Protein AF-0000000084378387 (afdb_homodimer)

pLDDT: mean 91.49, std 16.67, range [30.88, 98.94]

Solvent-accessible surface area (backbone atoms only — not comparable to full-atom values): 30657 Å² total; per-residue (Å²): 137,84,80,77,79,78,79,77,77,78,77,76,76,76,77,73,73,74,66,74,70,69,80,58,80,51,71,34,75,59,54,40,86,33,28,33,43,34,32,35,82,82,42,64,32,33,32,40,52,36,52,89,58,13,45,70,58,42,54,52,50,52,52,37,34,77,71,46,64,55,41,70,32,30,39,45,32,13,36,80,60,42,35,42,27,30,43,84,50,29,24,75,75,42,76,67,88,57,74,62,37,71,65,31,24,54,42,76,55,52,91,82,59,60,69,35,81,59,24,78,68,38,83,80,39,61,26,29,21,30,37,90,66,34,52,23,34,35,31,81,90,77,38,33,30,32,60,48,43,26,57,33,26,25,28,44,37,48,50,59,54,69,56,40,20,54,71,17,33,30,33,30,66,17,44,51,56,56,68,49,36,47,53,40,37,49,31,34,29,55,39,39,38,62,65,50,59,46,50,50,57,66,24,49,73,93,55,73,3,42,45,86,55,68,90,68,38,42,42,27,62,35,48,41,51,33,62,77,39,58,76,93,73,38,80,46,43,32,30,51,29,50,86,36,68,44,41,51,50,49,52,50,48,62,20,51,57,77,56,76,54,47,78,42,69,44,64,74,51,43,62,59,62,61,54,87,68,56,43,47,76,53,76,84,127,136,82,80,78,79,78,78,77,76,77,75,78,77,77,75,73,72,73,66,74,71,70,80,59,81,50,71,34,75,57,55,38,89,33,28,33,44,34,32,36,82,83,41,64,32,33,30,39,53,37,52,89,59,12,46,71,58,43,54,52,50,52,52,38,36,77,70,47,64,55,42,70,32,30,40,45,32,14,35,80,60,42,35,42,26,30,42,83,51,28,23,75,74,42,77,67,88,55,74,60,36,72,66,31,25,53,43,75,54,55,90,80,60,62,70,36,82,58,23,77,69,39,82,78,37,58,26,28,22,29,36,90,66,34,52,24,36,34,31,79,91,78,38,34,29,33,60,47,43,27,59,34,26,25,30,43,37,49,49,59,56,69,55,40,20,56,72,17,32,31,34,31,66,18,43,51,55,55,68,48,36,49,55,41,38,50,31,32,29,55,40,41,37,63,66,50,59,45,49,51,56,64,24,50,73,94,55,73,3,41,45,85,54,68,90,68,39,43,42,28,62,37,50,41,53,33,63,76,38,58,75,94,72,38,80,46,43,31,29,50,28,49,85,36,69,46,41,52,52,49,50,52,48,63,20,52,58,75,57,78,52,47,81,42,68,44,63,76,50,44,61,59,61,61,55,86,68,57,44,45,76,52,74,82,127

Secondary structure (DSSP, 8-state):
--------------------------EEEPPTTTEEEEEETTEEEEEEE-TTT-HHHHHHHHHHHHTTTTTT-EEEEEETTTEEEEESSGGGTSPPSS--B-----EE--TTS--EEEESS-SSSSEEEEETTEEEEEETTTTEEEE---TTEEEE---SSGGGBSS-EEEE-SS--GGGTTSS-EEEEEEE-HHHHTTSPPPPGGGTTB---GGGSEEEEEEEEGGGS-TTT--EEEEE-TTSHHHHHHHHHHHS---TT-SSPPPS---GGGS---EEEEP--/--------------------------EEEPPTTTEEEEEETTEEEEEEE-TTT-HHHHHHHHHHHHTTTTTT-EEEEEETTTEEEEESSGGGTSPPSS--B-----EE--TTS--EEEESS-SSSSEEEEETTEEEEEETTTTEEEE---TTEEEE---SSGGGBSS-EEEE-SS--GGGTTSS-EEEEEEE-HHHHHTSPPPPGGGTTB---GGGSEEEEEEEEGGGS-TTT--EEEEE-TTSHHHHHHHHHHHS---TT-SSPPPS---GGGS---EEEEP--

InterPro domains:
  IPR002130 Cyclophilin-type peptidyl-prolyl cis-trans isomerase domain [PF00160] (36-211)
  IPR002130 Cyclophilin-type peptidyl-prolyl cis-trans isomerase domain [PS50072] (41-225)
  IPR029000 Cyclophilin-like domain superfamily [G3DSA:2.40.100.10] (22-230)
  IPR029000 Cyclophilin-like domain superfamily [SSF50891] (35-245)
  IPR044665 Cyclophilin-type peptidyl-prolyl cis-trans isomerase, E. coli cyclophilin A-like [PTHR43246] (34-209)

Nearest PDB structures (foldseek):
  5ex1-assembly2_B  TM=9.284E-01  e=2.443E-28  Hirschia baltica ATCC 49814
  5ex2-assembly2_B  TM=8.474E-01  e=1.975E-23  Hirschia baltica ATCC 49814
  1vai-assembly2_B  TM=8.033E-01  e=1.143E-12  Escherichia coli
  7zfm-assembly2_B  TM=8.100E-01  e=6.387E-12  Escherichia coli K-12
  2fu0-assembly1_A  TM=8.176E-01  e=1.414E-10  Plasmodium falciparum 3D7

Structure (mmCIF, N/CA/C/O backbone):
data_AF-0000000084378387-model_v1
#
loop_
_entity.id
_entity.type
_entity.pdbx_description
1 polymer 'peptidylprolyl isomerase'
#
loop_
_atom_site.group_PDB
_atom_site.id
_atom_site.type_symbol
_atom_site.label_atom_id
_atom_site.label_alt_id
_atom_site.label_comp_id
_atom_site.label_asym_id
_atom_site.label_entity_id
_atom_site.label_seq_id
_atom_site.pdbx_PDB_ins_code
_atom_site.Cartn_x
_atom_site.Cartn_y
_atom_site.Cartn_z
_atom_site.occupancy
_atom_site.B_iso_or_equiv
_atom_site.auth_seq_id
_atom_site.auth_comp_id
_atom_site.auth_asym_id
_atom_site.auth_atom_id
_atom_site.pdbx_PDB_model_num
ATOM 1 N N . MET A 1 1 ? 82.125 19.641 -0.443 1 33.78 1 MET A N 1
ATOM 2 C CA . MET A 1 1 ? 80.875 19.859 0.291 1 33.78 1 MET A CA 1
ATOM 3 C C . MET A 1 1 ? 79.625 19.75 -0.635 1 33.78 1 MET A C 1
ATOM 5 O O . MET A 1 1 ? 79.312 20.703 -1.324 1 33.78 1 MET A O 1
ATOM 9 N N . ARG A 1 2 ? 79.438 18.516 -1.318 1 34.22 2 ARG A N 1
ATOM 10 C CA . ARG A 1 2 ? 78.438 18.141 -2.305 1 34.22 2 ARG A CA 1
ATOM 11 C C . ARG A 1 2 ? 77.062 18.219 -1.706 1 34.22 2 ARG A C 1
ATOM 13 O O . ARG A 1 2 ? 76.812 17.688 -0.625 1 34.22 2 ARG A O 1
ATOM 20 N N . MET A 1 3 ? 76.312 19.312 -1.994 1 30.88 3 MET A N 1
ATOM 21 C CA . MET A 1 3 ? 74.938 19.578 -1.652 1 30.88 3 MET A CA 1
ATOM 22 C C . MET A 1 3 ? 74 18.453 -2.129 1 30.88 3 MET A C 1
ATOM 24 O O . MET A 1 3 ? 73.875 18.219 -3.332 1 30.88 3 MET A O 1
ATOM 28 N N . LYS A 1 4 ? 73.875 17.359 -1.354 1 43.84 4 LYS A N 1
ATOM 29 C CA . LYS A 1 4 ? 72.938 16.297 -1.619 1 43.84 4 LYS A CA 1
ATOM 30 C C . LYS A 1 4 ? 71.5 16.875 -1.699 1 43.84 4 LYS A C 1
ATOM 32 O O . LYS A 1 4 ? 71.062 17.531 -0.764 1 43.84 4 LYS A O 1
ATOM 37 N N . THR A 1 5 ? 71 17.219 -2.92 1 40.44 5 THR A N 1
ATOM 38 C CA . THR A 1 5 ? 69.625 17.609 -3.174 1 40.44 5 THR A CA 1
ATOM 39 C C . THR A 1 5 ? 68.625 16.547 -2.695 1 40.44 5 THR A C 1
ATOM 41 O O . THR A 1 5 ? 68.688 15.398 -3.146 1 40.44 5 THR A O 1
ATOM 44 N N . LEU A 1 6 ? 68.125 16.656 -1.495 1 42.88 6 LEU A N 1
ATOM 45 C CA . LEU A 1 6 ? 67.062 15.836 -0.958 1 42.88 6 LEU A CA 1
ATOM 46 C C . LEU A 1 6 ? 65.75 16.031 -1.755 1 42.88 6 LEU A C 1
ATOM 48 O O . LEU A 1 6 ? 65.25 17.125 -1.81 1 42.88 6 LEU A O 1
ATOM 52 N N . LEU A 1 7 ? 65.625 15.273 -2.859 1 42.84 7 LEU A N 1
ATOM 53 C CA . LEU A 1 7 ? 64.375 15.227 -3.592 1 42.84 7 LEU A CA 1
ATOM 54 C C . LEU A 1 7 ? 63.219 14.727 -2.701 1 42.84 7 LEU A C 1
ATOM 56 O O . LEU A 1 7 ? 63.281 13.594 -2.207 1 42.84 7 LEU A O 1
ATOM 60 N N . LEU A 1 8 ? 62.5 15.648 -2.025 1 41.56 8 LEU A N 1
ATOM 61 C CA . LEU A 1 8 ? 61.25 15.375 -1.322 1 41.56 8 LEU A CA 1
ATOM 62 C C . LEU A 1 8 ? 60.188 14.82 -2.277 1 41.56 8 LEU A C 1
ATOM 64 O O . LEU A 1 8 ? 59.812 15.5 -3.227 1 41.56 8 LEU A O 1
ATOM 68 N N . LEU A 1 9 ? 60.219 13.5 -2.48 1 42.06 9 LEU A N 1
ATOM 69 C CA . LEU A 1 9 ? 59.125 12.852 -3.197 1 42.06 9 LEU A CA 1
ATOM 70 C C . LEU A 1 9 ? 57.781 13.094 -2.494 1 42.06 9 LEU A C 1
ATOM 72 O O . LEU A 1 9 ? 57.594 12.688 -1.342 1 42.06 9 LEU A O 1
ATOM 76 N N . LEU A 1 10 ? 57.094 14.188 -2.859 1 40.72 10 LEU A N 1
ATOM 77 C CA . LEU A 1 10 ? 55.688 14.406 -2.467 1 40.72 10 LEU A CA 1
ATOM 78 C C . LEU A 1 10 ? 54.812 13.242 -2.916 1 40.72 10 LEU A C 1
ATOM 80 O O . LEU A 1 10 ? 54.656 13.016 -4.117 1 40.72 10 LEU A O 1
ATOM 84 N N . SER A 1 11 ? 54.688 12.234 -2.053 1 40.06 11 SER A N 1
ATOM 85 C CA . SER A 1 11 ? 53.688 11.18 -2.312 1 40.06 11 SER A CA 1
ATOM 86 C C . SER A 1 11 ? 52.281 11.742 -2.312 1 40.06 11 SER A C 1
ATOM 88 O O . SER A 1 11 ? 51.812 12.273 -1.303 1 40.06 11 SER A O 1
ATOM 90 N N . CYS A 1 12 ? 51.781 12.203 -3.443 1 38.06 12 CYS A N 1
ATOM 91 C CA . CYS A 1 12 ? 50.375 12.516 -3.604 1 38.06 12 CYS A CA 1
ATOM 92 C C . CYS A 1 12 ? 49.5 11.289 -3.297 1 38.06 12 CYS A C 1
ATOM 94 O O . CYS A 1 12 ? 49.531 10.297 -4.027 1 38.06 12 CYS A O 1
ATOM 96 N N . SER A 1 13 ? 49.156 11.133 -2.041 1 38.47 13 SER A N 1
ATOM 97 C CA . SER A 1 13 ? 48.156 10.125 -1.682 1 38.47 13 SER A CA 1
ATOM 98 C C . SER A 1 13 ? 46.844 10.383 -2.393 1 38.47 13 SER A C 1
ATOM 100 O O . SER A 1 13 ? 46.188 11.398 -2.162 1 38.47 13 SER A O 1
ATOM 102 N N . PHE A 1 14 ? 46.625 9.812 -3.605 1 38.16 14 PHE A N 1
ATOM 103 C CA . PHE A 1 14 ? 45.312 9.75 -4.246 1 38.16 14 PHE A CA 1
ATOM 104 C C . PHE A 1 14 ? 44.281 9.172 -3.297 1 38.16 14 PHE A C 1
ATOM 106 O O . PHE A 1 14 ? 44.406 8.023 -2.859 1 38.16 14 PHE A O 1
ATOM 113 N N . TRP A 1 15 ? 43.531 10.055 -2.607 1 36.12 15 TRP A N 1
ATOM 114 C CA . TRP A 1 15 ? 42.312 9.609 -1.948 1 36.12 15 TRP A CA 1
ATOM 115 C C . TRP A 1 15 ? 41.375 8.961 -2.949 1 36.12 15 TRP A C 1
ATOM 117 O O . TRP A 1 15 ? 40.812 9.641 -3.826 1 36.12 15 TRP A O 1
ATOM 127 N N . ALA A 1 16 ? 41.469 7.637 -3.17 1 34.69 16 ALA A N 1
ATOM 128 C CA . ALA A 1 16 ? 40.406 6.906 -3.848 1 34.69 16 ALA A CA 1
ATOM 129 C C . ALA A 1 16 ? 39.062 7.203 -3.211 1 34.69 16 ALA A C 1
ATOM 131 O O . ALA A 1 16 ? 38.812 6.828 -2.064 1 34.69 16 ALA A O 1
ATOM 132 N N . THR A 1 17 ? 38.406 8.242 -3.594 1 35.94 17 THR A N 1
ATOM 133 C CA . THR A 1 17 ? 37 8.289 -3.264 1 35.94 17 THR A CA 1
ATOM 134 C C . THR A 1 17 ? 36.312 6.938 -3.523 1 35.94 17 THR A C 1
ATOM 136 O O . THR A 1 17 ? 36.375 6.43 -4.645 1 35.94 17 THR A O 1
ATOM 139 N N . HIS A 1 18 ? 36.25 6.145 -2.543 1 33.88 18 HIS A N 1
ATOM 140 C CA . HIS A 1 18 ? 35.312 5.027 -2.662 1 33.88 18 HIS A CA 1
ATOM 141 C C . HIS A 1 18 ? 33.969 5.5 -3.166 1 33.88 18 HIS A C 1
ATOM 143 O O . HIS A 1 18 ? 33.219 6.141 -2.43 1 33.88 18 HIS A O 1
ATOM 149 N N . VAL A 1 19 ? 33.875 5.957 -4.367 1 34.84 19 VAL A N 1
ATOM 150 C CA . VAL A 1 19 ? 32.531 5.961 -4.891 1 34.84 19 VAL A CA 1
ATOM 151 C C . VAL A 1 19 ? 31.75 4.754 -4.352 1 34.84 19 VAL A C 1
ATOM 153 O O . VAL A 1 19 ? 32.188 3.611 -4.504 1 34.84 19 VAL A O 1
ATOM 156 N N . HIS A 1 20 ? 30.953 4.875 -3.314 1 37.66 20 HIS A N 1
ATOM 157 C CA . HIS A 1 20 ? 30.016 3.795 -3.008 1 37.66 20 HIS A CA 1
ATOM 158 C C . HIS A 1 20 ? 29.531 3.104 -4.277 1 37.66 20 HIS A C 1
ATOM 160 O O . HIS A 1 20 ? 29.125 3.766 -5.234 1 37.66 20 HIS A O 1
ATOM 166 N N . ALA A 1 21 ? 30.031 2.053 -4.637 1 37.56 21 ALA A N 1
ATOM 167 C CA . ALA A 1 21 ? 29.531 1.169 -5.688 1 37.56 21 ALA A CA 1
ATOM 168 C C . ALA A 1 21 ? 28.016 1.273 -5.82 1 37.56 21 ALA A C 1
ATOM 170 O O . ALA A 1 21 ? 27.281 1.099 -4.84 1 37.56 21 ALA A O 1
ATOM 171 N N . GLN A 1 22 ? 27.438 2.092 -6.578 1 47.56 22 GLN A N 1
ATOM 172 C CA . GLN A 1 22 ? 26.047 1.891 -6.941 1 47.56 22 GLN A CA 1
ATOM 173 C C . GLN A 1 22 ? 25.641 0.427 -6.789 1 47.56 22 GLN A C 1
ATOM 175 O O . GLN A 1 22 ? 26.359 -0.469 -7.238 1 47.56 22 GLN A O 1
ATOM 180 N N . ASP A 1 23 ? 24.781 0.081 -5.844 1 58.06 23 ASP A N 1
ATOM 181 C CA . ASP A 1 23 ? 24.391 -1.298 -5.582 1 58.06 23 ASP A CA 1
ATOM 182 C C . ASP A 1 23 ? 24.219 -2.078 -6.883 1 58.06 23 ASP A C 1
ATOM 184 O O . ASP A 1 23 ? 23.406 -1.702 -7.738 1 58.06 23 ASP A O 1
ATOM 188 N N . GLU A 1 24 ? 25.156 -2.701 -7.273 1 78.12 24 GLU A N 1
ATOM 189 C CA . GLU A 1 24 ? 25.078 -3.596 -8.422 1 78.12 24 GLU A CA 1
ATOM 190 C C . GLU A 1 24 ? 23.859 -4.512 -8.328 1 78.12 24 GLU A C 1
ATOM 192 O O . GLU A 1 24 ? 23.609 -5.121 -7.285 1 78.12 24 GLU A O 1
ATOM 197 N N . THR A 1 25 ? 22.828 -4.254 -9.234 1 84.88 25 THR A N 1
ATOM 198 C CA . THR A 1 25 ? 21.672 -5.141 -9.312 1 84.88 25 THR A CA 1
ATOM 199 C C . THR A 1 25 ? 21.938 -6.297 -10.273 1 84.88 25 THR A C 1
ATOM 201 O O . THR A 1 25 ? 22.422 -6.082 -11.391 1 84.88 25 THR A O 1
ATOM 204 N N . GLU A 1 26 ? 21.781 -7.484 -9.664 1 94.19 26 GLU A N 1
ATOM 205 C CA . GLU A 1 26 ? 21.797 -8.672 -10.516 1 94.19 26 GLU A CA 1
ATOM 206 C C . GLU A 1 26 ? 20.375 -9.086 -10.906 1 94.19 26 GLU A C 1
ATOM 208 O O . GLU A 1 26 ? 19.453 -8.992 -10.094 1 94.19 26 GLU A O 1
ATOM 213 N N . TRP A 1 27 ? 20.25 -9.5 -12.148 1 96.19 27 TRP A N 1
ATOM 214 C CA . TRP A 1 27 ? 18.938 -9.781 -12.711 1 96.19 27 TRP A CA 1
ATOM 215 C C . TRP A 1 27 ? 18.812 -11.25 -13.094 1 96.19 27 TRP A C 1
ATOM 217 O O . TRP A 1 27 ? 19.812 -11.898 -13.43 1 96.19 27 TRP A O 1
ATOM 227 N N . ARG A 1 28 ? 17.641 -11.695 -13 1 96.62 28 ARG A N 1
ATOM 228 C CA . ARG A 1 28 ? 17.266 -13.016 -13.492 1 96.62 28 ARG A CA 1
ATOM 229 C C . ARG A 1 28 ? 16.156 -12.922 -14.539 1 96.62 28 ARG A C 1
ATOM 231 O O . ARG A 1 28 ? 15.188 -12.172 -14.359 1 96.62 28 ARG A O 1
ATOM 238 N N . ALA A 1 29 ? 16.297 -13.727 -15.594 1 97.31 29 ALA A N 1
ATOM 239 C CA . ALA A 1 29 ? 15.227 -13.781 -16.594 1 97.31 29 ALA A CA 1
ATOM 240 C C . ALA A 1 29 ? 14.023 -14.555 -16.078 1 97.31 29 ALA A C 1
ATOM 242 O O . ALA A 1 29 ? 14.172 -15.594 -15.43 1 97.31 29 ALA A O 1
ATOM 243 N N . VAL A 1 30 ? 12.867 -13.984 -16.359 1 98.38 30 VAL A N 1
ATOM 244 C CA . VAL A 1 30 ? 11.664 -14.742 -16.016 1 98.38 30 VAL A CA 1
ATOM 245 C C . VAL A 1 30 ? 11.406 -15.797 -17.094 1 98.38 30 VAL A C 1
ATOM 247 O O . VAL A 1 30 ? 11.352 -15.492 -18.281 1 98.38 30 VAL A O 1
ATOM 250 N N . ASP A 1 31 ? 11.273 -17.062 -16.656 1 98.38 31 ASP A N 1
ATOM 251 C CA . ASP A 1 31 ? 10.914 -18.156 -17.562 1 98.38 31 ASP A CA 1
ATOM 252 C C . ASP A 1 31 ? 9.625 -17.844 -18.312 1 98.38 31 ASP A C 1
ATOM 254 O O . ASP A 1 31 ? 8.594 -17.562 -17.688 1 98.38 31 ASP A O 1
ATOM 258 N N . PRO A 1 32 ? 9.648 -17.938 -19.656 1 98.5 32 PRO A N 1
ATOM 259 C CA . PRO A 1 32 ? 8.438 -17.641 -20.422 1 98.5 32 PRO A CA 1
ATOM 260 C C . PRO A 1 32 ? 7.246 -18.5 -20 1 98.5 32 PRO A C 1
ATOM 262 O O . PRO A 1 32 ? 6.094 -18.078 -20.141 1 98.5 32 PRO A O 1
ATOM 265 N N . GLU A 1 33 ? 7.453 -19.672 -19.484 1 98.75 33 GLU A N 1
ATOM 266 C CA . GLU A 1 33 ? 6.371 -20.531 -19.016 1 98.75 33 GLU A CA 1
ATOM 267 C C . GLU A 1 33 ? 5.754 -20.016 -17.734 1 98.75 33 GLU A C 1
ATOM 269 O O . GLU A 1 33 ? 4.672 -20.453 -17.328 1 98.75 33 GLU A O 1
ATOM 274 N N . ARG A 1 34 ? 6.449 -19.047 -17.094 1 98.81 34 ARG A N 1
ATOM 275 C CA . ARG A 1 34 ? 5.957 -18.469 -15.844 1 98.81 34 ARG A CA 1
ATOM 276 C C . ARG A 1 34 ? 5.5 -17.031 -16.047 1 98.81 34 ARG A C 1
ATOM 278 O O . ARG A 1 34 ? 4.973 -16.391 -15.133 1 98.81 34 ARG A O 1
ATOM 285 N N . LEU A 1 35 ? 5.77 -16.516 -17.188 1 98.88 35 LEU A N 1
ATOM 286 C CA . LEU A 1 35 ? 5.465 -15.109 -17.484 1 98.88 35 LEU A CA 1
ATOM 287 C C . LEU A 1 35 ? 4.098 -14.977 -18.141 1 98.88 35 LEU A C 1
ATOM 289 O O . LEU A 1 35 ? 3.842 -15.602 -19.172 1 98.88 35 LEU A O 1
ATOM 293 N N . VAL A 1 36 ? 3.252 -14.211 -17.531 1 98.94 36 VAL A N 1
ATOM 294 C CA . VAL A 1 36 ? 1.906 -13.953 -18.047 1 98.94 36 VAL A CA 1
ATOM 295 C C . VAL A 1 36 ? 1.806 -12.508 -18.531 1 98.94 36 VAL A C 1
ATOM 297 O O . VAL A 1 36 ? 2.256 -11.578 -17.859 1 98.94 36 VAL A O 1
ATOM 300 N N . VAL A 1 37 ? 1.261 -12.352 -19.688 1 98.88 37 VAL A N 1
ATOM 301 C CA . VAL A 1 37 ? 0.955 -11.039 -20.25 1 98.88 37 VAL A CA 1
ATOM 302 C C . VAL A 1 37 ? -0.547 -10.773 -20.156 1 98.88 37 VAL A C 1
ATOM 304 O O . VAL A 1 37 ? -1.333 -11.367 -20.906 1 98.88 37 VAL A O 1
ATOM 307 N N . MET A 1 38 ? -0.907 -9.93 -19.266 1 98.94 38 MET A N 1
ATOM 308 C CA . MET A 1 38 ? -2.305 -9.531 -19.125 1 98.94 38 MET A CA 1
ATOM 309 C C . MET A 1 38 ? -2.541 -8.148 -19.719 1 98.94 38 MET A C 1
ATOM 311 O O . MET A 1 38 ? -1.986 -7.156 -19.234 1 98.94 38 MET A O 1
ATOM 315 N N . THR A 1 39 ? -3.34 -8.102 -20.703 1 98.81 39 THR A N 1
ATOM 316 C CA . THR A 1 39 ? -3.668 -6.836 -21.359 1 98.81 39 THR A CA 1
ATOM 317 C C . THR A 1 39 ? -5.004 -6.297 -20.844 1 98.81 39 THR A C 1
ATOM 319 O O . THR A 1 39 ? -6.027 -6.977 -20.953 1 98.81 39 THR A O 1
ATOM 322 N N . LEU A 1 40 ? -4.918 -5.133 -20.234 1 98.56 40 LEU A N 1
ATOM 323 C CA . LEU A 1 40 ? -6.102 -4.391 -19.828 1 98.56 40 LEU A CA 1
ATOM 324 C C . LEU A 1 40 ? -6.363 -3.217 -20.75 1 98.56 40 LEU A C 1
ATOM 326 O O . LEU A 1 40 ? -5.516 -2.873 -21.578 1 98.56 40 LEU A O 1
ATOM 330 N N . ASP A 1 41 ? -7.512 -2.635 -20.625 1 94.25 41 ASP A N 1
ATOM 331 C CA . ASP A 1 41 ? -7.828 -1.472 -21.453 1 94.25 41 ASP A CA 1
ATOM 332 C C . ASP A 1 41 ? -6.875 -0.315 -21.156 1 94.25 41 ASP A C 1
ATOM 334 O O . ASP A 1 41 ? -6.586 0.499 -22.031 1 94.25 41 ASP A O 1
ATOM 338 N N . ALA A 1 42 ? -6.328 -0.354 -20 1 88.12 42 ALA A N 1
ATOM 339 C CA . ALA A 1 42 ? -5.492 0.771 -19.594 1 88.12 42 ALA A CA 1
ATOM 340 C C . ALA A 1 42 ? -4.016 0.468 -19.812 1 88.12 42 ALA A C 1
ATOM 342 O O . ALA A 1 42 ? -3.158 1.336 -19.625 1 88.12 42 ALA A O 1
ATOM 343 N N . GLY A 1 43 ? -3.658 -0.733 -20.125 1 97.06 43 GLY A N 1
ATOM 344 C CA . GLY A 1 43 ? -2.26 -1.073 -20.328 1 97.06 43 GLY A CA 1
ATOM 345 C C . GLY A 1 43 ? -1.96 -2.541 -20.094 1 97.06 43 GLY A C 1
ATOM 346 O O . GLY A 1 43 ? -2.877 -3.35 -19.938 1 97.06 43 GLY A O 1
ATOM 347 N N . VAL A 1 44 ? -0.65 -2.867 -20.156 1 98.25 44 VAL A N 1
ATOM 348 C CA . VAL A 1 44 ? -0.222 -4.254 -20.031 1 98.25 44 VAL A CA 1
ATOM 349 C C . VAL A 1 44 ? 0.382 -4.488 -18.641 1 98.25 44 VAL A C 1
ATOM 351 O O . VAL A 1 44 ? 1.152 -3.66 -18.156 1 98.25 44 VAL A O 1
ATOM 354 N N . VAL A 1 45 ? -0.006 -5.574 -18.047 1 98.69 45 VAL A N 1
ATOM 355 C CA . VAL A 1 45 ? 0.519 -6.035 -16.766 1 98.69 45 VAL A CA 1
ATOM 356 C C . VAL A 1 45 ? 1.258 -7.359 -16.953 1 98.69 45 VAL A C 1
ATOM 358 O O . VAL A 1 45 ? 0.744 -8.273 -17.609 1 98.69 45 VAL A O 1
ATOM 361 N N . PHE A 1 46 ? 2.455 -7.465 -16.422 1 98.81 46 PHE A N 1
ATOM 362 C CA . PHE A 1 46 ? 3.225 -8.703 -16.469 1 98.81 46 PHE A CA 1
ATOM 363 C C . PHE A 1 46 ? 3.232 -9.383 -15.102 1 98.81 46 PHE A C 1
ATOM 365 O O . PHE A 1 46 ? 3.508 -8.742 -14.086 1 98.81 46 PHE A O 1
ATOM 372 N N . LEU A 1 47 ? 2.906 -10.656 -15.102 1 98.88 47 LEU A N 1
ATOM 373 C CA . LEU A 1 47 ? 2.871 -11.469 -13.891 1 98.88 47 LEU A CA 1
ATOM 374 C C . LEU A 1 47 ? 3.885 -12.609 -13.969 1 98.88 47 LEU A C 1
ATOM 376 O O . LEU A 1 47 ? 4.164 -13.125 -15.055 1 98.88 47 LEU A O 1
ATOM 380 N N . GLU A 1 48 ? 4.41 -12.992 -12.836 1 98.94 48 GLU A N 1
ATOM 381 C CA . GLU A 1 48 ? 5.188 -14.219 -12.719 1 98.94 48 GLU A CA 1
ATOM 382 C C . GLU A 1 48 ? 4.473 -15.242 -11.836 1 98.94 48 GLU A C 1
ATOM 384 O O . GLU A 1 48 ? 4.039 -14.922 -10.727 1 98.94 48 GLU A O 1
ATOM 389 N N . LEU A 1 49 ? 4.344 -16.438 -12.367 1 98.94 49 LEU A N 1
ATOM 390 C CA . LEU A 1 49 ? 3.662 -17.516 -11.656 1 98.94 49 LEU A CA 1
ATOM 391 C C . LEU A 1 49 ? 4.641 -18.297 -10.781 1 98.94 49 LEU A C 1
ATOM 393 O O . LEU A 1 49 ? 5.836 -18.344 -11.086 1 98.94 49 LEU A O 1
ATOM 397 N N . ASN A 1 50 ? 4.145 -18.875 -9.727 1 98.81 50 ASN A N 1
ATOM 398 C CA . ASN A 1 50 ? 4.953 -19.656 -8.797 1 98.81 50 ASN A CA 1
ATOM 399 C C . ASN A 1 50 ? 4.371 -21.047 -8.586 1 98.81 50 ASN A C 1
ATOM 401 O O . ASN A 1 50 ? 3.543 -21.25 -7.695 1 98.81 50 ASN A O 1
ATOM 405 N N . SER A 1 51 ? 4.883 -22.047 -9.297 1 98.5 51 SER A N 1
ATOM 406 C CA . SER A 1 51 ? 4.371 -23.406 -9.219 1 98.5 51 SER A CA 1
ATOM 407 C C . SER A 1 51 ? 4.953 -24.141 -8.016 1 98.5 51 SER A C 1
ATOM 409 O O . SER A 1 51 ? 4.453 -25.203 -7.629 1 98.5 51 SER A O 1
ATOM 411 N N . THR A 1 52 ? 6.023 -23.625 -7.461 1 98.25 52 THR A N 1
ATOM 412 C CA . THR A 1 52 ? 6.617 -24.281 -6.293 1 98.25 52 THR A CA 1
ATOM 413 C C . THR A 1 52 ? 5.66 -24.219 -5.105 1 98.25 52 THR A C 1
ATOM 415 O O . THR A 1 52 ? 5.5 -25.203 -4.387 1 98.25 52 THR A O 1
ATOM 418 N N . PHE A 1 53 ? 4.957 -23.125 -4.945 1 98.62 53 PHE A N 1
ATOM 419 C CA . PHE A 1 53 ? 4.094 -22.938 -3.783 1 98.62 53 PHE A CA 1
ATOM 420 C C . PHE A 1 53 ? 2.652 -23.297 -4.117 1 98.62 53 PHE A C 1
ATOM 422 O O . PHE A 1 53 ? 1.889 -23.703 -3.236 1 98.62 53 PHE A O 1
ATOM 429 N N . ALA A 1 54 ? 2.297 -23.156 -5.371 1 98.75 54 ALA A N 1
ATOM 430 C CA . ALA A 1 54 ? 0.907 -23.406 -5.738 1 98.75 54 ALA A CA 1
ATOM 431 C C . ALA A 1 54 ? 0.819 -24.156 -7.066 1 98.75 54 ALA A C 1
ATOM 433 O O . ALA A 1 54 ? 0.264 -23.641 -8.039 1 98.75 54 ALA A O 1
ATOM 434 N N . PRO A 1 55 ? 1.27 -25.406 -7.09 1 98.69 55 PRO A N 1
ATOM 435 C CA . PRO A 1 55 ? 1.351 -26.141 -8.352 1 98.69 55 PRO A CA 1
ATOM 436 C C . PRO A 1 55 ? -0.019 -26.391 -8.977 1 98.69 55 PRO A C 1
ATOM 438 O O . PRO A 1 55 ? -0.183 -26.266 -10.195 1 98.69 55 PRO A O 1
ATOM 441 N N . ALA A 1 56 ? -1.027 -26.812 -8.188 1 98.69 56 ALA A N 1
ATOM 442 C CA . ALA A 1 56 ? -2.35 -27.078 -8.742 1 98.69 56 ALA A CA 1
ATOM 443 C C . ALA A 1 56 ? -3.002 -25.812 -9.273 1 98.69 56 ALA A C 1
ATOM 445 O O . ALA A 1 56 ? -3.635 -25.828 -10.328 1 98.69 56 ALA A O 1
ATOM 446 N N . THR A 1 57 ? -2.846 -24.703 -8.57 1 98.75 57 THR A N 1
ATOM 447 C CA . THR A 1 57 ? -3.402 -23.422 -8.984 1 98.75 57 THR A CA 1
ATOM 448 C C . THR A 1 57 ? -2.789 -22.969 -10.305 1 98.75 57 THR A C 1
ATOM 450 O O . THR A 1 57 ? -3.508 -22.578 -11.227 1 98.75 57 THR A O 1
ATOM 453 N N . VAL A 1 58 ? -1.484 -23.031 -10.375 1 98.88 58 VAL A N 1
ATOM 454 C CA . VAL A 1 58 ? -0.786 -22.594 -11.578 1 98.88 58 VAL A CA 1
ATOM 455 C C . VAL A 1 58 ? -1.205 -23.469 -12.766 1 98.88 58 VAL A C 1
ATOM 457 O O . VAL A 1 58 ? -1.436 -22.969 -13.859 1 98.88 58 VAL A O 1
ATOM 460 N N . THR A 1 59 ? -1.306 -24.781 -12.555 1 98.81 59 THR A N 1
ATOM 461 C CA . THR A 1 59 ? -1.717 -25.703 -13.609 1 98.81 59 THR A CA 1
ATOM 462 C C . THR A 1 59 ? -3.09 -25.312 -14.156 1 98.81 59 THR A C 1
ATOM 464 O O . THR A 1 59 ? -3.266 -25.172 -15.367 1 98.81 59 THR A O 1
ATOM 467 N N . GLN A 1 60 ? -4.039 -25.125 -13.297 1 98.31 60 GLN A N 1
ATOM 468 C CA . GLN A 1 60 ? -5.383 -24.781 -13.75 1 98.31 60 GLN A CA 1
ATOM 469 C C . GLN A 1 60 ? -5.41 -23.406 -14.398 1 98.31 60 GLN A C 1
ATOM 471 O O . GLN A 1 60 ? -6.051 -23.203 -15.43 1 98.31 60 GLN A O 1
ATOM 476 N N . PHE A 1 61 ? -4.754 -22.438 -13.836 1 98.81 61 PHE A N 1
ATOM 477 C CA . PHE A 1 61 ? -4.719 -21.078 -14.367 1 98.81 61 PHE A CA 1
ATOM 478 C C . PHE A 1 61 ? -4.168 -21.078 -15.789 1 98.81 61 PHE A C 1
ATOM 480 O O . PHE A 1 61 ? -4.77 -20.484 -16.688 1 98.81 61 PHE A O 1
ATOM 487 N N . LYS A 1 62 ? -3.078 -21.734 -15.977 1 98.88 62 LYS A N 1
ATOM 488 C CA . LYS A 1 62 ? -2.479 -21.781 -17.312 1 98.88 62 LYS A CA 1
ATOM 489 C C . LYS A 1 62 ? -3.41 -22.453 -18.312 1 98.88 62 LYS A C 1
ATOM 491 O O . LYS A 1 62 ? -3.502 -22.031 -19.453 1 98.88 62 LYS A O 1
ATOM 496 N N . ARG A 1 63 ? -4.039 -23.578 -17.891 1 98.81 63 ARG A N 1
ATOM 497 C CA . ARG A 1 63 ? -5 -24.219 -18.781 1 98.81 63 ARG A CA 1
ATOM 498 C C . ARG A 1 63 ? -6.098 -23.25 -19.203 1 98.81 63 ARG A C 1
ATOM 500 O O . ARG A 1 63 ? -6.418 -23.141 -20.375 1 98.81 63 ARG A O 1
ATOM 507 N N . LEU A 1 64 ? -6.625 -22.531 -18.219 1 98.62 64 LEU A N 1
ATOM 508 C CA . LEU A 1 64 ? -7.707 -21.594 -18.484 1 98.62 64 LEU A CA 1
ATOM 509 C C . LEU A 1 64 ? -7.23 -20.469 -19.406 1 98.62 64 LEU A C 1
ATOM 511 O O . LEU A 1 64 ? -7.957 -20.047 -20.312 1 98.62 64 LEU A O 1
ATOM 515 N N . VAL A 1 65 ? -6.066 -19.953 -19.172 1 98.88 65 VAL A N 1
ATOM 516 C CA . VAL A 1 65 ? -5.492 -18.922 -20.031 1 98.88 65 VAL A CA 1
ATOM 517 C C . VAL A 1 65 ? -5.387 -19.453 -21.469 1 98.88 65 VAL A C 1
ATOM 519 O O . VAL A 1 65 ? -5.801 -18.766 -22.406 1 98.88 65 VAL A O 1
ATOM 522 N N . ARG A 1 66 ? -4.871 -20.609 -21.656 1 98.81 66 ARG A N 1
ATOM 523 C CA . ARG A 1 66 ? -4.656 -21.188 -22.984 1 98.81 66 ARG A CA 1
ATOM 524 C C . ARG A 1 66 ? -5.98 -21.469 -23.688 1 98.81 66 ARG A C 1
ATOM 526 O O . ARG A 1 66 ? -6.059 -21.438 -24.922 1 98.81 66 ARG A O 1
ATOM 533 N N . GLU A 1 67 ? -7.016 -21.625 -22.938 1 98.38 67 GLU A N 1
ATOM 534 C CA . GLU A 1 67 ? -8.352 -21.844 -23.484 1 98.38 67 GLU A CA 1
ATOM 535 C C . GLU A 1 67 ? -9.047 -20.516 -23.766 1 98.38 67 GLU A C 1
ATOM 537 O O . GLU A 1 67 ? -10.172 -20.5 -24.281 1 98.38 67 GLU A O 1
ATOM 542 N N . GLY A 1 68 ? -8.469 -19.453 -23.406 1 98.44 68 GLY A N 1
ATOM 543 C CA . GLY A 1 68 ? -9.047 -18.125 -23.625 1 98.44 68 GLY A CA 1
ATOM 544 C C . GLY A 1 68 ? -10.094 -17.75 -22.609 1 98.44 68 GLY A C 1
ATOM 545 O O . GLY A 1 68 ? -10.898 -16.859 -22.844 1 98.44 68 GLY A O 1
ATOM 546 N N . PHE A 1 69 ? -10.109 -18.391 -21.5 1 98.06 69 PHE A N 1
ATOM 547 C CA . PHE A 1 69 ? -11.172 -18.266 -20.516 1 98.06 69 PHE A CA 1
ATOM 548 C C . PHE A 1 69 ? -11.281 -16.828 -20.016 1 98.06 69 PHE A C 1
ATOM 550 O O . PHE A 1 69 ? -12.383 -16.312 -19.859 1 98.06 69 PHE A O 1
ATOM 557 N N . TYR A 1 70 ? -10.172 -16.172 -19.766 1 98.31 70 TYR A N 1
ATOM 558 C CA . TYR A 1 70 ? -10.172 -14.883 -19.094 1 98.31 70 TYR A CA 1
ATOM 559 C C . TYR A 1 70 ? -10.398 -13.75 -20.078 1 98.31 70 TYR A C 1
ATOM 561 O O . TYR A 1 70 ? -10.688 -12.625 -19.688 1 98.31 70 TYR A O 1
ATOM 569 N N . ASP A 1 71 ? -10.258 -14.047 -21.391 1 98.5 71 ASP A N 1
ATOM 570 C CA . ASP A 1 71 ? -10.43 -13.008 -22.391 1 98.5 71 ASP A CA 1
ATOM 571 C C . ASP A 1 71 ? -11.852 -12.445 -22.375 1 98.5 71 ASP A C 1
ATOM 573 O O . ASP A 1 71 ? -12.82 -13.195 -22.453 1 98.5 71 ASP A O 1
ATOM 577 N N . GLY A 1 72 ? -11.945 -11.125 -22.188 1 97.56 72 GLY A N 1
ATOM 578 C CA . GLY A 1 72 ? -13.242 -10.477 -22.219 1 97.56 72 GLY A CA 1
ATOM 579 C C . GLY A 1 72 ? -13.875 -10.359 -20.844 1 97.56 72 GLY A C 1
ATOM 580 O O . GLY A 1 72 ? -14.883 -9.672 -20.672 1 97.56 72 GLY A O 1
ATOM 581 N N . LEU A 1 73 ? -13.281 -11.016 -19.875 1 97.19 73 LEU A N 1
ATOM 582 C CA . LEU A 1 73 ? -13.742 -10.812 -18.516 1 97.19 73 LEU A CA 1
ATOM 583 C C . LEU A 1 73 ? -13.25 -9.477 -17.969 1 97.19 73 LEU A C 1
ATOM 585 O O . LEU A 1 73 ? -12.828 -8.609 -18.734 1 97.19 73 LEU A O 1
ATOM 589 N N . SER A 1 74 ? -13.477 -9.234 -16.594 1 98 74 SER A N 1
ATOM 590 C CA . SER A 1 74 ? -13.148 -7.934 -16.031 1 98 74 SER A CA 1
ATOM 591 C C . SER A 1 74 ? -12.82 -8.047 -14.539 1 98 74 SER A C 1
ATOM 593 O O . SER A 1 74 ? -12.945 -9.125 -13.953 1 98 74 SER A O 1
ATOM 595 N N . PHE A 1 75 ? -12.336 -7.031 -14.008 1 98.56 75 PHE A N 1
ATOM 596 C CA . PHE A 1 75 ? -12.273 -6.863 -12.555 1 98.56 75 PHE A CA 1
ATOM 597 C C . PHE A 1 75 ? -13.609 -6.375 -12.008 1 98.56 75 PHE A C 1
ATOM 599 O O . PHE A 1 75 ? -13.953 -5.199 -12.148 1 98.56 75 PHE A O 1
ATOM 606 N N . TYR A 1 76 ? -14.312 -7.215 -11.305 1 97.88 76 TYR A N 1
ATOM 607 C CA . TYR A 1 76 ? -15.703 -6.93 -10.984 1 97.88 76 TYR A CA 1
ATOM 608 C C . TYR A 1 76 ? -15.859 -6.512 -9.523 1 97.88 76 TYR A C 1
ATOM 610 O O . TYR A 1 76 ? -16.906 -6.016 -9.117 1 97.88 76 TYR A O 1
ATOM 618 N N . ARG A 1 77 ? -14.875 -6.672 -8.719 1 98.5 77 ARG A N 1
ATOM 619 C CA . ARG A 1 77 ? -14.852 -6.258 -7.316 1 98.5 77 ARG A CA 1
ATOM 620 C C . ARG A 1 77 ? -13.492 -5.66 -6.953 1 98.5 77 ARG A C 1
ATOM 622 O O . ARG A 1 77 ? -12.492 -6.379 -6.883 1 98.5 77 ARG A O 1
ATOM 629 N N . VAL A 1 78 ? -13.469 -4.414 -6.781 1 98.69 78 VAL A N 1
ATOM 630 C CA . VAL A 1 78 ? -12.219 -3.699 -6.543 1 98.69 78 VAL A CA 1
ATOM 631 C C . VAL A 1 78 ? -12.359 -2.814 -5.305 1 98.69 78 VAL A C 1
ATOM 633 O O . VAL A 1 78 ? -13.148 -1.87 -5.293 1 98.69 78 VAL A O 1
ATOM 636 N N . ILE A 1 79 ? -11.617 -3.139 -4.234 1 98.06 79 ILE A N 1
ATOM 637 C CA . ILE A 1 79 ? -11.68 -2.445 -2.951 1 98.06 79 ILE A CA 1
ATOM 638 C C . ILE A 1 79 ? -10.414 -1.62 -2.748 1 98.06 79 ILE A C 1
ATOM 640 O O . ILE A 1 79 ? -9.32 -2.172 -2.635 1 98.06 79 ILE A O 1
ATOM 644 N N . GLU A 1 80 ? -10.539 -0.259 -2.705 1 97.56 80 GLU A N 1
ATOM 645 C CA . GLU A 1 80 ? -9.398 0.622 -2.473 1 97.56 80 GLU A CA 1
ATOM 646 C C . GLU A 1 80 ? -8.656 0.241 -1.194 1 97.56 80 GLU A C 1
ATOM 648 O O . GLU A 1 80 ? -9.281 0.031 -0.15 1 97.56 80 GLU A O 1
ATOM 653 N N . GLY A 1 81 ? -7.293 0.093 -1.326 1 97.19 81 GLY A N 1
ATOM 654 C CA . GLY A 1 81 ? -6.469 -0.2 -0.164 1 97.19 81 GLY A CA 1
ATOM 655 C C . GLY A 1 81 ? -6.441 -1.674 0.193 1 97.19 81 GLY A C 1
ATOM 656 O O . GLY A 1 81 ? -5.902 -2.057 1.233 1 97.19 81 GLY A O 1
ATOM 657 N N . PHE A 1 82 ? -7.051 -2.504 -0.677 1 98.44 82 PHE A N 1
ATOM 658 C CA . PHE A 1 82 ? -7.117 -3.924 -0.347 1 98.44 82 PHE A CA 1
ATOM 659 C C . PHE A 1 82 ? -6.773 -4.777 -1.562 1 98.44 82 PHE A C 1
ATOM 661 O O . PHE A 1 82 ? -5.613 -5.129 -1.773 1 98.44 82 PHE A O 1
ATOM 668 N N . VAL A 1 83 ? -7.824 -5.035 -2.498 1 98.88 83 VAL A N 1
ATOM 669 C CA . VAL A 1 83 ? -7.523 -5.914 -3.621 1 98.88 83 VAL A CA 1
ATOM 670 C C . VAL A 1 83 ? -8.352 -5.508 -4.836 1 98.88 83 VAL A C 1
ATOM 672 O O . VAL A 1 83 ? -9.359 -4.812 -4.703 1 98.88 83 VAL A O 1
ATOM 675 N N . ALA A 1 84 ? -7.844 -5.898 -5.992 1 98.88 84 ALA A N 1
ATOM 676 C CA . ALA A 1 84 ? -8.609 -5.941 -7.234 1 98.88 84 ALA A CA 1
ATOM 677 C C . ALA A 1 84 ? -8.898 -7.383 -7.648 1 98.88 84 ALA A C 1
ATOM 679 O O . ALA A 1 84 ? -7.977 -8.141 -7.961 1 98.88 84 ALA A O 1
ATOM 680 N N . GLN A 1 85 ? -10.148 -7.711 -7.648 1 98.75 85 GLN A N 1
ATOM 681 C CA . GLN A 1 85 ? -10.57 -9.078 -7.918 1 98.75 85 GLN A CA 1
ATOM 682 C C . GLN A 1 85 ? -11.25 -9.188 -9.273 1 98.75 85 GLN A C 1
ATOM 684 O O . GLN A 1 85 ? -12.109 -8.375 -9.609 1 98.75 85 GLN A O 1
ATOM 689 N N . GLY A 1 86 ? -10.789 -10.148 -10.047 1 98 86 GLY A N 1
ATOM 690 C CA . GLY A 1 86 ? -11.352 -10.414 -11.367 1 98 86 GLY A CA 1
ATOM 691 C C . GLY A 1 86 ? -11.664 -11.875 -11.602 1 98 86 GLY A C 1
ATOM 692 O O . GLY A 1 86 ? -11.297 -12.734 -10.789 1 98 86 GLY A O 1
ATOM 693 N N . GLY A 1 87 ? -12.297 -12.141 -12.688 1 96.56 87 GLY A N 1
ATOM 694 C CA . GLY A 1 87 ? -12.758 -13.469 -13.047 1 96.56 87 GLY A CA 1
ATOM 695 C C . GLY A 1 87 ? -14.219 -13.508 -13.461 1 96.56 87 GLY A C 1
ATOM 696 O O . GLY A 1 87 ? -14.758 -12.508 -13.945 1 96.56 87 GLY A O 1
ATOM 697 N N . ASP A 1 88 ? -14.852 -14.695 -13.367 1 95.06 88 ASP A N 1
ATOM 698 C CA . ASP A 1 88 ? -16.234 -14.852 -13.812 1 95.06 88 ASP A CA 1
ATOM 699 C C . ASP A 1 88 ? -17.203 -14.789 -12.641 1 95.06 88 ASP A C 1
ATOM 701 O O . ASP A 1 88 ? -18.422 -14.914 -12.82 1 95.06 88 ASP A O 1
ATOM 705 N N . GLY A 1 89 ? -16.719 -14.609 -11.492 1 92.12 89 GLY A N 1
ATOM 706 C CA . GLY A 1 89 ? -17.562 -14.477 -10.312 1 92.12 89 GLY A CA 1
ATOM 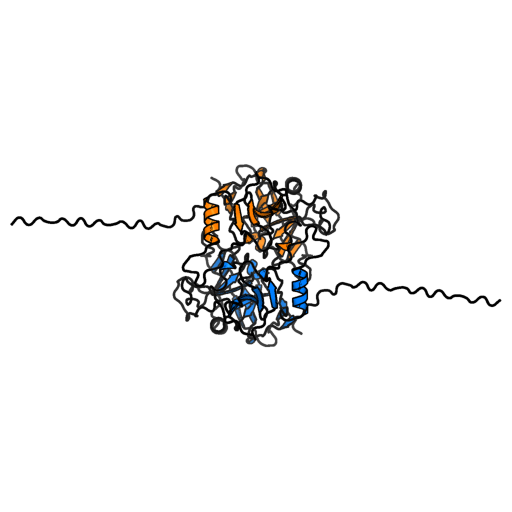707 C C . GLY A 1 89 ? -17.938 -15.812 -9.688 1 92.12 89 GLY A C 1
ATOM 708 O O . GLY A 1 89 ? -18.625 -15.859 -8.672 1 92.12 89 GLY A O 1
ATOM 709 N N . SER A 1 90 ? -17.422 -16.875 -10.164 1 87.56 90 SER A N 1
ATOM 710 C CA . SER A 1 90 ? -17.797 -18.203 -9.695 1 87.56 90 SER A CA 1
ATOM 711 C C . SER A 1 90 ? -17.359 -18.406 -8.242 1 87.56 90 SER A C 1
ATOM 713 O O . SER A 1 90 ? -18.062 -19.078 -7.477 1 87.56 90 SER A O 1
ATOM 715 N N . ASP A 1 91 ? -16.312 -17.859 -7.875 1 87.31 91 ASP A N 1
ATOM 716 C CA . ASP A 1 91 ? -15.758 -18.094 -6.543 1 87.31 91 ASP A CA 1
ATOM 717 C C . ASP A 1 91 ? -16.438 -17.219 -5.496 1 87.31 91 ASP A C 1
ATOM 719 O O . ASP A 1 91 ? -16.062 -17.25 -4.32 1 87.31 91 ASP A O 1
ATOM 723 N N . MET A 1 92 ? -17.391 -16.484 -5.895 1 84.75 92 MET A N 1
ATOM 724 C CA . MET A 1 92 ? -18.156 -15.648 -4.969 1 84.75 92 MET A CA 1
ATOM 725 C C . MET A 1 92 ? -19.531 -16.266 -4.707 1 84.75 92 MET A C 1
ATOM 727 O O . MET A 1 92 ? -20.406 -15.609 -4.129 1 84.75 92 MET A O 1
ATOM 731 N N . GLY A 1 93 ? -19.719 -17.453 -5.023 1 78.81 93 GLY A N 1
ATOM 732 C CA . GLY A 1 93 ? -20.984 -18.109 -4.75 1 78.81 93 GLY A CA 1
ATOM 733 C C . GLY A 1 93 ? -21.75 -18.484 -6.004 1 78.81 93 GLY A C 1
ATOM 734 O O . GLY A 1 93 ? -22.734 -19.219 -5.941 1 78.81 93 GLY A O 1
ATOM 735 N N . ASN A 1 94 ? -21.297 -17.969 -7.094 1 71.38 94 ASN A N 1
ATOM 736 C CA . ASN A 1 94 ? -21.906 -18.406 -8.344 1 71.38 94 ASN A CA 1
ATOM 737 C C . ASN A 1 94 ? -21.453 -19.828 -8.703 1 71.38 94 ASN A C 1
ATOM 739 O O . ASN A 1 94 ? -20.469 -20.328 -8.164 1 71.38 94 ASN A O 1
ATOM 743 N N . ALA A 1 95 ? -22.281 -20.469 -9.43 1 71.06 95 ALA A N 1
ATOM 744 C CA . ALA A 1 95 ? -21.938 -21.828 -9.844 1 71.06 95 ALA A CA 1
ATOM 745 C C . ALA A 1 95 ? -20.578 -21.859 -10.531 1 71.06 95 ALA A C 1
ATOM 747 O O . ALA A 1 95 ? -20.266 -21 -11.359 1 71.06 95 ALA A O 1
ATOM 748 N N . ASN A 1 96 ? -19.828 -22.906 -10.039 1 72.38 96 ASN A N 1
ATOM 749 C CA . ASN A 1 96 ? -18.484 -23.016 -10.594 1 72.38 96 ASN A CA 1
ATOM 750 C C . ASN A 1 96 ? -18.5 -23.547 -12.023 1 72.38 96 ASN A C 1
ATOM 752 O O . ASN A 1 96 ? -19.172 -24.547 -12.312 1 72.38 96 ASN A O 1
ATOM 756 N N . SER A 1 97 ? -17.812 -22.875 -12.727 1 79.69 97 SER A N 1
ATOM 757 C CA . SER A 1 97 ? -17.688 -23.281 -14.125 1 79.69 97 SER A CA 1
ATOM 758 C C . SER A 1 97 ? -16.547 -24.25 -14.336 1 79.69 97 SER A C 1
ATOM 760 O O . SER A 1 97 ? -16.484 -24.953 -15.344 1 79.69 97 SER A O 1
ATOM 762 N N . GLU A 1 98 ? -15.656 -24.266 -13.398 1 92.56 98 GLU A N 1
ATOM 763 C CA . GLU A 1 98 ? -14.43 -25.062 -13.445 1 92.56 98 GLU A CA 1
ATOM 764 C C . GLU A 1 98 ? -14.219 -25.828 -12.148 1 92.56 98 GLU A C 1
ATOM 766 O O . GLU A 1 98 ? -14.828 -25.5 -11.125 1 92.56 98 GLU A O 1
ATOM 771 N N . PRO A 1 99 ? -13.398 -26.906 -12.195 1 94.75 99 PRO A N 1
ATOM 772 C CA . PRO A 1 99 ? -13.102 -27.656 -10.969 1 94.75 99 PRO A CA 1
ATOM 773 C C . PRO A 1 99 ? -12.492 -26.766 -9.883 1 94.75 99 PRO A C 1
ATOM 775 O O . PRO A 1 99 ? -11.758 -25.828 -10.188 1 94.75 99 PRO A O 1
ATOM 778 N N . THR A 1 100 ? -12.766 -27.125 -8.633 1 95.94 100 THR A N 1
ATOM 779 C CA . THR A 1 100 ? -12.172 -26.406 -7.516 1 95.94 100 THR A CA 1
ATOM 780 C C . THR A 1 100 ? -10.75 -26.891 -7.254 1 95.94 100 THR A C 1
ATOM 782 O O . THR A 1 100 ? -10.383 -28 -7.672 1 95.94 100 THR A O 1
ATOM 785 N N . ILE A 1 101 ? -9.992 -26 -6.664 1 97 101 ILE A N 1
ATOM 786 C CA . ILE A 1 101 ? -8.602 -26.281 -6.32 1 97 101 ILE A CA 1
ATOM 787 C C . ILE A 1 101 ? -8.453 -26.359 -4.801 1 97 101 ILE A C 1
ATOM 789 O O . ILE A 1 101 ? -8.984 -25.516 -4.078 1 97 101 ILE A O 1
ATOM 793 N N . LYS A 1 102 ? -7.777 -27.422 -4.383 1 96.5 102 LYS A N 1
ATOM 794 C CA . LYS A 1 102 ? -7.492 -27.531 -2.955 1 96.5 102 LYS A CA 1
ATOM 795 C C . LYS A 1 102 ? -6.656 -26.344 -2.471 1 96.5 102 LYS A C 1
ATOM 797 O O . LYS A 1 102 ? -5.906 -25.75 -3.246 1 96.5 102 LYS A O 1
ATOM 802 N N . GLY A 1 103 ? -6.758 -26.109 -1.121 1 98 103 GLY A N 1
ATOM 803 C CA . GLY A 1 103 ? -5.945 -25.062 -0.513 1 98 103 GLY A CA 1
ATOM 804 C C . GLY A 1 103 ? -4.457 -25.344 -0.6 1 98 103 GLY A C 1
ATOM 805 O O . GLY A 1 103 ? -3.99 -26.391 -0.153 1 98 103 GLY A O 1
ATOM 806 N N . GLU A 1 104 ? -3.713 -24.453 -1.275 1 98.69 104 GLU A N 1
ATOM 807 C CA . GLU A 1 104 ? -2.254 -24.438 -1.32 1 98.69 104 GLU A CA 1
ATOM 808 C C . GLU A 1 104 ? -1.69 -23.25 -0.555 1 98.69 104 GLU A C 1
ATOM 810 O O . GLU A 1 104 ? -1.025 -22.391 -1.138 1 98.69 104 GLU A O 1
ATOM 815 N N . PHE A 1 105 ? -1.915 -23.328 0.79 1 98.75 105 PHE A N 1
ATOM 816 C CA . PHE A 1 105 ? -1.734 -22.156 1.63 1 98.75 105 PHE A CA 1
ATOM 817 C C . PHE A 1 105 ? -0.294 -22.047 2.119 1 98.75 105 PHE A C 1
ATOM 819 O O . PHE A 1 105 ? 0.17 -20.969 2.484 1 98.75 105 PHE A O 1
ATOM 826 N N . GLU A 1 106 ? 0.374 -23.125 2.268 1 98.44 106 GLU A N 1
ATOM 827 C CA . GLU A 1 106 ? 1.744 -23.281 2.748 1 98.44 106 GLU A CA 1
ATOM 828 C C . GLU A 1 106 ? 2.383 -24.562 2.219 1 98.44 106 GLU A C 1
ATOM 830 O O . GLU A 1 106 ? 1.716 -25.375 1.578 1 98.44 106 GLU A O 1
ATOM 835 N N . ARG A 1 107 ? 3.643 -24.641 2.393 1 98.25 107 ARG A N 1
ATOM 836 C CA . ARG A 1 107 ? 4.348 -25.875 2.027 1 98.25 107 ARG A CA 1
ATOM 837 C C . ARG A 1 107 ? 5.344 -26.281 3.111 1 98.25 107 ARG A C 1
ATOM 839 O O . ARG A 1 107 ? 5.699 -25.469 3.967 1 98.25 107 ARG A O 1
ATOM 846 N N . LYS A 1 108 ? 5.746 -27.5 2.969 1 97.94 108 LYS A N 1
ATOM 847 C CA . LYS A 1 108 ? 6.797 -27.984 3.861 1 97.94 108 LYS A CA 1
ATOM 848 C C . LYS A 1 108 ? 8.125 -27.281 3.57 1 97.94 108 LYS A C 1
ATOM 850 O O . LYS A 1 108 ? 8.492 -27.109 2.408 1 97.94 108 LYS A O 1
ATOM 855 N N . LEU A 1 109 ? 8.695 -26.891 4.621 1 97.19 109 LEU A N 1
ATOM 856 C CA . LEU A 1 109 ? 10.039 -26.328 4.504 1 97.19 109 LEU A CA 1
ATOM 857 C C . LEU A 1 109 ? 11.062 -27.406 4.203 1 97.19 109 LEU A C 1
ATOM 859 O O . LEU A 1 109 ? 11.109 -28.438 4.887 1 97.19 109 LEU A O 1
ATOM 863 N N . THR A 1 110 ? 11.812 -27.266 3.158 1 95.62 110 THR A N 1
ATOM 864 C CA . THR A 1 110 ? 12.875 -28.203 2.799 1 95.62 110 THR A CA 1
ATOM 865 C C . THR A 1 110 ? 14.203 -27.484 2.643 1 95.62 110 THR A C 1
ATOM 867 O O . THR A 1 110 ? 14.234 -26.266 2.408 1 95.62 110 THR A O 1
ATOM 870 N N . ALA A 1 111 ? 15.273 -28.172 2.701 1 92.75 111 ALA A N 1
ATOM 871 C CA . ALA A 1 111 ? 16.609 -27.609 2.57 1 92.75 111 ALA A CA 1
ATOM 872 C C . ALA A 1 111 ? 16.844 -27.047 1.168 1 92.75 111 ALA A C 1
ATOM 874 O O . ALA A 1 111 ? 17.656 -26.141 0.976 1 92.75 111 ALA A O 1
ATOM 875 N N . SER A 1 112 ? 16.156 -27.516 0.25 1 94.69 112 SER A N 1
ATOM 876 C CA . SER A 1 112 ? 16.391 -27.156 -1.144 1 94.69 112 SER A CA 1
ATOM 877 C C . SER A 1 112 ? 15.586 -25.906 -1.518 1 94.69 112 SER A C 1
ATOM 879 O O . SER A 1 112 ? 15.797 -25.328 -2.582 1 94.69 112 SER A O 1
ATOM 881 N N . LEU A 1 113 ? 14.625 -25.516 -0.678 1 96.5 113 LEU A N 1
ATOM 882 C CA . LEU A 1 113 ? 13.859 -24.312 -0.964 1 96.5 113 LEU A CA 1
ATOM 883 C C . LEU A 1 113 ? 14.727 -23.062 -0.816 1 96.5 113 LEU A C 1
ATOM 885 O O . LEU A 1 113 ? 15.188 -22.75 0.284 1 96.5 113 LEU A O 1
ATOM 889 N N . PRO A 1 114 ? 15.07 -22.391 -1.945 1 96.88 114 PRO A N 1
ATOM 890 C CA . PRO A 1 114 ? 15.867 -21.172 -1.8 1 96.88 114 PRO A CA 1
ATOM 891 C C . PRO A 1 114 ? 15.188 -20.125 -0.922 1 96.88 114 PRO A C 1
ATOM 893 O O . PRO A 1 114 ? 13.969 -19.969 -0.969 1 96.88 114 PRO A O 1
ATOM 896 N N . PHE A 1 115 ? 15.992 -19.484 -0.12 1 97.81 115 PHE A N 1
ATOM 897 C CA . PHE A 1 115 ? 15.445 -18.484 0.784 1 97.81 115 PHE A CA 1
ATOM 898 C C . PHE A 1 115 ? 16.516 -17.469 1.17 1 97.81 115 PHE A C 1
ATOM 900 O O . PHE A 1 115 ? 17.578 -17.828 1.676 1 97.81 115 PHE A O 1
ATOM 907 N N . THR A 1 116 ? 16.297 -16.203 0.882 1 98.12 116 THR A N 1
ATOM 908 C CA . THR A 1 116 ? 17.125 -15.086 1.329 1 98.12 116 THR A CA 1
ATOM 909 C C . THR A 1 116 ? 16.438 -14.312 2.447 1 98.12 116 THR A C 1
ATOM 911 O O . THR A 1 116 ? 15.414 -13.664 2.219 1 98.12 116 THR A O 1
ATOM 914 N N . SER A 1 117 ? 17.016 -14.359 3.627 1 98.31 117 SER A N 1
ATOM 915 C CA . SER A 1 117 ? 16.391 -13.82 4.828 1 98.31 117 SER A CA 1
ATOM 916 C C . SER A 1 117 ? 16.297 -12.297 4.766 1 98.31 117 SER A C 1
ATOM 918 O O . SER A 1 117 ? 17.234 -11.633 4.312 1 98.31 117 SER A O 1
ATOM 920 N N . VAL A 1 118 ? 15.156 -11.781 5.266 1 98.62 118 VAL A N 1
ATOM 921 C CA . VAL A 1 118 ? 14.961 -10.336 5.332 1 98.62 118 VAL A CA 1
ATOM 922 C C . VAL A 1 118 ? 14.844 -9.891 6.789 1 98.62 118 VAL A C 1
ATOM 924 O O . VAL A 1 118 ? 15.57 -9 7.23 1 98.62 118 VAL A O 1
ATOM 927 N N . GLN A 1 119 ? 13.93 -10.484 7.551 1 98.75 119 GLN A N 1
ATOM 928 C CA . GLN A 1 119 ? 13.641 -10.039 8.906 1 98.75 119 GLN A CA 1
ATOM 929 C C . GLN A 1 119 ? 13.367 -11.219 9.836 1 98.75 119 GLN A C 1
ATOM 931 O O . GLN A 1 119 ? 12.562 -12.094 9.508 1 98.75 119 GLN A O 1
ATOM 936 N N . LYS A 1 120 ? 14.039 -11.227 10.992 1 97.69 120 LYS A N 1
ATOM 937 C CA . LYS A 1 120 ? 13.859 -12.25 12.016 1 97.69 120 LYS A CA 1
ATOM 938 C C . LYS A 1 120 ? 13.922 -11.648 13.414 1 97.69 120 LYS A C 1
ATOM 940 O O . LYS A 1 120 ? 14.977 -11.164 13.844 1 97.69 120 LYS A O 1
ATOM 945 N N . PRO A 1 121 ? 12.766 -11.594 14.32 1 97.25 121 PRO A N 1
ATOM 946 C CA . PRO A 1 121 ? 11.43 -11.969 13.828 1 97.25 121 PRO A CA 1
ATOM 947 C C . PRO A 1 121 ? 10.758 -10.852 13.031 1 97.25 121 PRO A C 1
ATOM 949 O O . PRO A 1 121 ? 11.219 -9.711 13.055 1 97.25 121 PRO A O 1
ATOM 952 N N . ASP A 1 122 ? 9.875 -11.195 12.234 1 97.75 122 ASP A N 1
ATOM 953 C CA . ASP A 1 122 ? 8.852 -10.305 11.688 1 97.75 122 ASP A CA 1
ATOM 954 C C . ASP A 1 122 ? 7.621 -10.258 12.586 1 97.75 122 ASP A C 1
ATOM 956 O O . ASP A 1 122 ? 7.383 -11.188 13.367 1 97.75 122 ASP A O 1
ATOM 960 N N . MET A 1 123 ? 6.844 -9.227 12.43 1 97.31 123 MET A N 1
ATOM 961 C CA . MET A 1 123 ? 5.664 -9.078 13.273 1 97.31 123 MET A CA 1
ATOM 962 C C . MET A 1 123 ? 4.684 -10.227 13.055 1 97.31 123 MET A C 1
ATOM 964 O O . MET A 1 123 ? 4.004 -10.656 13.984 1 97.31 123 MET A O 1
ATOM 968 N N . PHE A 1 124 ? 4.625 -10.781 11.812 1 97.75 124 PHE A N 1
ATOM 969 C CA . PHE A 1 124 ? 3.582 -11.727 11.438 1 97.75 124 PHE A CA 1
ATOM 970 C C . PHE A 1 124 ? 4.141 -13.148 11.367 1 97.75 124 PHE A C 1
ATOM 972 O O . PHE A 1 124 ? 3.385 -14.109 11.25 1 97.75 124 PHE A O 1
ATOM 979 N N . ALA A 1 125 ? 5.414 -13.305 11.406 1 98.38 125 ALA A N 1
ATOM 980 C CA . ALA A 1 125 ? 6.027 -14.609 11.18 1 98.38 125 ALA A CA 1
ATOM 981 C C . ALA A 1 125 ? 7.371 -14.719 11.898 1 98.38 125 ALA A C 1
ATOM 983 O O . ALA A 1 125 ? 8.008 -13.703 12.195 1 98.38 125 ALA A O 1
ATOM 984 N N . ALA A 1 126 ? 7.797 -15.945 12.07 1 98.44 126 ALA A N 1
ATOM 985 C CA . ALA A 1 126 ? 9.102 -16.172 12.688 1 98.44 126 ALA A CA 1
ATOM 986 C C . ALA A 1 126 ? 10.219 -15.555 11.844 1 98.44 126 ALA A C 1
ATOM 988 O O . ALA A 1 126 ? 11.18 -15.008 12.383 1 98.44 126 ALA A O 1
ATOM 989 N N . GLU A 1 127 ? 10.078 -15.727 10.539 1 98.75 127 GLU A N 1
ATOM 990 C CA . GLU A 1 127 ? 11.062 -15.164 9.625 1 98.75 127 GLU A CA 1
ATOM 991 C C . GLU A 1 127 ? 10.438 -14.852 8.266 1 98.75 127 GLU A C 1
ATOM 993 O O . GLU A 1 127 ? 9.633 -15.625 7.754 1 98.75 127 GLU A O 1
ATOM 998 N N . THR A 1 128 ? 10.805 -13.688 7.719 1 98.81 128 THR A N 1
ATOM 999 C CA . THR A 1 128 ? 10.43 -13.359 6.348 1 98.81 128 THR A CA 1
ATOM 1000 C C . THR A 1 128 ? 11.664 -13.281 5.453 1 98.81 128 THR A C 1
ATOM 1002 O O . THR A 1 128 ? 12.781 -13.109 5.945 1 98.81 128 THR A O 1
ATOM 1005 N N . GLY A 1 129 ? 11.453 -13.445 4.195 1 98.75 129 GLY A N 1
ATOM 1006 C CA . GLY A 1 129 ? 12.484 -13.383 3.172 1 98.75 129 GLY A CA 1
ATOM 1007 C C . GLY A 1 129 ? 11.93 -13.461 1.762 1 98.75 129 GLY A C 1
ATOM 1008 O O . GLY A 1 129 ? 10.789 -13.07 1.514 1 98.75 129 GLY A O 1
ATOM 1009 N N . PHE A 1 130 ? 12.82 -13.781 0.891 1 98.69 130 PHE A N 1
ATOM 1010 C CA . PHE A 1 130 ? 12.43 -14.039 -0.49 1 98.69 130 PHE A CA 1
ATOM 1011 C C . PHE A 1 130 ? 12.781 -15.469 -0.894 1 98.69 130 PHE A C 1
ATOM 1013 O O . PHE A 1 130 ? 13.844 -15.984 -0.53 1 98.69 130 PHE A O 1
ATOM 1020 N N . SER A 1 131 ? 11.859 -16.094 -1.537 1 98.19 131 SER A N 1
ATOM 1021 C CA . SER A 1 131 ? 12.055 -17.406 -2.131 1 98.19 131 SER A CA 1
ATOM 1022 C C . SER A 1 131 ? 11.75 -17.391 -3.625 1 98.19 131 SER A C 1
ATOM 1024 O O . SER A 1 131 ? 10.617 -17.141 -4.031 1 98.19 131 SER A O 1
ATOM 1026 N N . ASP A 1 132 ? 12.766 -17.641 -4.426 1 95 132 ASP A N 1
ATOM 1027 C CA . ASP A 1 132 ? 12.625 -17.641 -5.879 1 95 132 ASP A CA 1
ATOM 1028 C C . ASP A 1 132 ? 11.938 -16.375 -6.371 1 95 132 ASP A C 1
ATOM 1030 O O . ASP A 1 132 ? 10.961 -16.438 -7.129 1 95 132 ASP A O 1
ATOM 1034 N N . GLY A 1 133 ? 12.344 -15.266 -5.836 1 97.12 133 GLY A N 1
ATOM 1035 C CA . GLY A 1 133 ? 11.906 -13.961 -6.305 1 97.12 133 GLY A CA 1
ATOM 1036 C C . GLY A 1 133 ? 10.617 -13.5 -5.648 1 97.12 133 GL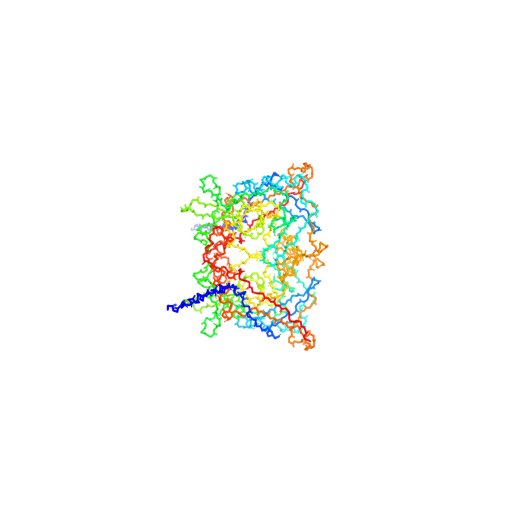Y A C 1
ATOM 1037 O O . GLY A 1 133 ? 10.148 -12.383 -5.902 1 97.12 133 GLY A O 1
ATOM 1038 N N . PHE A 1 134 ? 10.023 -14.328 -4.809 1 98.62 134 PHE A N 1
ATOM 1039 C CA . PHE A 1 134 ? 8.742 -14.008 -4.18 1 98.62 134 PHE A CA 1
ATOM 1040 C C . PHE A 1 134 ? 8.938 -13.703 -2.697 1 98.62 134 PHE A C 1
ATOM 1042 O O . PHE A 1 134 ? 9.688 -14.398 -2.008 1 98.62 134 PHE A O 1
ATOM 1049 N N . ALA A 1 135 ? 8.305 -12.625 -2.199 1 98.88 135 ALA A N 1
ATOM 1050 C CA . ALA A 1 135 ? 8.242 -12.422 -0.754 1 98.88 135 ALA A CA 1
ATOM 1051 C C . ALA A 1 135 ? 7.602 -13.617 -0.06 1 98.88 135 ALA A C 1
ATOM 1053 O O . ALA A 1 135 ? 6.543 -14.094 -0.481 1 98.88 135 ALA A O 1
ATOM 1054 N N . ALA A 1 136 ? 8.258 -14.086 0.955 1 98.88 136 ALA A N 1
ATOM 1055 C CA . ALA A 1 136 ? 7.852 -15.312 1.633 1 98.88 136 ALA A CA 1
ATOM 1056 C C . ALA A 1 136 ? 8.102 -15.219 3.135 1 98.88 136 ALA A C 1
ATOM 1058 O O . ALA A 1 136 ? 8.68 -14.242 3.615 1 98.88 136 ALA A O 1
ATOM 1059 N N . ALA A 1 137 ? 7.555 -16.156 3.816 1 98.88 137 ALA A N 1
ATOM 1060 C CA . ALA A 1 137 ? 7.805 -16.375 5.242 1 98.88 137 ALA A CA 1
ATOM 1061 C C . ALA A 1 137 ? 8.008 -17.844 5.555 1 98.88 137 ALA A C 1
ATOM 1063 O O . ALA A 1 137 ? 7.738 -18.719 4.715 1 98.88 137 ALA A O 1
ATOM 1064 N N . ARG A 1 138 ? 8.625 -18.047 6.703 1 98.69 138 ARG A N 1
ATOM 1065 C CA . ARG A 1 138 ? 8.789 -19.438 7.148 1 98.69 138 ARG A CA 1
ATOM 1066 C C . ARG A 1 138 ? 8.828 -19.516 8.672 1 98.69 138 ARG A C 1
ATOM 1068 O O . ARG A 1 138 ? 9.039 -18.5 9.352 1 98.69 138 ARG A O 1
ATOM 1075 N N . ASP A 1 139 ? 8.492 -20.625 9.18 1 98.12 139 ASP A N 1
ATOM 1076 C CA . ASP A 1 139 ? 8.648 -21.016 10.578 1 98.12 139 ASP A CA 1
ATOM 1077 C C . ASP A 1 139 ? 9.445 -22.297 10.711 1 98.12 139 ASP A C 1
ATOM 1079 O O . ASP A 1 139 ? 8.891 -23.391 10.57 1 98.12 139 ASP A O 1
ATOM 1083 N N . PRO A 1 140 ? 10.711 -22.141 10.969 1 96.88 140 PRO A N 1
ATOM 1084 C CA . PRO A 1 140 ? 11.555 -23.344 11.062 1 96.88 140 PRO A CA 1
ATOM 1085 C C . PRO A 1 140 ? 11.078 -24.312 12.133 1 96.88 140 PRO A C 1
ATOM 1087 O O . PRO A 1 140 ? 11.234 -25.531 11.977 1 96.88 140 PRO A O 1
ATOM 1090 N N . ARG A 1 141 ? 10.508 -23.844 13.172 1 97.31 141 ARG A N 1
ATOM 1091 C CA . ARG A 1 141 ? 10.016 -24.719 14.227 1 97.31 141 ARG A CA 1
ATOM 1092 C C . ARG A 1 141 ? 8.844 -25.578 13.734 1 97.31 141 ARG A C 1
ATOM 1094 O O . ARG A 1 141 ? 8.758 -26.766 14.039 1 97.31 141 ARG A O 1
ATOM 1101 N N . GLU A 1 142 ? 8.008 -24.953 12.906 1 97.12 142 GLU A N 1
ATOM 1102 C CA . GLU A 1 142 ? 6.855 -25.656 12.352 1 97.12 142 GLU A CA 1
ATOM 1103 C C . GLU A 1 142 ? 7.238 -26.438 11.094 1 97.12 142 GLU A C 1
ATOM 1105 O O . GLU A 1 142 ? 6.48 -27.281 10.633 1 97.12 142 GLU A O 1
ATOM 1110 N N . GLY A 1 143 ? 8.352 -26.109 10.508 1 98.06 143 GLY A N 1
ATOM 1111 C CA . GLY A 1 143 ? 8.781 -26.734 9.273 1 98.06 143 GLY A CA 1
ATOM 1112 C C . GLY A 1 143 ? 7.938 -26.344 8.078 1 98.06 143 GLY A C 1
ATOM 1113 O O . GLY A 1 143 ? 7.676 -27.156 7.199 1 98.06 143 GLY A O 1
ATOM 1114 N N . THR A 1 144 ? 7.457 -25.094 8.062 1 98.25 144 THR A N 1
ATOM 1115 C CA . THR A 1 144 ? 6.551 -24.672 7.004 1 98.25 144 THR A CA 1
ATOM 1116 C C . THR A 1 144 ? 7.023 -23.344 6.391 1 98.25 144 THR A C 1
ATOM 1118 O O . THR A 1 144 ? 7.738 -22.578 7.035 1 98.25 144 THR A O 1
ATOM 1121 N N . ALA A 1 145 ? 6.781 -23.141 5.129 1 98.81 145 ALA A N 1
ATOM 1122 C CA . ALA A 1 145 ? 7.004 -21.906 4.391 1 98.81 145 ALA A CA 1
ATOM 1123 C C . ALA A 1 145 ? 5.762 -21.5 3.604 1 98.81 145 ALA A C 1
ATOM 1125 O O . ALA A 1 145 ? 4.945 -22.359 3.238 1 98.81 145 ALA A O 1
ATOM 1126 N N . TRP A 1 146 ? 5.602 -20.25 3.359 1 98.81 146 TRP A N 1
ATOM 1127 C CA . TRP A 1 146 ? 4.469 -19.734 2.598 1 98.81 146 TRP A CA 1
ATOM 1128 C C . TRP A 1 146 ? 4.816 -18.406 1.937 1 98.81 146 TRP A C 1
ATOM 1130 O O . TRP A 1 146 ? 5.832 -17.781 2.264 1 98.81 146 TRP A O 1
ATOM 1140 N N . LEU A 1 147 ? 4.074 -18 0.963 1 98.88 147 LEU A N 1
ATOM 1141 C CA . LEU A 1 147 ? 4.211 -16.672 0.35 1 98.88 147 LEU A CA 1
ATOM 1142 C C . LEU A 1 147 ? 3.412 -15.633 1.121 1 98.88 147 LEU A C 1
ATOM 1144 O O . LEU A 1 147 ? 2.381 -15.953 1.716 1 98.88 147 LEU A O 1
ATOM 1148 N N . THR A 1 148 ? 3.951 -14.383 1.122 1 98.88 148 THR A N 1
ATOM 1149 C CA . THR A 1 148 ? 3.305 -13.328 1.899 1 98.88 148 THR A CA 1
ATOM 1150 C C . THR A 1 148 ? 2.42 -12.469 1.008 1 98.88 148 THR A C 1
ATOM 1152 O O . THR A 1 148 ? 2.639 -12.383 -0.203 1 98.88 148 THR A O 1
ATOM 1155 N N . HIS A 1 149 ? 1.462 -11.805 1.593 1 98.81 149 HIS A N 1
ATOM 1156 C CA . HIS A 1 149 ? 0.457 -11.023 0.878 1 98.81 149 HIS A CA 1
ATOM 1157 C C . HIS A 1 149 ? 0.937 -9.602 0.632 1 98.81 149 HIS A C 1
ATOM 1159 O O . HIS A 1 149 ? 0.207 -8.641 0.896 1 98.81 149 HIS A O 1
ATOM 1165 N N . CYS A 1 150 ? 2.098 -9.414 0.091 1 98.81 150 CYS A N 1
ATOM 1166 C CA . CYS A 1 150 ? 2.631 -8.102 -0.25 1 98.81 150 CYS A CA 1
ATOM 1167 C C . CYS A 1 150 ? 1.867 -7.484 -1.417 1 98.81 150 CYS A C 1
ATOM 1169 O O . CYS A 1 150 ? 1.239 -8.203 -2.199 1 98.81 150 CYS A O 1
ATOM 1171 N N . PRO A 1 151 ? 1.903 -6.121 -1.517 1 98.75 151 PRO A N 1
ATOM 1172 C CA . PRO A 1 151 ? 1.311 -5.512 -2.707 1 98.75 151 PRO A CA 1
ATOM 1173 C C . PRO A 1 151 ? 1.819 -6.133 -4.008 1 98.75 151 PRO A C 1
ATOM 1175 O O . PRO A 1 151 ? 3.018 -6.387 -4.145 1 98.75 151 PRO A O 1
ATOM 1178 N N . GLY A 1 152 ? 0.833 -6.391 -4.926 1 98.69 152 GLY A N 1
ATOM 1179 C CA . GLY A 1 152 ? 1.191 -6.98 -6.207 1 98.69 152 GLY A CA 1
ATOM 1180 C C . GLY A 1 152 ? 1.056 -8.492 -6.223 1 98.69 152 GLY A C 1
ATOM 1181 O O . GLY A 1 152 ? 1.146 -9.117 -7.281 1 98.69 152 GLY A O 1
ATOM 1182 N N . THR A 1 153 ? 0.794 -9.086 -5.086 1 98.81 153 THR A N 1
ATOM 1183 C CA . THR A 1 153 ? 0.58 -10.523 -4.996 1 98.81 153 THR A CA 1
ATOM 1184 C C . THR A 1 153 ? -0.678 -10.93 -5.754 1 98.81 153 THR A C 1
ATOM 1186 O O . THR A 1 153 ? -1.706 -10.258 -5.676 1 98.81 153 THR A O 1
ATOM 1189 N N . LEU A 1 154 ? -0.55 -11.992 -6.488 1 98.94 154 LEU A N 1
ATOM 1190 C CA . LEU A 1 154 ? -1.652 -12.648 -7.184 1 98.94 154 LEU A CA 1
ATOM 1191 C C . LEU A 1 154 ? -2.117 -13.883 -6.422 1 98.94 154 LEU A C 1
ATOM 1193 O O . LEU A 1 154 ? -1.333 -14.805 -6.188 1 98.94 154 LEU A O 1
ATOM 1197 N N . ALA A 1 155 ? -3.42 -13.914 -6.066 1 98.94 155 ALA A N 1
ATOM 1198 C CA . ALA A 1 155 ? -3.98 -15.031 -5.305 1 98.94 155 ALA A CA 1
ATOM 1199 C C . ALA A 1 155 ? -5.398 -15.352 -5.773 1 98.94 155 ALA A C 1
ATOM 1201 O O . ALA A 1 155 ? -6.016 -14.57 -6.496 1 98.94 155 ALA A O 1
ATOM 1202 N N . MET A 1 156 ? -5.852 -16.531 -5.41 1 98.62 156 MET A N 1
ATOM 1203 C CA . MET A 1 156 ? -7.195 -16.969 -5.789 1 98.62 156 MET A CA 1
ATOM 1204 C C . MET A 1 156 ? -8.227 -16.484 -4.766 1 98.62 156 MET A C 1
ATOM 1206 O O . MET A 1 156 ? -7.965 -16.516 -3.562 1 98.62 156 MET A O 1
ATOM 1210 N N . ALA A 1 157 ? -9.367 -16.062 -5.293 1 97.69 157 ALA A N 1
ATOM 1211 C CA . ALA A 1 157 ? -10.531 -15.906 -4.418 1 97.69 157 ALA A CA 1
ATOM 1212 C C . ALA A 1 157 ? -11.047 -17.266 -3.955 1 97.69 157 ALA A C 1
ATOM 1214 O O . ALA A 1 157 ? -10.781 -18.297 -4.59 1 97.69 157 ALA A O 1
ATOM 1215 N N . ARG A 1 158 ? -11.742 -17.203 -2.836 1 96 158 ARG A N 1
ATOM 1216 C CA . ARG A 1 158 ? -12.383 -18.422 -2.352 1 96 158 ARG A CA 1
ATOM 1217 C C . ARG A 1 158 ? -13.562 -18.078 -1.44 1 96 158 ARG A C 1
ATOM 1219 O O . ARG A 1 158 ? -13.703 -16.953 -0.99 1 96 158 ARG A O 1
ATOM 1226 N N . LEU A 1 159 ? -14.391 -19.094 -1.249 1 94.44 159 LEU A N 1
ATOM 1227 C CA . LEU A 1 159 ? -15.422 -19 -0.225 1 94.44 159 LEU A CA 1
ATOM 1228 C C . LEU A 1 159 ? -14.844 -19.266 1.159 1 94.44 159 LEU A C 1
ATOM 1230 O O . LEU A 1 159 ? -13.625 -19.25 1.34 1 94.44 159 LEU A O 1
ATOM 1234 N N . ASN A 1 160 ? -15.711 -19.375 2.16 1 94.5 160 ASN A N 1
ATOM 1235 C CA . ASN A 1 160 ? -15.242 -19.578 3.525 1 94.5 160 ASN A CA 1
ATOM 1236 C C . ASN A 1 160 ? -14.445 -20.875 3.654 1 94.5 160 ASN A C 1
ATOM 1238 O O . ASN A 1 160 ? -13.445 -20.922 4.375 1 94.5 160 ASN A O 1
ATOM 1242 N N . GLU A 1 161 ? -14.867 -21.812 2.902 1 94.25 161 GLU A N 1
ATOM 1243 C CA . GLU A 1 161 ? -14.188 -23.109 2.961 1 94.25 161 GLU A CA 1
ATOM 1244 C C . GLU A 1 161 ? -12.875 -23.078 2.191 1 94.25 161 GLU A C 1
ATOM 1246 O O . GLU A 1 161 ? -12.766 -22.391 1.17 1 94.25 161 GLU A O 1
ATOM 1251 N N . ALA A 1 162 ? -11.82 -23.859 2.559 1 95.19 162 ALA A N 1
ATOM 1252 C CA . ALA A 1 162 ? -10.453 -23.797 2.053 1 95.19 162 ALA A CA 1
ATOM 1253 C C . ALA A 1 162 ? -10.383 -24.266 0.602 1 95.19 162 ALA A C 1
ATOM 1255 O O . ALA A 1 162 ? -9.617 -23.719 -0.199 1 95.19 162 ALA A O 1
ATOM 1256 N N . ASP A 1 163 ? -11.156 -25.234 0.181 1 96.12 163 ASP A N 1
ATOM 1257 C CA . ASP A 1 163 ? -10.992 -25.938 -1.094 1 96.12 163 ASP A CA 1
ATOM 1258 C C . ASP A 1 163 ? -12.062 -25.5 -2.094 1 96.12 163 ASP A C 1
ATOM 1260 O O . ASP A 1 163 ? -12.672 -26.344 -2.762 1 96.12 163 ASP A O 1
ATOM 1264 N N . THR A 1 164 ? -12.188 -24.094 -2.201 1 95.31 164 THR A N 1
ATOM 1265 C CA . THR A 1 164 ? -13.297 -23.641 -3.033 1 95.31 164 THR A CA 1
ATOM 1266 C C . THR A 1 164 ? -12.805 -22.734 -4.152 1 95.31 164 THR A C 1
ATOM 1268 O O . THR A 1 164 ? -13.594 -22.266 -4.977 1 95.31 164 THR A O 1
ATOM 1271 N N . SER A 1 165 ? -11.484 -22.453 -4.234 1 96.31 165 SER A N 1
ATOM 1272 C CA . SER A 1 165 ? -10.953 -21.656 -5.336 1 96.31 165 SER A CA 1
ATOM 1273 C C . SER A 1 165 ? -11.133 -22.359 -6.672 1 96.31 165 SER A C 1
ATOM 1275 O O . SER A 1 165 ? -11.055 -23.594 -6.742 1 96.31 165 SER A O 1
ATOM 1277 N N . SER A 1 166 ? -11.367 -21.531 -7.723 1 96.31 166 SER A N 1
ATOM 1278 C CA . SER A 1 166 ? -11.531 -22.156 -9.031 1 96.31 166 SER A CA 1
ATOM 1279 C C . SER A 1 166 ? -11.008 -21.25 -10.141 1 96.31 166 SER A C 1
ATOM 1281 O O . SER A 1 166 ? -9.977 -21.547 -10.758 1 96.31 166 SER A O 1
ATOM 1283 N N . THR A 1 167 ? -11.703 -20.047 -10.289 1 97.38 167 THR A N 1
ATOM 1284 C CA . THR A 1 167 ? -11.391 -19.266 -11.477 1 97.38 167 THR A CA 1
ATOM 1285 C C . THR A 1 167 ? -11.039 -17.828 -11.109 1 97.38 167 THR A C 1
ATOM 1287 O O . THR A 1 167 ? -10.312 -17.141 -11.836 1 97.38 167 THR A O 1
ATOM 1290 N N . ASP A 1 168 ? -11.562 -17.328 -10.047 1 97.81 168 ASP A N 1
ATOM 1291 C CA . ASP A 1 168 ? -11.422 -15.914 -9.711 1 97.81 168 ASP A CA 1
ATOM 1292 C C . ASP A 1 168 ? -10.117 -15.656 -8.961 1 97.81 168 ASP A C 1
ATOM 1294 O O . ASP A 1 168 ? -9.727 -16.438 -8.086 1 97.81 168 ASP A O 1
ATOM 1298 N N . PHE A 1 169 ? -9.453 -14.594 -9.367 1 98.81 169 PHE A N 1
ATOM 1299 C CA . PHE A 1 169 ? -8.195 -14.203 -8.742 1 98.81 169 PHE A CA 1
ATOM 1300 C C . PHE A 1 169 ? -8.258 -12.766 -8.234 1 98.81 169 PHE A C 1
ATOM 1302 O O . PHE A 1 169 ? -9.203 -12.039 -8.539 1 98.81 169 PHE A O 1
ATOM 1309 N N . TYR A 1 170 ? -7.301 -12.359 -7.426 1 98.94 170 TYR A N 1
ATOM 1310 C CA . TYR A 1 170 ? -7.152 -10.961 -7.043 1 98.94 170 TYR A CA 1
ATOM 1311 C C . TYR A 1 170 ? -5.684 -10.555 -7.004 1 98.94 170 TYR A C 1
ATOM 1313 O O . TYR A 1 170 ? -4.801 -11.414 -6.902 1 98.94 170 TYR A O 1
ATOM 1321 N N . ILE A 1 171 ? -5.453 -9.297 -7.172 1 98.94 171 ILE A N 1
ATOM 1322 C CA . ILE A 1 171 ? -4.16 -8.656 -6.98 1 98.94 171 ILE A CA 1
ATOM 1323 C C . ILE A 1 171 ? -4.23 -7.707 -5.789 1 98.94 171 ILE A C 1
ATOM 1325 O O . ILE A 1 171 ? -5.16 -6.902 -5.68 1 98.94 171 ILE A O 1
ATOM 1329 N N . VAL A 1 172 ? -3.277 -7.816 -4.879 1 98.94 172 VAL A N 1
ATOM 1330 C CA . VAL A 1 172 ? -3.242 -6.93 -3.721 1 98.94 172 VAL A CA 1
ATOM 1331 C C . VAL A 1 172 ? -2.832 -5.523 -4.16 1 98.94 172 VAL A C 1
ATOM 1333 O O . VAL A 1 172 ? -1.784 -5.344 -4.785 1 98.94 172 VAL A O 1
ATOM 1336 N N . ILE A 1 173 ? -3.652 -4.496 -3.812 1 98.62 173 ILE A N 1
ATOM 1337 C CA . ILE A 1 173 ? -3.373 -3.15 -4.305 1 98.62 173 ILE A CA 1
ATOM 1338 C C . ILE A 1 173 ? -3.195 -2.197 -3.125 1 98.62 173 ILE A C 1
ATOM 1340 O O . ILE A 1 173 ? -2.934 -1.007 -3.316 1 98.62 173 ILE A O 1
ATOM 1344 N N . GLY A 1 174 ? -3.336 -2.662 -1.938 1 98.12 174 GLY A N 1
ATOM 1345 C CA . GLY A 1 174 ? -3.199 -1.841 -0.745 1 98.12 174 GLY A CA 1
ATOM 1346 C C . GLY A 1 174 ? -2.109 -2.326 0.191 1 98.12 174 GLY A C 1
ATOM 1347 O O . GLY A 1 174 ? -1.275 -3.15 -0.192 1 98.12 174 GLY A O 1
ATOM 1348 N N . GLN A 1 175 ? -2.086 -1.653 1.434 1 98.44 175 GLN A N 1
ATOM 1349 C CA . GLN A 1 175 ? -1.217 -2.139 2.5 1 98.44 175 GLN A CA 1
ATOM 1350 C C . GLN A 1 175 ? -1.358 -3.648 2.682 1 98.44 175 GLN A C 1
ATOM 1352 O O . GLN A 1 175 ? -2.471 -4.18 2.668 1 98.44 175 GLN A O 1
ATOM 1357 N N . ALA A 1 176 ? -0.22 -4.285 2.816 1 98.75 176 ALA A N 1
ATOM 1358 C CA . ALA A 1 176 ? -0.182 -5.746 2.838 1 98.75 176 ALA A CA 1
ATOM 1359 C C . ALA A 1 176 ? -1.158 -6.305 3.869 1 98.75 176 ALA A C 1
ATOM 1361 O O . ALA A 1 176 ? -0.99 -6.09 5.07 1 98.75 176 ALA A O 1
ATOM 1362 N N . PRO A 1 177 ? -2.174 -7.051 3.391 1 98.56 177 PRO A N 1
ATOM 1363 C CA . PRO A 1 177 ? -3.062 -7.711 4.348 1 98.56 177 PRO A CA 1
ATOM 1364 C C . PRO A 1 177 ? -2.488 -9.023 4.875 1 98.56 177 PRO A C 1
ATOM 1366 O O . PRO A 1 177 ? -3.057 -10.094 4.625 1 98.56 177 PRO A O 1
ATOM 1369 N N . ARG A 1 178 ? -1.536 -8.945 5.719 1 98.56 178 ARG A N 1
ATOM 1370 C CA . ARG A 1 178 ? -0.706 -10.078 6.129 1 98.56 178 ARG A CA 1
ATOM 1371 C C . ARG A 1 178 ? -1.511 -11.078 6.949 1 98.56 178 ARG A C 1
ATOM 1373 O O . ARG A 1 178 ? -1.087 -12.219 7.133 1 98.56 178 ARG A O 1
ATOM 1380 N N . TYR A 1 179 ? -2.68 -10.68 7.422 1 98.12 179 TYR A N 1
ATOM 1381 C CA . TYR A 1 179 ? -3.545 -11.617 8.133 1 98.12 179 TYR A CA 1
ATOM 1382 C C . TYR A 1 179 ? -4.047 -12.711 7.199 1 98.12 179 TYR A C 1
ATOM 1384 O O . TYR A 1 179 ? -4.559 -13.734 7.652 1 98.12 179 TYR A O 1
ATOM 1392 N N . LEU A 1 180 ? -3.951 -12.531 5.934 1 98.62 180 LEU A N 1
ATOM 1393 C CA . LEU A 1 180 ? -4.395 -13.523 4.961 1 98.62 180 LEU A CA 1
ATOM 1394 C C . LEU A 1 180 ? -3.293 -14.547 4.684 1 98.62 180 LEU A C 1
ATOM 1396 O O . LEU A 1 180 ? -3.537 -15.57 4.043 1 98.62 180 LEU A O 1
ATOM 1400 N N . ASP A 1 181 ? -2.047 -14.273 5.188 1 98.62 181 ASP A N 1
ATOM 1401 C CA . ASP A 1 181 ? -0.99 -15.266 5.055 1 98.62 181 ASP A CA 1
ATOM 1402 C C . ASP A 1 181 ? -1.467 -16.641 5.527 1 98.62 181 ASP A C 1
ATOM 1404 O O . ASP A 1 181 ? -2.174 -16.75 6.531 1 98.62 181 ASP A O 1
ATOM 1408 N N . ARG A 1 182 ? -1.092 -17.688 4.707 1 98.44 182 ARG A N 1
ATOM 1409 C CA . ARG A 1 182 ? -1.353 -19.094 5.02 1 98.44 182 ARG A CA 1
ATOM 1410 C C . ARG A 1 182 ? -2.84 -19.406 4.914 1 98.44 182 ARG A C 1
ATOM 1412 O O . ARG A 1 182 ? -3.303 -20.422 5.438 1 98.44 182 ARG A O 1
ATOM 1419 N N . ASN A 1 183 ? -3.617 -18.562 4.266 1 98.69 183 ASN A N 1
ATOM 1420 C CA . ASN A 1 183 ? -5.051 -18.812 4.191 1 98.69 183 ASN A CA 1
ATOM 1421 C C . ASN A 1 183 ? -5.574 -18.672 2.766 1 98.69 183 ASN A C 1
ATOM 1423 O O . ASN A 1 183 ? -6.766 -18.859 2.514 1 98.69 183 ASN A O 1
ATOM 1427 N N . MET A 1 184 ? -4.793 -18.328 1.84 1 98.75 184 MET A N 1
ATOM 1428 C CA . MET A 1 184 ? -5.176 -18.125 0.445 1 98.75 184 MET A CA 1
ATOM 1429 C C . MET A 1 184 ? -4.168 -18.781 -0.496 1 98.75 184 MET A C 1
ATOM 1431 O O . MET A 1 184 ? -2.988 -18.891 -0.165 1 98.75 184 MET A O 1
ATOM 1435 N N . ASN A 1 185 ? -4.598 -19.172 -1.688 1 98.75 185 ASN A N 1
ATOM 1436 C CA . ASN A 1 185 ? -3.689 -19.688 -2.713 1 98.75 185 ASN A CA 1
ATOM 1437 C C . ASN A 1 185 ? -2.969 -18.547 -3.432 1 98.75 185 ASN A C 1
ATOM 1439 O O . ASN A 1 185 ? -3.441 -18.062 -4.461 1 98.75 185 ASN A O 1
ATOM 1443 N N . ILE A 1 186 ? -1.832 -18.172 -2.896 1 98.94 186 ILE A N 1
ATOM 1444 C CA . ILE A 1 186 ? -0.971 -17.25 -3.625 1 98.94 186 ILE A CA 1
ATOM 1445 C C . ILE A 1 186 ? -0.202 -18 -4.707 1 98.94 186 ILE A C 1
ATOM 1447 O O . ILE A 1 186 ? 0.445 -19.016 -4.426 1 98.94 186 ILE A O 1
ATOM 1451 N N . PHE A 1 187 ? -0.289 -17.453 -5.977 1 98.94 187 PHE A N 1
ATOM 1452 C CA . PHE A 1 187 ? 0.301 -18.266 -7.039 1 98.94 187 PHE A CA 1
ATOM 1453 C C . PHE A 1 187 ? 1.073 -17.391 -8.023 1 98.94 187 PHE A C 1
ATOM 1455 O O . PHE A 1 187 ? 1.593 -17.875 -9.023 1 98.94 187 PHE A O 1
ATOM 1462 N N . GLY A 1 188 ? 1.187 -16.094 -7.727 1 98.88 188 GLY A N 1
ATOM 1463 C CA . GLY A 1 188 ? 1.936 -15.203 -8.594 1 98.88 188 GLY A CA 1
ATOM 1464 C C . GLY A 1 188 ? 2.104 -13.812 -8.016 1 98.88 188 GLY A C 1
ATOM 1465 O O . GLY A 1 188 ? 1.766 -13.57 -6.852 1 98.88 188 GLY A O 1
ATOM 1466 N N . ARG A 1 189 ? 2.691 -12.953 -8.836 1 98.88 189 ARG A N 1
ATOM 1467 C CA . ARG A 1 189 ? 2.9 -11.555 -8.477 1 98.88 189 ARG A CA 1
ATOM 1468 C C . ARG A 1 189 ? 3.018 -10.68 -9.719 1 98.88 189 ARG A C 1
ATOM 1470 O O . ARG A 1 189 ? 3.408 -11.164 -10.789 1 98.88 189 ARG A O 1
ATOM 1477 N N . VAL A 1 190 ? 2.701 -9.43 -9.57 1 98.88 190 VAL A N 1
ATOM 1478 C CA . VAL A 1 190 ? 2.973 -8.445 -10.609 1 98.88 190 VAL A CA 1
ATOM 1479 C C . VAL A 1 190 ? 4.465 -8.117 -10.633 1 98.88 190 VAL A C 1
ATOM 1481 O O . VAL A 1 190 ? 5.051 -7.785 -9.602 1 98.88 190 VAL A O 1
ATOM 1484 N N . VAL A 1 191 ? 5.051 -8.219 -11.773 1 98.38 191 VAL A N 1
ATOM 1485 C CA . VAL A 1 191 ? 6.469 -7.895 -11.859 1 98.38 191 VAL A CA 1
ATOM 1486 C C . VAL A 1 191 ? 6.656 -6.602 -12.648 1 98.38 191 VAL A C 1
ATOM 1488 O O . VAL A 1 191 ? 7.68 -5.926 -12.516 1 98.38 191 VAL A O 1
ATOM 1491 N N . LEU A 1 192 ? 5.711 -6.25 -13.492 1 97.56 192 LEU A N 1
ATOM 1492 C CA . LEU A 1 192 ? 5.637 -4.977 -14.203 1 97.56 192 LEU A CA 1
ATOM 1493 C C . LEU A 1 192 ? 4.191 -4.543 -14.398 1 97.56 192 LEU A C 1
ATOM 1495 O O . LEU A 1 192 ? 3.324 -5.375 -14.695 1 97.56 192 LEU A O 1
ATOM 1499 N N . GLY A 1 193 ? 3.955 -3.201 -14.242 1 97.62 193 GLY A N 1
ATOM 1500 C CA . GLY A 1 193 ? 2.629 -2.688 -14.547 1 97.62 193 GLY A CA 1
ATOM 1501 C C . GLY A 1 193 ? 1.774 -2.475 -13.312 1 97.62 193 GLY A C 1
ATOM 1502 O O . GLY A 1 193 ? 0.546 -2.418 -13.406 1 97.62 193 GLY A O 1
ATOM 1503 N N . MET A 1 194 ? 2.406 -2.369 -12.148 1 98.06 194 MET A N 1
ATOM 1504 C CA . MET A 1 194 ? 1.626 -2.127 -10.938 1 98.06 194 MET A CA 1
ATOM 1505 C C . MET A 1 194 ? 0.901 -0.788 -11.016 1 98.06 194 MET A C 1
ATOM 1507 O O . MET A 1 194 ? -0.195 -0.637 -10.469 1 98.06 194 MET A O 1
ATOM 1511 N N . ASP A 1 195 ? 1.507 0.178 -11.711 1 96.75 195 ASP A N 1
ATOM 1512 C CA . ASP A 1 195 ? 0.834 1.46 -11.891 1 96.75 195 ASP A CA 1
ATOM 1513 C C . ASP A 1 195 ? -0.463 1.292 -12.68 1 96.75 195 ASP A C 1
ATOM 1515 O O . ASP A 1 195 ? -1.449 1.982 -12.422 1 96.75 195 ASP A O 1
ATOM 1519 N N . ILE A 1 196 ? -0.495 0.371 -13.633 1 97.88 196 ILE A N 1
ATOM 1520 C CA . ILE A 1 196 ? -1.698 0.057 -14.398 1 97.88 196 ILE A CA 1
ATOM 1521 C C . ILE A 1 196 ? -2.729 -0.605 -13.484 1 97.88 196 ILE A C 1
ATOM 1523 O O . ILE A 1 196 ? -3.91 -0.248 -13.508 1 97.88 196 ILE A O 1
ATOM 1527 N N . VAL A 1 197 ? -2.264 -1.517 -12.656 1 98.56 197 VAL A N 1
ATOM 1528 C CA . VAL A 1 197 ? -3.148 -2.189 -11.711 1 98.56 197 VAL A CA 1
ATOM 1529 C C . VAL A 1 197 ? -3.768 -1.165 -10.758 1 98.56 197 VAL A C 1
ATOM 1531 O O . VAL A 1 197 ? -4.961 -1.226 -10.469 1 98.56 197 VAL A O 1
ATOM 1534 N N . GLN A 1 198 ? -3.012 -0.197 -10.328 1 98.06 198 GLN A N 1
ATOM 1535 C CA . GLN A 1 198 ? -3.469 0.801 -9.367 1 98.06 198 GLN A CA 1
ATOM 1536 C C . GLN A 1 198 ? -4.516 1.724 -9.984 1 98.06 198 GLN A C 1
ATOM 1538 O O . GLN A 1 198 ? -5.238 2.42 -9.266 1 98.06 198 GLN A O 1
ATOM 1543 N N . ARG A 1 199 ? -4.664 1.696 -11.289 1 96.88 199 ARG A N 1
ATOM 1544 C CA . ARG A 1 199 ? -5.617 2.58 -11.953 1 96.88 199 ARG A CA 1
ATOM 1545 C C . ARG A 1 199 ? -6.945 1.87 -12.195 1 96.88 199 ARG A C 1
ATOM 1547 O O . ARG A 1 199 ? -7.895 2.473 -12.695 1 96.88 199 ARG A O 1
ATOM 1554 N N . ILE A 1 200 ? -7.004 0.601 -11.883 1 98.31 200 ILE A N 1
ATOM 1555 C CA . ILE A 1 200 ? -8.25 -0.131 -12.062 1 98.31 200 ILE A CA 1
ATOM 1556 C C . ILE A 1 200 ? -9.375 0.563 -11.289 1 98.31 200 ILE A C 1
ATOM 1558 O O . ILE A 1 200 ? -9.18 0.982 -10.148 1 98.31 200 ILE A O 1
ATOM 1562 N N . ARG A 1 201 ? -10.492 0.66 -11.938 1 97.19 201 ARG A N 1
ATOM 1563 C CA . ARG A 1 201 ? -11.625 1.356 -11.344 1 97.19 201 ARG A CA 1
ATOM 1564 C C . ARG A 1 201 ? -12.078 0.669 -10.055 1 97.19 201 ARG A C 1
ATOM 1566 O O . ARG A 1 201 ? -12.258 -0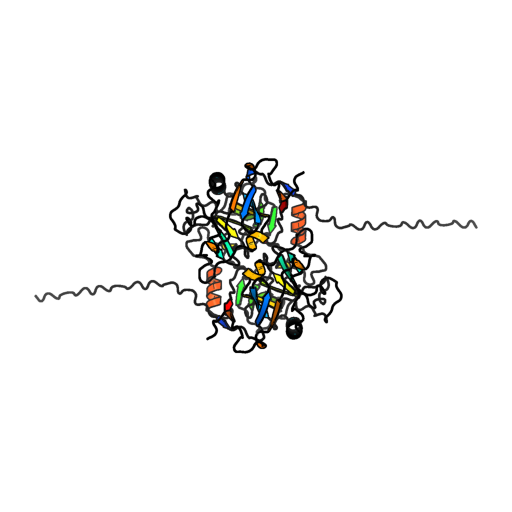.551 -10.031 1 97.19 201 ARG A O 1
ATOM 1573 N N . ARG A 1 202 ? -12.273 1.489 -9.031 1 97.88 202 ARG A N 1
ATOM 1574 C CA . ARG A 1 202 ? -12.727 0.973 -7.746 1 97.88 202 ARG A CA 1
ATOM 1575 C C . ARG A 1 202 ? -14.25 0.934 -7.676 1 97.88 202 ARG A C 1
ATOM 1577 O O . ARG A 1 202 ? -14.93 1.738 -8.32 1 97.88 202 ARG A O 1
ATOM 1584 N N . GLY A 1 203 ? -14.734 -0.045 -6.977 1 97.19 203 GLY A N 1
ATOM 1585 C CA . GLY A 1 203 ? -16.125 0.015 -6.551 1 97.19 203 GLY A CA 1
ATOM 1586 C C . GLY A 1 203 ? -16.312 0.781 -5.254 1 97.19 203 GLY A C 1
ATOM 1587 O O . GLY A 1 203 ? -15.359 1.013 -4.516 1 97.19 203 GLY A O 1
ATOM 1588 N N . ALA A 1 204 ? -17.625 1.116 -5.004 1 93.5 204 ALA A N 1
ATOM 1589 C CA . ALA A 1 204 ? -17.922 1.862 -3.785 1 93.5 204 ALA A CA 1
ATOM 1590 C C . ALA A 1 204 ? -17.734 0.99 -2.549 1 93.5 204 ALA A C 1
ATOM 1592 O O . ALA A 1 204 ? -18.078 -0.194 -2.557 1 93.5 204 ALA A O 1
ATOM 1593 N N . ALA A 1 205 ? -17.219 1.63 -1.517 1 90.25 205 ALA A N 1
ATOM 1594 C CA . ALA A 1 205 ? -17.062 0.918 -0.25 1 90.25 205 ALA A CA 1
ATOM 1595 C C . ALA A 1 205 ? -18.406 0.411 0.266 1 90.25 205 ALA A C 1
ATOM 1597 O O . ALA A 1 205 ? -18.484 -0.687 0.822 1 90.25 205 ALA A O 1
ATOM 1598 N N . SER A 1 206 ? -19.406 1.166 0.104 1 89.69 206 SER A N 1
ATOM 1599 C CA . SER A 1 206 ? -20.734 0.825 0.578 1 89.69 206 SER A CA 1
ATOM 1600 C C . SER A 1 206 ? -21.266 -0.426 -0.116 1 89.69 206 SER A C 1
ATOM 1602 O O . SER A 1 206 ? -22.203 -1.069 0.377 1 89.69 206 SER A O 1
ATOM 1604 N N . GLU A 1 207 ? -20.641 -0.738 -1.205 1 93.12 207 GLU A N 1
ATOM 1605 C CA . GLU A 1 207 ? -21.078 -1.913 -1.959 1 93.12 207 GLU A CA 1
ATOM 1606 C C . GLU A 1 207 ? -20.047 -3.033 -1.87 1 93.12 207 GLU A C 1
ATOM 1608 O O . GLU A 1 207 ? -20.016 -3.922 -2.723 1 93.12 207 GLU A O 1
ATOM 1613 N N . GLY A 1 208 ? -19.109 -2.895 -0.963 1 93.62 208 GLY A N 1
ATOM 1614 C CA . GLY A 1 208 ? -18.078 -3.912 -0.793 1 93.62 208 GLY A CA 1
ATOM 1615 C C . GLY A 1 208 ? -17.109 -3.969 -1.95 1 93.62 208 GLY A C 1
ATOM 1616 O O . GLY A 1 208 ? -16.531 -5.02 -2.23 1 93.62 208 GLY A O 1
ATOM 1617 N N . GLY A 1 209 ? -17.047 -2.93 -2.713 1 97.06 209 GLY A N 1
ATOM 1618 C CA . GLY A 1 209 ? -16.109 -2.865 -3.826 1 97.06 209 GLY A CA 1
ATOM 1619 C C . GLY A 1 209 ? -16.656 -3.477 -5.102 1 97.06 209 GLY A C 1
ATOM 1620 O O . GLY A 1 209 ? -15.961 -3.539 -6.117 1 97.06 209 GLY A O 1
ATOM 1621 N N . MET A 1 210 ? -17.938 -3.896 -5.07 1 97.62 210 MET A N 1
ATOM 1622 C CA . MET A 1 210 ? -18.562 -4.504 -6.242 1 97.62 210 MET A CA 1
ATOM 1623 C C . MET A 1 210 ? -18.875 -3.449 -7.301 1 97.62 210 MET A C 1
ATOM 1625 O O . MET A 1 210 ? -19.312 -2.346 -6.973 1 97.62 210 MET A O 1
ATOM 1629 N N . LEU A 1 211 ? -18.625 -3.801 -8.516 1 97.56 211 LEU A N 1
ATOM 1630 C CA . LEU A 1 211 ? -19.047 -2.99 -9.656 1 97.56 211 LEU A CA 1
ATOM 1631 C C . LEU A 1 211 ? -20.188 -3.656 -10.406 1 97.56 211 LEU A C 1
ATOM 1633 O O . LEU A 1 211 ? -19.969 -4.508 -11.266 1 97.56 211 LEU A O 1
ATOM 1637 N N . SER A 1 212 ? -21.359 -3.156 -10.156 1 94.44 212 SER A N 1
ATOM 1638 C CA . SER A 1 212 ? -22.547 -3.811 -10.664 1 94.44 212 SER A CA 1
ATOM 1639 C C . SER A 1 212 ? -22.75 -3.537 -12.156 1 94.44 212 SER A C 1
ATOM 1641 O O . SER A 1 212 ? -23.266 -4.383 -12.883 1 94.44 212 SER A O 1
ATOM 1643 N N . GLU A 1 213 ? -22.359 -2.369 -12.555 1 95.06 213 GLU A N 1
ATOM 1644 C CA . GLU A 1 213 ? -22.484 -2.029 -13.969 1 95.06 213 GLU A CA 1
ATOM 1645 C C . GLU A 1 213 ? -21.266 -2.5 -14.758 1 95.06 213 GLU A C 1
ATOM 1647 O O . GLU A 1 213 ? -20.188 -1.925 -14.648 1 95.06 213 GLU A O 1
ATOM 1652 N N . THR A 1 214 ? -21.469 -3.377 -15.617 1 93.31 214 THR A N 1
ATOM 1653 C CA . THR A 1 214 ? -20.391 -4.066 -16.328 1 93.31 214 THR A CA 1
ATOM 1654 C C . THR A 1 214 ? -19.578 -3.082 -17.156 1 93.31 214 THR A C 1
ATOM 1656 O O . THR A 1 214 ? -18.359 -3.213 -17.266 1 93.31 214 THR A O 1
ATOM 1659 N N . ASP A 1 215 ? -20.219 -2.102 -17.688 1 94.25 215 ASP A N 1
ATOM 1660 C CA . ASP A 1 215 ? -19.547 -1.173 -18.594 1 94.25 215 ASP A CA 1
ATOM 1661 C C . ASP A 1 215 ? -18.594 -0.255 -17.844 1 94.25 215 ASP A C 1
ATOM 1663 O O . ASP A 1 215 ? -17.766 0.429 -18.453 1 94.25 215 ASP A O 1
ATOM 1667 N N . THR A 1 216 ? -18.656 -0.294 -16.516 1 95.81 216 THR A N 1
ATOM 1668 C CA . THR A 1 216 ? -17.781 0.55 -15.711 1 95.81 216 THR A CA 1
ATOM 1669 C C . THR A 1 216 ? -16.547 -0.227 -15.266 1 95.81 216 THR A C 1
ATOM 1671 O O . THR A 1 216 ? -15.594 0.357 -14.742 1 95.81 216 THR A O 1
ATOM 1674 N N . ARG A 1 217 ? -16.562 -1.507 -15.516 1 97.81 217 ARG A N 1
ATOM 1675 C CA . ARG A 1 217 ? -15.469 -2.363 -15.062 1 97.81 217 ARG A CA 1
ATOM 1676 C C . ARG A 1 217 ? -14.25 -2.225 -15.969 1 97.81 217 ARG A C 1
ATOM 1678 O O . ARG A 1 217 ? -14.391 -1.956 -17.172 1 97.81 217 ARG A O 1
ATOM 1685 N N . THR A 1 218 ? -13.086 -2.299 -15.375 1 98.38 218 THR A N 1
ATOM 1686 C CA . THR A 1 218 ? -11.883 -2.451 -16.188 1 98.38 218 THR A CA 1
ATOM 1687 C C . THR A 1 218 ? -11.852 -3.83 -16.844 1 98.38 218 THR A C 1
ATOM 1689 O O . THR A 1 218 ? -11.883 -4.852 -16.156 1 98.38 218 THR A O 1
ATOM 1692 N N . ALA A 1 219 ? -11.703 -3.838 -18.109 1 98.25 219 ALA A N 1
ATOM 1693 C CA . ALA A 1 219 ? -11.789 -5.078 -18.875 1 98.25 219 ALA A CA 1
ATOM 1694 C C . ALA A 1 219 ? -10.43 -5.762 -18.969 1 98.25 219 ALA A C 1
ATOM 1696 O O . ALA A 1 219 ? -9.398 -5.09 -19.078 1 98.25 219 ALA A O 1
ATOM 1697 N N . ILE A 1 220 ? -10.484 -7.059 -18.922 1 98.62 220 ILE A N 1
ATOM 1698 C CA . ILE A 1 220 ? -9.359 -7.895 -19.312 1 98.62 220 ILE A CA 1
ATOM 1699 C C . ILE A 1 220 ? -9.469 -8.25 -20.797 1 98.62 220 ILE A C 1
ATOM 1701 O O . ILE A 1 220 ? -10.234 -9.141 -21.172 1 98.62 220 ILE A O 1
ATOM 1705 N N . THR A 1 221 ? -8.68 -7.586 -21.578 1 98.69 221 THR A N 1
ATOM 1706 C CA . THR A 1 221 ? -8.742 -7.805 -23.016 1 98.69 221 THR A CA 1
ATOM 1707 C C . THR A 1 221 ? -8.203 -9.188 -23.375 1 98.69 221 THR A C 1
ATOM 1709 O O . THR A 1 221 ? -8.828 -9.922 -24.141 1 98.69 221 THR A O 1
ATOM 1712 N N . SER A 1 222 ? -7.07 -9.477 -22.828 1 98.75 222 SER A N 1
ATOM 1713 C CA . SER A 1 222 ? -6.488 -10.789 -23.062 1 98.75 222 SER A CA 1
ATOM 1714 C C . SER A 1 222 ? -5.508 -11.172 -21.969 1 98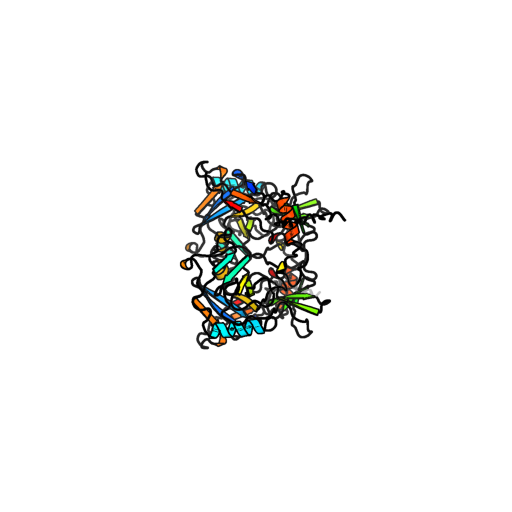.75 222 SER A C 1
ATOM 1716 O O . SER A 1 222 ? -4.984 -10.305 -21.266 1 98.75 222 SER A O 1
ATOM 1718 N N . VAL A 1 223 ? -5.328 -12.438 -21.797 1 98.94 223 VAL A N 1
ATOM 1719 C CA . VAL A 1 223 ? -4.285 -13.023 -20.969 1 98.94 223 VAL A CA 1
ATOM 1720 C C . VAL A 1 223 ? -3.551 -14.117 -21.734 1 98.94 223 VAL A C 1
ATOM 1722 O O . VAL A 1 223 ? -4.18 -14.992 -22.344 1 98.94 223 VAL A O 1
ATOM 1725 N N . ARG A 1 224 ? -2.219 -14.023 -21.766 1 98.94 224 ARG A N 1
ATOM 1726 C CA . ARG A 1 224 ? -1.409 -14.984 -22.516 1 98.94 224 ARG A CA 1
ATOM 1727 C C . ARG A 1 224 ? -0.21 -15.438 -21.688 1 98.94 224 ARG A C 1
ATOM 1729 O O . ARG A 1 224 ? 0.399 -14.641 -20.969 1 98.94 224 ARG A O 1
ATOM 1736 N N . ILE A 1 225 ? 0.094 -16.719 -21.859 1 98.94 225 ILE A N 1
ATOM 1737 C CA . ILE A 1 225 ? 1.395 -17.188 -21.406 1 98.94 225 ILE A CA 1
ATOM 1738 C C . ILE A 1 225 ? 2.471 -16.797 -22.422 1 98.94 225 ILE A C 1
ATOM 1740 O O . ILE A 1 225 ? 2.334 -17.062 -23.609 1 98.94 225 ILE A O 1
ATOM 1744 N N . ALA A 1 226 ? 3.525 -16.188 -21.875 1 98.81 226 ALA A N 1
ATOM 1745 C CA . ALA A 1 226 ? 4.539 -15.672 -22.781 1 98.81 226 ALA A CA 1
ATOM 1746 C C . ALA A 1 226 ? 5.113 -16.781 -23.656 1 98.81 226 ALA A C 1
ATOM 1748 O O . ALA A 1 226 ? 5.441 -16.562 -24.828 1 98.81 226 ALA A O 1
ATOM 1749 N N . ALA A 1 227 ? 5.219 -17.984 -23.156 1 98.69 227 ALA A N 1
ATOM 1750 C CA . ALA A 1 227 ? 5.777 -19.109 -23.891 1 98.69 227 ALA A CA 1
ATOM 1751 C C . ALA A 1 227 ? 4.953 -19.406 -25.141 1 98.69 227 ALA A C 1
ATOM 1753 O O . ALA A 1 227 ? 5.438 -20.062 -26.078 1 98.69 227 ALA A O 1
ATOM 1754 N N . ASP A 1 228 ? 3.734 -18.969 -25.141 1 98.62 228 ASP A N 1
ATOM 1755 C CA . ASP A 1 228 ? 2.834 -19.281 -26.234 1 98.62 228 ASP A CA 1
ATOM 1756 C C . ASP A 1 228 ? 2.803 -18.156 -27.266 1 98.62 228 ASP A C 1
ATOM 1758 O O . ASP A 1 228 ? 2.047 -18.203 -28.234 1 98.62 228 ASP A O 1
ATOM 1762 N N . ILE A 1 229 ? 3.484 -17.141 -27.062 1 98 229 ILE A N 1
ATOM 1763 C CA . ILE A 1 229 ? 3.637 -16.031 -28 1 98 229 ILE A CA 1
ATOM 1764 C C . ILE A 1 229 ? 4.809 -16.312 -28.938 1 98 229 ILE A C 1
ATOM 1766 O O . ILE A 1 229 ? 5.848 -16.828 -28.5 1 98 229 ILE A O 1
ATOM 1770 N N . ALA A 1 230 ? 4.652 -15.93 -30.219 1 97.31 230 ALA A N 1
ATOM 1771 C CA . ALA A 1 230 ? 5.727 -16.125 -31.188 1 97.31 230 ALA A CA 1
ATOM 1772 C C . ALA A 1 230 ? 7.023 -15.484 -30.703 1 97.31 230 ALA A C 1
ATOM 1774 O O . ALA A 1 230 ? 7.016 -14.375 -30.172 1 97.31 230 ALA A O 1
ATOM 1775 N N . PRO A 1 231 ? 8.109 -16.203 -30.875 1 94.62 231 PRO A N 1
ATOM 1776 C CA . PRO A 1 231 ? 9.391 -15.719 -30.359 1 94.62 231 PRO A CA 1
ATOM 1777 C C . PRO A 1 231 ? 9.695 -14.289 -30.797 1 94.62 231 PRO A C 1
ATOM 1779 O O . PRO A 1 231 ? 10.234 -13.508 -30.016 1 94.62 231 PRO A O 1
ATOM 1782 N N . SER A 1 232 ? 9.328 -13.914 -31.969 1 94.56 232 SER A N 1
ATOM 1783 C CA . SER A 1 232 ? 9.641 -12.594 -32.5 1 94.56 232 SER A CA 1
ATOM 1784 C C . SER A 1 232 ? 8.828 -11.508 -31.781 1 94.56 232 SER A C 1
ATOM 1786 O O . SER A 1 232 ? 9.203 -10.336 -31.812 1 94.56 232 SER A O 1
ATOM 1788 N N . GLU A 1 233 ? 7.773 -11.898 -31.125 1 95.94 233 GLU A N 1
ATOM 1789 C CA . GLU A 1 233 ? 6.879 -10.945 -30.469 1 95.94 233 GLU A CA 1
ATOM 1790 C C . GLU A 1 233 ? 6.879 -11.148 -28.953 1 95.94 233 GLU A C 1
ATOM 1792 O O . GLU A 1 233 ? 6.234 -10.391 -28.234 1 95.94 233 GLU A O 1
ATOM 1797 N N . ARG A 1 234 ? 7.602 -12.102 -28.531 1 97.5 234 ARG A N 1
ATOM 1798 C CA . ARG A 1 234 ? 7.562 -12.492 -27.125 1 97.5 234 ARG A CA 1
ATOM 1799 C C . ARG A 1 234 ? 8.289 -11.469 -26.25 1 97.5 234 ARG A C 1
ATOM 1801 O O . ARG A 1 234 ? 9.477 -11.195 -26.469 1 97.5 234 ARG A O 1
ATOM 1808 N N . PRO A 1 235 ? 7.559 -10.922 -25.266 1 97.56 235 PRO A N 1
ATOM 1809 C CA . PRO A 1 235 ? 8.273 -10.039 -24.344 1 97.56 235 PRO A CA 1
ATOM 1810 C C . PRO A 1 235 ? 9.266 -10.797 -23.453 1 97.56 235 PRO A C 1
ATOM 1812 O O . PRO A 1 235 ? 9.023 -11.953 -23.109 1 97.56 235 PRO A O 1
ATOM 1815 N N . ALA A 1 236 ? 10.359 -10.125 -23.172 1 97.56 236 ALA A N 1
ATOM 1816 C CA . ALA A 1 236 ? 11.344 -10.633 -22.219 1 97.56 236 ALA A CA 1
ATOM 1817 C C . ALA A 1 236 ? 11.422 -9.742 -20.984 1 97.56 236 ALA A C 1
ATOM 1819 O O . ALA A 1 236 ? 11.625 -8.531 -21.094 1 97.56 236 ALA A O 1
ATOM 1820 N N . VAL A 1 237 ? 11.219 -10.367 -19.859 1 98 237 VAL A N 1
ATOM 1821 C CA . VAL A 1 237 ? 11.219 -9.648 -18.594 1 98 237 VAL A CA 1
ATOM 1822 C C . VAL A 1 237 ? 12.305 -10.203 -17.688 1 98 237 VAL A C 1
ATOM 1824 O O . VAL A 1 237 ? 12.523 -11.414 -17.625 1 98 237 VAL A O 1
ATOM 1827 N N . GLU A 1 238 ? 13.031 -9.297 -17.078 1 97.88 238 GLU A N 1
ATOM 1828 C CA . GLU A 1 238 ? 13.938 -9.672 -15.992 1 97.88 238 GLU A CA 1
ATOM 1829 C C . GLU A 1 238 ? 13.484 -9.078 -14.656 1 97.88 238 GLU A C 1
ATOM 1831 O O . GLU A 1 238 ? 12.836 -8.031 -14.625 1 97.88 238 GLU A O 1
ATOM 1836 N N . VAL A 1 239 ? 13.758 -9.82 -13.617 1 97.88 239 VAL A N 1
ATOM 1837 C CA . VAL A 1 239 ? 13.5 -9.352 -12.258 1 97.88 239 VAL A CA 1
ATOM 1838 C C . VAL A 1 239 ? 14.789 -9.422 -11.438 1 97.88 239 VAL A C 1
ATOM 1840 O O . VAL A 1 239 ? 15.742 -10.094 -11.828 1 97.88 239 VAL A O 1
ATOM 1843 N N . MET A 1 240 ? 14.789 -8.711 -10.312 1 97 240 MET A N 1
ATOM 1844 C CA . MET A 1 240 ? 15.945 -8.805 -9.43 1 97 240 MET A CA 1
ATOM 1845 C C . MET A 1 240 ? 16.172 -10.25 -8.977 1 97 240 MET A C 1
ATOM 1847 O O . MET A 1 240 ? 15.219 -10.961 -8.656 1 97 240 MET A O 1
ATOM 1851 N N . ASP A 1 241 ? 17.438 -10.656 -9.055 1 97.44 241 ASP A N 1
ATOM 1852 C CA . ASP A 1 241 ? 17.797 -11.977 -8.555 1 97.44 241 ASP A CA 1
ATOM 1853 C C . ASP A 1 241 ? 17.891 -11.977 -7.031 1 97.44 241 ASP A C 1
ATOM 1855 O O . ASP A 1 241 ? 18.922 -11.578 -6.469 1 97.44 241 ASP A O 1
ATOM 1859 N N . THR A 1 242 ? 16.938 -12.523 -6.375 1 97.94 242 THR A N 1
ATOM 1860 C CA . THR A 1 242 ? 16.828 -12.43 -4.922 1 97.94 242 THR A CA 1
ATOM 1861 C C . THR A 1 242 ? 17.781 -13.414 -4.246 1 97.94 242 THR A C 1
ATOM 1863 O O . THR A 1 242 ? 17.891 -13.438 -3.02 1 97.94 242 THR A O 1
ATOM 1866 N N . ASP A 1 243 ? 18.469 -14.227 -5.023 1 96.31 243 ASP A N 1
ATOM 1867 C CA . ASP A 1 243 ? 19.438 -15.164 -4.473 1 96.31 243 ASP A CA 1
ATOM 1868 C C . ASP A 1 243 ? 20.859 -14.609 -4.605 1 96.31 243 ASP A C 1
ATOM 1870 O O . ASP A 1 243 ? 21.828 -15.242 -4.16 1 96.31 243 ASP A O 1
ATOM 1874 N N . SER A 1 244 ? 21.031 -13.461 -5.129 1 96.62 244 SER A N 1
ATOM 1875 C CA . SER A 1 244 ? 22.344 -12.906 -5.43 1 96.62 244 SER A CA 1
ATOM 1876 C C . SER A 1 244 ? 22.938 -12.219 -4.207 1 96.62 244 SER A C 1
ATOM 1878 O O . SER A 1 244 ? 22.219 -11.812 -3.295 1 96.62 244 SER A O 1
ATOM 1880 N N . ALA A 1 245 ? 24.25 -12.102 -4.254 1 96.12 245 ALA A N 1
ATOM 1881 C CA . ALA A 1 245 ? 24.969 -11.352 -3.219 1 96.12 245 ALA A CA 1
ATOM 1882 C C . ALA A 1 245 ? 24.578 -9.875 -3.248 1 96.12 245 ALA A C 1
ATOM 1884 O O . ALA A 1 245 ? 24.5 -9.227 -2.199 1 96.12 245 ALA A O 1
ATOM 1885 N N . ALA A 1 246 ? 24.375 -9.438 -4.438 1 95.94 246 ALA A N 1
ATOM 1886 C CA . ALA A 1 246 ? 23.984 -8.031 -4.578 1 95.94 246 ALA A CA 1
ATOM 1887 C C . ALA A 1 246 ? 22.656 -7.762 -3.875 1 95.94 246 ALA A C 1
ATOM 1889 O O . ALA A 1 246 ? 22.5 -6.727 -3.223 1 95.94 246 ALA A O 1
ATOM 1890 N N . PHE A 1 247 ? 21.719 -8.648 -4.02 1 97.31 247 PHE A N 1
ATOM 1891 C CA . PHE A 1 247 ? 20.422 -8.5 -3.365 1 97.31 247 PHE A CA 1
ATOM 1892 C C . PHE A 1 247 ? 20.578 -8.547 -1.851 1 97.31 247 PHE A C 1
ATOM 1894 O O . PHE A 1 247 ? 19.984 -7.738 -1.136 1 97.31 247 PHE A O 1
ATOM 1901 N N . ALA A 1 248 ? 21.359 -9.422 -1.342 1 96.75 248 ALA A N 1
ATOM 1902 C CA . ALA A 1 248 ? 21.625 -9.531 0.091 1 96.75 248 ALA A CA 1
ATOM 1903 C C . ALA A 1 248 ? 22.234 -8.242 0.633 1 96.75 248 ALA A C 1
ATOM 1905 O O . ALA A 1 248 ? 21.891 -7.789 1.724 1 96.75 248 ALA A O 1
ATOM 1906 N N . ALA A 1 249 ? 23.141 -7.727 -0.121 1 96.5 249 ALA A N 1
ATOM 1907 C CA . ALA A 1 249 ? 23.766 -6.477 0.29 1 96.5 249 ALA A CA 1
ATOM 1908 C C . ALA A 1 249 ? 22.766 -5.336 0.342 1 96.5 249 ALA A C 1
ATOM 1910 O O . ALA A 1 249 ? 22.797 -4.5 1.246 1 96.5 249 ALA A O 1
ATOM 1911 N N . MET A 1 250 ? 21.891 -5.348 -0.616 1 96.25 250 MET A N 1
ATOM 1912 C CA . MET A 1 250 ? 20.844 -4.332 -0.629 1 96.25 250 MET A CA 1
ATOM 1913 C C . MET A 1 250 ? 19.953 -4.449 0.604 1 96.25 250 MET A C 1
ATOM 1915 O O . MET A 1 250 ? 19.594 -3.443 1.222 1 96.25 250 MET A O 1
ATOM 1919 N N . LEU A 1 251 ? 19.578 -5.676 0.961 1 97.75 251 LEU A N 1
ATOM 1920 C CA . LEU A 1 251 ? 18.766 -5.895 2.152 1 97.75 251 LEU A CA 1
ATOM 1921 C C . LEU A 1 251 ? 19.453 -5.34 3.393 1 97.75 251 LEU A C 1
ATOM 1923 O O . LEU A 1 251 ? 18.828 -4.695 4.23 1 97.75 251 LEU A O 1
ATOM 1927 N N . GLU A 1 252 ? 20.719 -5.59 3.504 1 96.88 252 GLU A N 1
ATOM 1928 C CA . GLU A 1 252 ? 21.484 -5.117 4.656 1 96.88 252 GLU A CA 1
ATOM 1929 C C . GLU A 1 252 ? 21.516 -3.592 4.711 1 96.88 252 GLU A C 1
ATOM 1931 O O . GLU A 1 252 ? 21.328 -2.998 5.777 1 96.88 252 GLU A O 1
ATOM 1936 N N . SER A 1 253 ? 21.703 -3.035 3.57 1 95.56 253 SER A N 1
ATOM 1937 C CA . SER A 1 253 ? 21.734 -1.578 3.498 1 95.56 253 SER A CA 1
ATOM 1938 C C . SER A 1 253 ? 20.375 -0.978 3.867 1 95.56 253 SER A C 1
ATOM 1940 O O . SER A 1 253 ? 20.312 0.069 4.516 1 95.56 253 SER A O 1
ATOM 1942 N N . ARG A 1 254 ? 19.344 -1.647 3.529 1 96.62 254 ARG A N 1
ATOM 1943 C CA . ARG A 1 254 ? 18 -1.14 3.781 1 96.62 254 ARG A CA 1
ATOM 1944 C C . ARG A 1 254 ? 17.578 -1.399 5.223 1 96.62 254 ARG A C 1
ATOM 1946 O O . ARG A 1 254 ? 16.734 -0.684 5.766 1 96.62 254 ARG A O 1
ATOM 1953 N N . ARG A 1 255 ? 18.109 -2.398 5.758 1 96.88 255 ARG A N 1
ATOM 1954 C CA . ARG A 1 255 ? 17.844 -2.688 7.16 1 96.88 255 ARG A CA 1
ATOM 1955 C C . ARG A 1 255 ? 18.578 -1.709 8.078 1 96.88 255 ARG A C 1
ATOM 1957 O O . ARG A 1 255 ? 18.031 -1.29 9.102 1 96.88 255 ARG A O 1
ATOM 1964 N N . HIS A 1 256 ? 19.781 -1.391 7.68 1 96.06 256 HIS A N 1
ATOM 1965 C CA . HIS A 1 256 ? 20.625 -0.49 8.453 1 96.06 256 HIS A CA 1
ATOM 1966 C C . HIS A 1 256 ? 20.844 0.833 7.719 1 96.06 256 HIS A C 1
ATOM 1968 O O . HIS A 1 256 ? 21.844 1.02 7.039 1 96.06 256 HIS A O 1
ATOM 1974 N N . ARG A 1 257 ? 19.953 1.722 7.984 1 94.31 257 ARG A N 1
ATOM 1975 C CA . ARG A 1 257 ? 20 3.002 7.285 1 94.31 257 ARG A CA 1
ATOM 1976 C C . ARG A 1 257 ? 20.938 3.98 7.984 1 94.31 257 ARG A C 1
ATOM 1978 O O . ARG A 1 257 ? 20.609 4.488 9.062 1 94.31 257 ARG A O 1
ATOM 1985 N N . VAL A 1 258 ? 22.047 4.316 7.332 1 92.38 258 VAL A N 1
ATOM 1986 C CA . VAL A 1 258 ? 23.078 5.121 7.977 1 92.38 258 VAL A CA 1
ATOM 1987 C C . VAL A 1 258 ? 23.25 6.438 7.223 1 92.38 258 VAL A C 1
ATOM 1989 O O . VAL A 1 258 ? 24.062 7.281 7.617 1 92.38 258 VAL A O 1
ATOM 1992 N N . HIS A 1 259 ? 22.516 6.688 6.23 1 93.56 259 HIS A N 1
ATOM 1993 C CA . HIS A 1 259 ? 22.625 7.906 5.438 1 93.56 259 HIS A CA 1
ATOM 1994 C C . HIS A 1 259 ? 22.344 9.141 6.285 1 93.56 259 HIS A C 1
ATOM 1996 O O . HIS A 1 259 ? 21.484 9.102 7.172 1 93.56 259 HIS A O 1
ATOM 2002 N N . GLU A 1 260 ? 22.969 10.25 5.922 1 95.12 260 GLU A N 1
ATOM 2003 C CA . GLU A 1 260 ? 22.859 11.492 6.688 1 95.12 260 GLU A CA 1
ATOM 2004 C C . GLU A 1 260 ? 21.438 12.047 6.641 1 95.12 260 GLU A C 1
ATOM 2006 O O . GLU A 1 260 ? 21.047 12.859 7.484 1 95.12 260 GLU A O 1
ATOM 2011 N N . PHE A 1 261 ? 20.672 11.586 5.758 1 96.12 261 PHE A N 1
ATOM 2012 C CA . PHE A 1 261 ? 19.281 11.992 5.621 1 96.12 261 PHE A CA 1
ATOM 2013 C C . PHE A 1 261 ? 18.5 11.695 6.898 1 96.12 261 PHE A C 1
ATOM 2015 O O . PHE A 1 261 ? 17.594 12.453 7.27 1 96.12 261 PHE A O 1
ATOM 2022 N N . PHE A 1 262 ? 18.859 10.633 7.512 1 97.5 262 PHE A N 1
ATOM 2023 C CA . PHE A 1 262 ? 18.141 10.195 8.695 1 97.5 262 PHE A CA 1
ATOM 2024 C C . PHE A 1 262 ? 18.641 10.914 9.938 1 97.5 262 PHE A C 1
ATOM 2026 O O . PHE A 1 262 ? 19.672 10.539 10.5 1 97.5 262 PHE A O 1
ATOM 2033 N N . GLN A 1 263 ? 17.828 11.914 10.297 1 95.06 263 GLN A N 1
ATOM 2034 C CA . GLN A 1 263 ? 18.141 12.641 11.523 1 95.06 263 GLN A CA 1
ATOM 2035 C C . GLN A 1 263 ? 17.906 11.766 12.75 1 95.06 263 GLN A C 1
ATOM 2037 O O . GLN A 1 263 ? 18.594 11.906 13.758 1 95.06 263 GLN A O 1
ATOM 2042 N N . HIS A 1 264 ? 16.891 11.016 12.703 1 95.81 264 HIS A N 1
ATOM 2043 C CA . HIS A 1 264 ? 16.672 9.891 13.617 1 95.81 264 HIS A CA 1
ATOM 2044 C C . HIS A 1 264 ? 16.938 8.562 12.922 1 95.81 264 HIS A C 1
ATOM 2046 O O . HIS A 1 264 ? 16.266 8.219 11.945 1 95.81 264 HIS A O 1
ATOM 2052 N N . THR A 1 265 ? 17.922 7.848 13.477 1 96.5 265 THR A N 1
ATOM 2053 C CA . THR A 1 265 ? 18.219 6.562 12.859 1 96.5 265 THR A CA 1
ATOM 2054 C C . THR A 1 265 ? 17.047 5.598 13.008 1 96.5 265 THR A C 1
ATOM 2056 O O . THR A 1 265 ? 16.609 5.316 14.125 1 96.5 265 THR A O 1
ATOM 2059 N N . PRO A 1 266 ? 16.547 5.078 11.898 1 96.75 266 PRO A N 1
ATOM 2060 C CA . PRO A 1 266 ? 15.438 4.129 11.984 1 96.75 266 PRO A CA 1
ATOM 2061 C C . PRO A 1 266 ? 15.828 2.824 12.68 1 96.75 266 PRO A C 1
ATOM 2063 O O . PRO A 1 266 ? 17 2.443 12.672 1 96.75 266 PRO A O 1
ATOM 2066 N N . ALA A 1 267 ? 14.758 2.186 13.297 1 94.81 267 ALA A N 1
ATOM 2067 C CA . ALA A 1 267 ? 14.984 0.839 13.812 1 94.81 267 ALA A CA 1
ATOM 2068 C C . ALA A 1 267 ? 15.562 -0.072 12.734 1 94.81 267 ALA A C 1
ATOM 2070 O O . ALA A 1 267 ? 15.164 0.002 11.57 1 94.81 267 ALA A O 1
ATOM 2071 N N . PRO A 1 268 ? 16.562 -0.914 13.102 1 97.38 268 PRO A N 1
ATOM 2072 C CA . PRO A 1 268 ? 17.188 -1.795 12.102 1 97.38 268 PRO A CA 1
ATOM 2073 C C . PRO A 1 268 ? 16.312 -2.998 11.758 1 97.38 268 PRO A C 1
ATOM 2075 O O . PRO A 1 268 ? 16.703 -4.141 12.008 1 97.38 268 PRO A O 1
ATOM 2078 N N . VAL A 1 269 ? 15.148 -2.785 11.242 1 98.31 269 VAL A N 1
ATOM 2079 C CA . VAL A 1 269 ? 14.18 -3.787 10.797 1 98.31 269 VAL A CA 1
ATOM 2080 C C . VAL A 1 269 ? 13.789 -3.516 9.344 1 98.31 269 VAL A C 1
ATOM 2082 O O . VAL A 1 269 ? 14 -2.412 8.836 1 98.31 269 VAL A O 1
ATOM 2085 N N . LEU A 1 270 ? 13.352 -4.52 8.727 1 98.38 270 LEU A N 1
ATOM 2086 C CA . LEU A 1 270 ? 12.969 -4.395 7.328 1 98.38 270 LEU A CA 1
ATOM 2087 C C . LEU A 1 270 ? 11.703 -5.199 7.039 1 98.38 270 LEU A C 1
ATOM 2089 O O . LEU A 1 270 ? 11.672 -6.414 7.254 1 98.38 270 LEU A O 1
ATOM 2093 N N . ASP A 1 271 ? 10.641 -4.453 6.656 1 98.44 271 ASP A N 1
ATOM 2094 C CA . ASP A 1 271 ? 9.414 -5.09 6.191 1 98.44 271 ASP A CA 1
ATOM 2095 C C . ASP A 1 271 ? 9.617 -5.754 4.832 1 98.44 271 ASP A C 1
ATOM 2097 O O . ASP A 1 271 ? 9.969 -5.09 3.855 1 98.44 271 ASP A O 1
ATOM 2101 N N . VAL A 1 272 ? 9.367 -7.031 4.762 1 98.75 272 VAL A N 1
ATOM 2102 C CA . VAL A 1 272 ? 9.594 -7.781 3.531 1 98.75 272 VAL A CA 1
ATOM 2103 C C . VAL A 1 272 ? 8.773 -7.18 2.396 1 98.75 272 VAL A C 1
ATOM 2105 O O . VAL A 1 272 ? 9.188 -7.195 1.238 1 98.75 272 VAL A O 1
ATOM 2108 N N . CYS A 1 273 ? 7.648 -6.543 2.705 1 98.56 273 CYS A N 1
ATOM 2109 C CA . CYS A 1 273 ? 6.75 -6.012 1.686 1 98.56 273 CYS A CA 1
ATOM 2110 C C . CYS A 1 273 ? 7.184 -4.617 1.247 1 98.56 273 CYS A C 1
ATOM 2112 O O . CYS A 1 273 ? 6.594 -4.039 0.332 1 98.56 273 CYS A O 1
ATOM 2114 N N . GLN A 1 274 ? 8.188 -4.086 1.853 1 96.88 274 GLN A N 1
ATOM 2115 C CA . GLN A 1 274 ? 8.742 -2.799 1.454 1 96.88 274 GLN A CA 1
ATOM 2116 C C . GLN A 1 274 ? 9.984 -2.979 0.584 1 96.88 274 GLN A C 1
ATOM 2118 O O . GLN A 1 274 ? 10.508 -2.01 0.029 1 96.88 274 GLN A O 1
ATOM 2123 N N . VAL A 1 275 ? 10.438 -4.184 0.496 1 97 275 VAL A N 1
ATOM 2124 C CA . VAL A 1 275 ? 11.641 -4.438 -0.292 1 97 275 VAL A CA 1
ATOM 2125 C C . VAL A 1 275 ? 11.32 -4.297 -1.779 1 97 275 VAL A C 1
ATOM 2127 O O . VAL A 1 275 ? 10.375 -4.914 -2.277 1 97 275 VAL A O 1
ATOM 2130 N N . PRO A 1 276 ? 12.07 -3.471 -2.428 1 86.38 276 PRO A N 1
ATOM 2131 C CA . PRO A 1 276 ? 11.867 -3.389 -3.877 1 86.38 276 PRO A CA 1
ATOM 2132 C C . PRO A 1 276 ? 12.141 -4.711 -4.586 1 86.38 276 PRO A C 1
ATOM 2134 O O . PRO A 1 276 ? 13.086 -5.422 -4.242 1 86.38 276 PRO A O 1
ATOM 2137 N N . ASN A 1 277 ? 11.336 -5.121 -5.344 1 83.94 277 ASN A N 1
ATOM 2138 C CA . ASN A 1 277 ? 11.484 -6.293 -6.199 1 83.94 277 ASN A CA 1
ATOM 2139 C C . ASN A 1 277 ? 10.969 -6.02 -7.609 1 83.94 277 ASN A C 1
ATOM 2141 O O . ASN A 1 277 ? 10.008 -6.641 -8.055 1 83.94 277 ASN A O 1
ATOM 2145 N N . ALA A 1 278 ? 11.734 -5.203 -8.328 1 84.38 278 ALA A N 1
ATOM 2146 C CA . ALA A 1 278 ? 11.32 -4.582 -9.578 1 84.38 278 ALA A CA 1
ATOM 2147 C C . ALA A 1 278 ? 11.594 -5.504 -10.766 1 84.38 278 ALA A C 1
ATOM 2149 O O . ALA A 1 278 ? 12.461 -6.375 -10.695 1 84.38 278 ALA A O 1
ATOM 2150 N N . GLY A 1 279 ? 10.828 -5.34 -11.734 1 94.75 279 GLY A N 1
ATOM 2151 C CA . GLY A 1 279 ? 11.078 -5.941 -13.039 1 94.75 279 GLY A CA 1
ATOM 2152 C C . GLY A 1 279 ? 11.414 -4.922 -14.109 1 94.75 279 GLY A C 1
ATOM 2153 O O . GLY A 1 279 ? 11.188 -3.725 -13.93 1 94.75 279 GLY A O 1
ATOM 2154 N N . ARG A 1 280 ? 12.039 -5.402 -15.148 1 94.81 280 ARG A N 1
ATOM 2155 C CA . ARG A 1 280 ? 12.289 -4.562 -16.312 1 94.81 280 ARG A CA 1
ATOM 2156 C C . ARG A 1 280 ? 12.055 -5.336 -17.609 1 94.81 280 ARG A C 1
ATOM 2158 O O . ARG A 1 280 ? 12.219 -6.555 -17.641 1 94.81 280 ARG A O 1
ATOM 2165 N N . LEU A 1 281 ? 11.586 -4.617 -18.578 1 94.88 281 LEU A N 1
ATOM 2166 C CA . LEU A 1 281 ? 11.391 -5.168 -19.922 1 94.88 281 LEU A CA 1
ATOM 2167 C C . LEU A 1 281 ? 12.672 -5.066 -20.734 1 94.88 281 LEU A C 1
ATOM 2169 O O . LEU A 1 281 ? 13.336 -4.027 -20.734 1 94.88 281 LEU A O 1
ATOM 2173 N N . LEU A 1 282 ? 13.031 -6.168 -21.297 1 91.5 282 LEU A N 1
ATOM 2174 C CA . LEU A 1 282 ? 14.203 -6.145 -22.172 1 91.5 282 LEU A CA 1
ATOM 2175 C C . LEU A 1 282 ? 13.82 -5.785 -23.594 1 91.5 282 LEU A C 1
ATOM 2177 O O . LEU A 1 282 ? 12.773 -6.219 -24.094 1 91.5 282 LEU A O 1
ATOM 2181 N N . SER A 1 283 ? 14.383 -4.66 -24.062 1 72.62 283 SER A N 1
ATOM 2182 C CA . SER A 1 283 ? 14.125 -4.25 -25.438 1 72.62 283 SER A CA 1
ATOM 2183 C C . SER A 1 283 ? 14.477 -5.363 -26.422 1 72.62 283 SER A C 1
ATOM 2185 O O . SER A 1 283 ? 15.406 -6.137 -26.188 1 72.62 283 SER A O 1
ATOM 2187 N N . ALA A 1 284 ? 13.5 -5.77 -27.266 1 53.66 284 ALA A N 1
ATOM 2188 C CA . ALA A 1 284 ? 13.789 -6.691 -28.359 1 53.66 284 ALA A CA 1
ATOM 2189 C C . ALA A 1 284 ? 15.07 -6.285 -29.094 1 53.66 284 ALA A C 1
ATOM 2191 O O . ALA A 1 284 ? 15.32 -5.098 -29.297 1 53.66 284 ALA A O 1
ATOM 2192 N N . ASN A 1 285 ? 16.156 -7.152 -28.875 1 40.03 285 ASN A N 1
ATOM 2193 C CA . ASN A 1 285 ? 17.219 -6.988 -29.859 1 40.03 285 ASN A CA 1
ATOM 2194 C C . ASN A 1 285 ? 16.672 -7 -31.281 1 40.03 285 ASN A C 1
ATOM 2196 O O . ASN A 1 285 ? 15.742 -7.762 -31.578 1 40.03 285 ASN A O 1
ATOM 2200 N N . MET B 1 1 ? -59.531 -42.562 40.781 1 32.66 1 MET B N 1
ATOM 2201 C CA . MET B 1 1 ? -58.219 -42.562 40.125 1 32.66 1 MET B CA 1
ATOM 2202 C C . MET B 1 1 ? -58.062 -41.406 39.188 1 32.66 1 MET B C 1
ATOM 2204 O O . MET B 1 1 ? -58.625 -41.406 38.062 1 32.66 1 MET B O 1
ATOM 2208 N N . ARG B 1 2 ? -58.125 -40.125 39.719 1 34.12 2 ARG B N 1
ATOM 2209 C CA . ARG B 1 2 ? -58.094 -38.812 39.094 1 34.12 2 ARG B CA 1
ATOM 2210 C C . ARG B 1 2 ? -56.812 -38.594 38.312 1 34.12 2 ARG B C 1
ATOM 2212 O O . ARG B 1 2 ? -55.719 -38.781 38.844 1 34.12 2 ARG B O 1
ATOM 2219 N N . MET B 1 3 ? -56.844 -38.844 37 1 31.33 3 MET B N 1
ATOM 2220 C CA . MET B 1 3 ? -55.781 -38.625 36 1 31.33 3 MET B CA 1
ATOM 2221 C C . MET B 1 3 ? -55.312 -37.188 36.031 1 31.33 3 MET B C 1
ATOM 2223 O O . MET B 1 3 ? -56.062 -36.25 35.719 1 31.33 3 MET B O 1
ATOM 2227 N N . LYS B 1 4 ? -54.406 -36.812 37 1 43.25 4 LYS B N 1
ATOM 2228 C CA . LYS B 1 4 ? -53.75 -35.5 37 1 43.25 4 LYS B CA 1
ATOM 2229 C C . LYS B 1 4 ? -53.031 -35.25 35.656 1 43.25 4 LYS B C 1
ATOM 2231 O O . LYS B 1 4 ? -52.219 -36.062 35.219 1 43.25 4 LYS B O 1
ATOM 2236 N N . THR B 1 5 ? -53.688 -34.531 34.719 1 40.41 5 THR B N 1
ATOM 2237 C CA . THR B 1 5 ? -53.125 -34.062 33.469 1 40.41 5 THR B CA 1
ATOM 2238 C C . THR B 1 5 ? -51.906 -33.188 33.75 1 40.41 5 THR B C 1
ATOM 2240 O O . THR B 1 5 ? -52 -32.156 34.406 1 40.41 5 THR B O 1
ATOM 2243 N N . LEU B 1 6 ? -50.719 -33.781 33.812 1 42.19 6 LEU B N 1
ATOM 2244 C CA . LEU B 1 6 ? -49.469 -33.062 33.875 1 42.19 6 LEU B CA 1
ATOM 2245 C C . LEU B 1 6 ? -49.25 -32.188 32.625 1 42.19 6 LEU B C 1
ATOM 2247 O O . LEU B 1 6 ? -49.219 -32.719 31.516 1 42.19 6 LEU B O 1
ATOM 2251 N N . LEU B 1 7 ? -49.781 -30.938 32.688 1 42.41 7 LEU B N 1
ATOM 2252 C CA . LEU B 1 7 ? -49.5 -29.953 31.656 1 42.41 7 LEU B CA 1
ATOM 2253 C C . LEU B 1 7 ? -48 -29.688 31.562 1 42.41 7 LEU B C 1
ATOM 2255 O O . LEU B 1 7 ? -47.375 -29.219 32.531 1 42.41 7 LEU B O 1
ATOM 2259 N N . LEU B 1 8 ? -47.281 -30.453 30.703 1 40.72 8 LEU B N 1
ATOM 2260 C CA . LEU B 1 8 ? -45.906 -30.188 30.344 1 40.72 8 LEU B CA 1
ATOM 2261 C C . LEU B 1 8 ? -45.75 -28.828 29.672 1 40.72 8 LEU B C 1
ATOM 2263 O O . LEU B 1 8 ? -46.344 -28.578 28.625 1 40.72 8 LEU B O 1
ATOM 2267 N N . LEU B 1 9 ? -45.594 -27.781 30.5 1 41.47 9 LEU B N 1
ATOM 2268 C CA . LEU B 1 9 ? -45.219 -26.484 29.953 1 41.47 9 LEU B CA 1
ATOM 2269 C C . LEU B 1 9 ? -43.906 -26.562 29.156 1 41.47 9 LEU B C 1
ATOM 2271 O O . LEU B 1 9 ? -42.875 -26.891 29.703 1 41.47 9 LEU B O 1
ATOM 2275 N N . LEU B 1 10 ? -44.031 -26.797 27.828 1 40.69 10 LEU B N 1
ATOM 2276 C CA . LEU B 1 10 ? -42.906 -26.656 26.906 1 40.69 10 LEU B CA 1
ATOM 2277 C C . LEU B 1 10 ? -42.344 -25.234 26.953 1 40.69 10 LEU B C 1
ATOM 2279 O O . LEU B 1 10 ? -43.031 -24.281 26.578 1 40.69 10 LEU B O 1
ATOM 2283 N N . SER B 1 11 ? -41.406 -24.984 27.859 1 39.91 11 SER B N 1
ATOM 2284 C CA . SER B 1 11 ? -40.688 -23.719 27.812 1 39.91 11 SER B CA 1
ATOM 2285 C C . SER B 1 11 ? -39.906 -23.578 26.5 1 39.91 11 SER B C 1
ATOM 2287 O O . SER B 1 11 ? -39.031 -24.391 26.203 1 39.91 11 SER B O 1
ATOM 2289 N N . CYS B 1 12 ? -40.5 -23.016 25.469 1 37.22 12 CYS B N 1
ATOM 2290 C CA . CYS B 1 12 ? -39.781 -22.594 24.281 1 37.22 12 CYS B CA 1
ATOM 2291 C C . CYS B 1 12 ? -38.688 -21.609 24.641 1 37.22 12 CYS B C 1
ATOM 2293 O O . CYS B 1 12 ? -38.938 -20.484 25.047 1 37.22 12 CYS B O 1
ATOM 2295 N N . SER B 1 13 ? -37.531 -22.141 25.016 1 38.59 13 SER B N 1
ATOM 2296 C CA . SER B 1 13 ? -36.344 -21.297 25.156 1 38.59 13 SER B CA 1
ATOM 2297 C C . SER B 1 13 ? -36.062 -20.562 23.844 1 38.59 13 SER B C 1
ATOM 2299 O O . SER B 1 13 ? -35.75 -21.203 22.828 1 38.59 13 SER B O 1
ATOM 2301 N N . PHE B 1 14 ? -36.562 -19.344 23.656 1 38.25 14 PHE B N 1
ATOM 2302 C CA . PHE B 1 14 ? -36.125 -18.438 22.594 1 38.25 14 PHE B CA 1
ATOM 2303 C C . PHE B 1 14 ? -34.625 -18.266 22.625 1 38.25 14 PHE B C 1
ATOM 2305 O O . PHE B 1 14 ? -34.062 -17.75 23.609 1 38.25 14 PHE B O 1
ATOM 2312 N N . TRP B 1 15 ? -33.906 -19.062 21.828 1 36.03 15 TRP B N 1
ATOM 2313 C CA . TRP B 1 15 ? -32.531 -18.734 21.547 1 36.03 15 TRP B CA 1
ATOM 2314 C C . TRP B 1 15 ? -32.406 -17.344 20.953 1 36.03 15 TRP B C 1
ATOM 2316 O O . TRP B 1 15 ? -32.844 -17.094 19.828 1 36.03 15 TRP B O 1
ATOM 2326 N N . ALA B 1 16 ? -32.25 -16.297 21.812 1 35.81 16 ALA B N 1
ATOM 2327 C CA . ALA B 1 16 ? -31.797 -15.008 21.312 1 35.81 16 ALA B CA 1
ATOM 2328 C C . ALA B 1 16 ? -30.547 -15.172 20.438 1 35.81 16 ALA B C 1
ATOM 2330 O O . ALA B 1 16 ? -29.484 -15.547 20.922 1 35.81 16 ALA B O 1
ATOM 2331 N N . THR B 1 17 ? -30.734 -15.438 19.203 1 36.09 17 THR B N 1
ATOM 2332 C CA . THR B 1 17 ? -29.578 -15.211 18.328 1 36.09 17 THR B CA 1
ATOM 2333 C C . THR B 1 17 ? -28.906 -13.891 18.656 1 36.09 17 THR B C 1
ATOM 2335 O O . THR B 1 17 ? -29.516 -12.828 18.594 1 36.09 17 THR B O 1
ATOM 2338 N N . HIS B 1 18 ? -27.969 -13.93 19.516 1 34.34 18 HIS B N 1
ATOM 2339 C CA . HIS B 1 18 ? -27.078 -12.773 19.531 1 34.34 18 HIS B CA 1
ATOM 2340 C C . HIS B 1 18 ? -26.656 -12.375 18.125 1 34.34 18 HIS B C 1
ATOM 2342 O O . HIS B 1 18 ? -25.859 -13.062 17.484 1 34.34 18 HIS B O 1
ATOM 2348 N N . VAL B 1 19 ? -27.562 -11.898 17.344 1 34.94 19 VAL B N 1
ATOM 2349 C CA . VAL B 1 19 ? -27.016 -11.148 16.219 1 34.94 19 VAL B CA 1
ATOM 2350 C C . VAL B 1 19 ? -25.75 -10.422 16.672 1 34.94 19 VAL B C 1
ATOM 2352 O O . VAL B 1 19 ? -25.781 -9.633 17.625 1 34.94 19 VAL B O 1
ATOM 2355 N N . HIS B 1 20 ? -24.562 -10.938 16.438 1 37.84 20 HIS B N 1
ATOM 2356 C CA . HIS B 1 20 ? -23.391 -10.086 16.594 1 37.84 20 HIS B CA 1
ATOM 2357 C C . HIS B 1 20 ? -23.703 -8.641 16.219 1 37.84 20 HIS B C 1
ATOM 2359 O O . HIS B 1 20 ? -24.297 -8.383 15.172 1 37.84 20 HIS B O 1
ATOM 2365 N N . ALA B 1 21 ? -23.922 -7.801 17.078 1 37.97 21 ALA B N 1
ATOM 2366 C CA . ALA B 1 21 ? -24.016 -6.355 16.875 1 37.97 21 ALA B CA 1
ATOM 2367 C C . ALA B 1 21 ? -23.156 -5.922 15.68 1 37.97 21 ALA B C 1
ATOM 2369 O O . ALA B 1 21 ? -21.953 -6.199 15.633 1 37.97 21 ALA B O 1
ATOM 2370 N N . GLN B 1 22 ? -23.562 -5.902 14.516 1 46.72 22 GLN B N 1
ATOM 2371 C CA . GLN B 1 22 ? -22.859 -5.141 13.492 1 46.72 22 GLN B CA 1
ATOM 2372 C C . GLN B 1 22 ? -22.031 -4.023 14.117 1 46.72 22 GLN B C 1
ATOM 2374 O O . GLN B 1 22 ? -22.531 -3.256 14.938 1 46.72 22 GLN B O 1
ATOM 2379 N N . ASP B 1 23 ? -20.719 -4.121 14.148 1 57.16 23 ASP B N 1
ATOM 2380 C CA . ASP B 1 23 ? -19.797 -3.18 14.781 1 57.16 23 ASP B CA 1
ATOM 2381 C C . ASP B 1 23 ? -20.25 -1.737 14.562 1 57.16 23 ASP B C 1
ATOM 2383 O O . ASP B 1 23 ? -20.344 -1.281 13.422 1 57.16 23 ASP B O 1
ATOM 2387 N N . GLU B 1 24 ? -21.016 -1.268 15.375 1 78.19 24 GLU B N 1
ATOM 2388 C CA . GLU B 1 24 ? -21.438 0.129 15.344 1 78.19 24 GLU B CA 1
ATOM 2389 C C . GLU B 1 24 ? -20.25 1.067 15.188 1 78.19 24 GLU B C 1
ATOM 2391 O O . GLU B 1 24 ? -19.266 0.958 15.914 1 78.19 24 GLU B O 1
ATOM 2396 N N . THR B 1 25 ? -20.109 1.675 13.953 1 85.12 25 THR B N 1
ATOM 2397 C CA . THR B 1 25 ? -19.094 2.693 13.719 1 85.12 25 THR B CA 1
ATOM 2398 C C . THR B 1 25 ? -19.547 4.047 14.258 1 85.12 25 THR B C 1
ATOM 2400 O O . THR B 1 25 ? -20.672 4.469 14.023 1 85.12 25 THR B O 1
ATOM 2403 N N . GLU B 1 26 ? -18.656 4.555 15.133 1 94 26 GLU B N 1
ATOM 2404 C CA . GLU B 1 26 ? -18.859 5.934 15.562 1 94 26 GLU B CA 1
ATOM 2405 C C . GLU B 1 26 ? -18.016 6.902 14.734 1 94 26 GLU B C 1
ATOM 2407 O O . GLU B 1 26 ? -16.891 6.594 14.375 1 94 26 GLU B O 1
ATOM 2412 N N . TRP B 1 27 ? -18.625 8.016 14.438 1 96.12 27 TRP B N 1
ATOM 2413 C CA . TRP B 1 27 ? -18.016 8.969 13.516 1 96.12 27 TRP B CA 1
ATOM 2414 C C . TRP B 1 27 ? -17.734 10.297 14.219 1 96.12 27 TRP B C 1
ATOM 2416 O O . TRP B 1 27 ? -18.422 10.664 15.164 1 96.12 27 TRP B O 1
ATOM 2426 N N . ARG B 1 28 ? -16.719 10.914 13.75 1 96.62 28 ARG B N 1
ATOM 2427 C CA . ARG B 1 28 ? -16.375 12.281 14.148 1 96.62 28 ARG B CA 1
ATOM 2428 C C . ARG B 1 28 ? -16.344 13.203 12.938 1 96.62 28 ARG B C 1
ATOM 2430 O O . ARG B 1 28 ? -15.797 12.852 11.891 1 96.62 28 ARG B O 1
ATOM 2437 N N . ALA B 1 29 ? -16.906 14.398 13.117 1 97.44 29 ALA B N 1
ATOM 2438 C CA . ALA B 1 29 ? -16.844 15.391 12.055 1 97.44 29 ALA B CA 1
ATOM 2439 C C . ALA B 1 29 ? -15.438 15.984 11.945 1 97.44 29 ALA B C 1
ATOM 2441 O O . ALA B 1 29 ? -14.797 16.266 12.961 1 97.44 29 ALA B O 1
ATOM 2442 N N . VAL B 1 30 ? -15.016 16.109 10.711 1 98.38 30 VAL B N 1
ATOM 2443 C CA . VAL B 1 30 ? -13.742 16.797 10.516 1 98.38 30 VAL B CA 1
ATOM 2444 C C . VAL B 1 30 ? -13.953 18.312 10.594 1 98.38 30 VAL B C 1
ATOM 2446 O O . VAL B 1 30 ? -14.812 18.859 9.898 1 98.38 30 VAL B O 1
ATOM 2449 N N . ASP B 1 31 ? -13.195 18.969 11.492 1 98.38 31 ASP B N 1
ATOM 2450 C CA . ASP B 1 31 ? -13.227 20.438 11.586 1 98.38 31 ASP B CA 1
ATOM 2451 C C . ASP B 1 31 ? -12.938 21.078 10.234 1 98.38 31 ASP B C 1
ATOM 2453 O O . ASP B 1 31 ? -11.914 20.797 9.609 1 98.38 31 ASP B O 1
ATOM 2457 N N . PRO B 1 32 ? -13.82 21.984 9.789 1 98.5 32 PRO B N 1
ATOM 2458 C CA . PRO B 1 32 ? -13.602 22.625 8.492 1 98.5 32 PRO B CA 1
ATOM 2459 C C . PRO B 1 32 ? -12.25 23.328 8.406 1 98.5 32 PRO B C 1
ATOM 2461 O O . PRO B 1 32 ? -11.68 23.469 7.32 1 98.5 32 PRO B O 1
ATOM 2464 N N . GLU B 1 33 ? -11.68 23.781 9.492 1 98.75 33 GLU B N 1
ATOM 2465 C CA . GLU B 1 33 ? -10.375 24.438 9.492 1 98.75 33 GLU B CA 1
ATOM 2466 C C . GLU B 1 33 ? -9.258 23.422 9.258 1 98.75 33 GLU B C 1
ATOM 2468 O O . GLU B 1 33 ? -8.117 23.812 8.969 1 98.75 33 GLU B O 1
ATOM 2473 N N . ARG B 1 34 ? -9.602 22.109 9.359 1 98.81 34 ARG B N 1
ATOM 2474 C CA . ARG B 1 34 ? -8.609 21.062 9.148 1 98.81 34 ARG B CA 1
ATOM 2475 C C . ARG B 1 34 ? -8.883 20.312 7.852 1 98.81 34 ARG B C 1
ATOM 2477 O O . ARG B 1 34 ? -8.102 19.438 7.461 1 98.81 34 ARG B O 1
ATOM 2484 N N . LEU B 1 35 ? -9.969 20.578 7.262 1 98.88 35 LEU B N 1
ATOM 2485 C CA . LEU B 1 35 ? -10.383 19.859 6.062 1 98.88 35 LEU B CA 1
ATOM 2486 C C . LEU B 1 35 ? -9.93 20.594 4.805 1 98.88 35 LEU B C 1
ATOM 2488 O O . LEU B 1 35 ? -10.258 21.781 4.625 1 98.88 35 LEU B O 1
ATOM 2492 N N . VAL B 1 36 ? -9.188 19.938 3.982 1 98.94 36 VAL B N 1
ATOM 2493 C CA . VAL B 1 36 ? -8.688 20.484 2.725 1 98.94 36 VAL B CA 1
ATOM 2494 C C . VAL B 1 36 ? -9.383 19.797 1.55 1 98.94 36 VAL B C 1
ATOM 2496 O O . VAL B 1 36 ? -9.516 18.578 1.525 1 98.94 36 VAL B O 1
ATOM 2499 N N . VAL B 1 37 ? -9.828 20.594 0.646 1 98.88 37 VAL B N 1
ATOM 2500 C CA . VAL B 1 37 ? -10.398 20.109 -0.61 1 98.88 37 VAL B CA 1
ATOM 2501 C C . VAL B 1 37 ? -9.391 20.312 -1.743 1 98.88 37 VAL B C 1
ATOM 2503 O O . VAL B 1 37 ? -9.172 21.453 -2.184 1 98.88 37 VAL B O 1
ATOM 2506 N N . MET B 1 38 ? -8.812 19.266 -2.18 1 98.94 38 MET B N 1
ATOM 2507 C CA . MET B 1 38 ? -7.879 19.312 -3.303 1 98.94 38 MET B CA 1
ATOM 2508 C C . MET B 1 38 ? -8.531 18.781 -4.574 1 98.94 38 MET B C 1
ATOM 2510 O O . MET B 1 38 ? -8.883 17.594 -4.645 1 98.94 38 MET B O 1
ATOM 2514 N N . THR B 1 39 ? -8.664 19.625 -5.52 1 98.81 39 THR B N 1
ATOM 2515 C CA . THR B 1 39 ? -9.258 19.234 -6.793 1 98.81 39 THR B CA 1
ATOM 2516 C C . THR B 1 39 ? -8.172 18.938 -7.828 1 98.81 39 THR B C 1
ATOM 2518 O O . THR B 1 39 ? -7.336 19.797 -8.117 1 98.81 39 THR B O 1
ATOM 2521 N N . LEU B 1 40 ? -8.18 17.688 -8.266 1 98.56 40 LEU B N 1
ATOM 2522 C CA . LEU B 1 40 ? -7.32 17.25 -9.367 1 98.56 40 LEU B CA 1
ATOM 2523 C C . LEU B 1 40 ? -8.117 17.094 -10.656 1 98.56 40 LEU B C 1
ATOM 2525 O O . LEU B 1 40 ? -9.352 17.125 -10.633 1 98.56 40 LEU B O 1
ATOM 2529 N N . ASP B 1 41 ? -7.43 16.953 -11.734 1 94.12 41 ASP B N 1
ATOM 2530 C CA . ASP B 1 41 ? -8.117 16.75 -13.008 1 94.12 41 ASP B CA 1
ATOM 2531 C C . ASP B 1 41 ? -8.93 15.461 -12.992 1 94.12 41 ASP B C 1
ATOM 2533 O O . ASP B 1 41 ? -9.961 15.359 -13.664 1 94.12 41 ASP B O 1
ATOM 2537 N N . ALA B 1 42 ? -8.523 14.586 -12.156 1 88.19 42 ALA B N 1
ATOM 2538 C CA . ALA B 1 42 ? -9.172 13.273 -12.156 1 88.19 42 ALA B CA 1
ATOM 2539 C C . ALA B 1 42 ? -10.234 13.18 -11.062 1 88.19 42 ALA B C 1
ATOM 2541 O O . ALA B 1 42 ? -10.953 12.188 -10.969 1 88.19 42 ALA B O 1
ATOM 2542 N N . GLY B 1 43 ? -10.312 14.117 -10.18 1 97.06 43 GLY B N 1
ATOM 2543 C CA . GLY B 1 43 ? -11.297 14.062 -9.109 1 97.06 43 GLY B CA 1
ATOM 2544 C C . GLY B 1 43 ? -10.891 14.867 -7.887 1 97.06 43 GLY B C 1
ATOM 2545 O O . GLY B 1 43 ? -9.922 15.617 -7.926 1 97.06 43 GLY B O 1
ATOM 2546 N N . VAL B 1 44 ? -11.727 14.734 -6.832 1 98.19 44 VAL B N 1
ATOM 2547 C CA . VAL B 1 44 ? -11.516 15.516 -5.617 1 98.19 44 VAL B CA 1
ATOM 2548 C C . VAL B 1 44 ? -10.938 14.617 -4.523 1 98.19 44 VAL B C 1
ATOM 2550 O O . VAL B 1 44 ? -11.391 13.484 -4.34 1 98.19 44 VAL B O 1
ATOM 2553 N N . VAL B 1 45 ? -9.938 15.125 -3.861 1 98.69 45 VAL B N 1
ATOM 2554 C CA . VAL B 1 45 ? -9.305 14.477 -2.717 1 98.69 45 VAL B CA 1
ATOM 2555 C C . VAL B 1 45 ? -9.531 15.312 -1.459 1 98.69 45 VAL B C 1
ATOM 2557 O O . VAL B 1 45 ? -9.336 16.531 -1.471 1 98.69 45 VAL B O 1
ATOM 2560 N N . PHE B 1 46 ? -9.961 14.695 -0.387 1 98.81 46 PHE B N 1
ATOM 2561 C CA . PHE B 1 46 ? -10.133 15.367 0.896 1 98.81 46 PHE B CA 1
ATOM 2562 C C . PHE B 1 46 ? -9.023 14.977 1.865 1 98.81 46 PHE B C 1
ATOM 2564 O O . PHE B 1 46 ? -8.734 13.797 2.045 1 98.81 46 PHE B O 1
ATOM 2571 N N . LEU B 1 47 ? -8.414 15.977 2.457 1 98.88 47 LEU B N 1
ATOM 2572 C CA . LEU B 1 47 ? -7.336 15.797 3.422 1 98.88 47 LEU B CA 1
ATOM 2573 C C . LEU B 1 47 ? -7.73 16.344 4.789 1 98.88 47 LEU B C 1
ATOM 2575 O O . LEU B 1 47 ? -8.477 17.312 4.879 1 98.88 47 LEU B O 1
ATOM 2579 N N . GLU B 1 48 ? -7.219 15.734 5.824 1 98.94 48 GLU B N 1
ATOM 2580 C CA . GLU B 1 48 ? -7.301 16.297 7.168 1 98.94 48 GLU B CA 1
ATOM 2581 C C . GLU B 1 48 ? -5.918 16.688 7.688 1 98.94 48 GLU B C 1
ATOM 2583 O O . GLU B 1 48 ? -4.98 15.883 7.629 1 98.94 48 GLU B O 1
ATOM 2588 N N . LEU B 1 49 ? -5.824 17.906 8.148 1 98.94 49 LEU B N 1
ATOM 2589 C CA . LEU B 1 49 ? -4.562 18.422 8.664 1 98.94 49 LEU B CA 1
ATOM 2590 C C . LEU B 1 49 ? -4.418 18.125 10.156 1 98.94 49 LEU B C 1
ATOM 2592 O O . LEU B 1 49 ? -5.414 18 10.867 1 98.94 49 LEU B O 1
ATOM 2596 N N . ASN B 1 50 ? -3.188 18.016 10.609 1 98.81 50 ASN B N 1
ATOM 2597 C CA . ASN B 1 50 ? -2.885 17.734 12.008 1 98.81 50 ASN B CA 1
ATOM 2598 C C . ASN B 1 50 ? -1.927 18.766 12.594 1 98.81 50 ASN B C 1
ATOM 2600 O O . ASN B 1 50 ? -0.708 18.609 12.516 1 98.81 50 ASN B O 1
ATOM 2604 N N . SER B 1 51 ? -2.455 19.781 13.281 1 98.44 51 SER B N 1
ATOM 2605 C CA . SER B 1 51 ? -1.638 20.844 13.844 1 98.44 51 SER B CA 1
ATOM 2606 C C . SER B 1 51 ? -1.012 20.422 15.172 1 98.44 51 SER B C 1
ATOM 2608 O O . SER B 1 51 ? -0.093 21.094 15.664 1 98.44 51 SER B O 1
ATOM 2610 N N . THR B 1 52 ? -1.512 19.375 15.766 1 98.25 52 THR B N 1
ATOM 2611 C CA . THR B 1 52 ? -0.944 18.922 17.031 1 98.25 52 THR B CA 1
ATOM 2612 C C . THR B 1 52 ? 0.483 18.422 16.828 1 98.25 52 THR B C 1
ATOM 2614 O O . THR B 1 52 ? 1.37 18.719 17.625 1 98.25 52 THR B O 1
ATOM 2617 N N . PHE B 1 53 ? 0.724 17.734 15.719 1 98.62 53 PHE B N 1
ATOM 2618 C CA . PHE B 1 53 ? 2.029 17.141 15.484 1 98.62 53 PHE B CA 1
ATOM 2619 C C . PHE B 1 53 ? 2.9 18.031 14.617 1 98.62 53 PHE B C 1
ATOM 2621 O O . PHE B 1 53 ? 4.129 18 14.711 1 98.62 53 PHE B O 1
ATOM 2628 N N . ALA B 1 54 ? 2.266 18.844 13.812 1 98.75 54 ALA B N 1
ATOM 2629 C CA . ALA B 1 54 ? 3.045 19.688 12.906 1 98.75 54 ALA B CA 1
ATOM 2630 C C . ALA B 1 54 ? 2.447 21.094 12.797 1 98.75 54 ALA B C 1
ATOM 2632 O O . ALA B 1 54 ? 2.025 21.516 11.719 1 98.75 54 ALA B O 1
ATOM 2633 N N . PRO B 1 55 ? 2.51 21.859 13.883 1 98.69 55 PRO B N 1
ATOM 2634 C CA . PRO B 1 55 ? 1.835 23.156 13.914 1 98.69 55 PRO B CA 1
ATOM 2635 C C . PRO B 1 55 ? 2.434 24.156 12.922 1 98.69 55 PRO B C 1
ATOM 2637 O O . PRO B 1 55 ? 1.698 24.875 12.258 1 98.69 55 PRO B O 1
ATOM 2640 N N . ALA B 1 56 ? 3.771 24.25 12.82 1 98.69 56 ALA B N 1
ATOM 2641 C CA . ALA B 1 56 ? 4.391 25.203 11.898 1 98.69 56 ALA B CA 1
ATOM 2642 C C . ALA B 1 56 ? 4.098 24.828 10.453 1 98.69 56 ALA B C 1
ATOM 2644 O O . ALA B 1 56 ? 3.828 25.703 9.625 1 98.69 56 ALA B O 1
ATOM 2645 N N . THR B 1 57 ? 4.117 23.547 10.133 1 98.75 57 THR B N 1
ATOM 2646 C CA . THR B 1 57 ? 3.836 23.078 8.781 1 98.75 57 THR B CA 1
ATOM 2647 C C . THR B 1 57 ? 2.402 23.406 8.383 1 98.75 57 THR B C 1
ATOM 2649 O O . THR B 1 57 ? 2.162 23.938 7.293 1 98.75 57 THR B O 1
ATOM 2652 N N . VAL B 1 58 ? 1.479 23.094 9.266 1 98.94 58 VAL B N 1
ATOM 2653 C CA . VAL B 1 58 ? 0.07 23.344 8.977 1 98.94 58 VAL B CA 1
ATOM 2654 C C . VAL B 1 58 ? -0.167 24.844 8.789 1 98.94 58 VAL B C 1
ATOM 2656 O O . VAL B 1 58 ? -0.895 25.25 7.883 1 98.94 58 VAL B O 1
ATOM 2659 N N . THR B 1 59 ? 0.443 25.656 9.641 1 98.81 59 THR B N 1
ATOM 2660 C CA . THR B 1 59 ? 0.298 27.109 9.531 1 98.81 59 THR B CA 1
ATOM 2661 C C . THR B 1 59 ? 0.759 27.594 8.164 1 98.81 59 THR B C 1
ATOM 2663 O O . THR B 1 59 ? 0.029 28.312 7.477 1 98.81 59 THR B O 1
ATOM 2666 N N . GLN B 1 60 ? 1.92 27.219 7.746 1 98.38 60 GLN B N 1
ATOM 2667 C CA . GLN B 1 60 ? 2.432 27.672 6.457 1 98.38 60 GLN B CA 1
ATOM 2668 C C . GLN B 1 60 ? 1.604 27.109 5.305 1 98.38 60 GLN B C 1
ATOM 2670 O O . GLN B 1 60 ? 1.296 27.828 4.348 1 98.38 60 GLN B O 1
ATOM 2675 N N . PHE B 1 61 ? 1.237 25.859 5.352 1 98.81 61 PHE B N 1
ATOM 2676 C CA . PHE B 1 61 ? 0.444 25.219 4.305 1 98.81 61 PHE B CA 1
ATOM 2677 C C . PHE B 1 61 ? -0.877 25.953 4.109 1 98.81 61 PHE B C 1
ATOM 2679 O O . PHE B 1 61 ? -1.246 26.297 2.98 1 98.81 61 PHE B O 1
ATOM 2686 N N . LYS B 1 62 ? -1.545 26.219 5.176 1 98.88 62 LYS B N 1
ATOM 2687 C CA . LYS B 1 62 ? -2.824 26.906 5.086 1 98.88 62 LYS B CA 1
ATOM 2688 C C . LYS B 1 62 ? -2.648 28.312 4.504 1 98.88 62 LYS B C 1
ATOM 2690 O O . LYS B 1 62 ? -3.482 28.781 3.725 1 98.88 62 LYS B O 1
ATOM 2695 N N . ARG B 1 63 ? -1.608 29.031 4.957 1 98.81 63 ARG B N 1
ATOM 2696 C CA . ARG B 1 63 ? -1.341 30.344 4.383 1 98.81 63 ARG B CA 1
ATOM 2697 C C . ARG B 1 63 ? -1.167 30.25 2.871 1 98.81 63 ARG B C 1
ATOM 2699 O O . ARG B 1 63 ? -1.771 31.031 2.125 1 98.81 63 ARG B O 1
ATOM 2706 N N . LEU B 1 64 ? -0.379 29.281 2.445 1 98.62 64 LEU B N 1
ATOM 2707 C CA . LEU B 1 64 ? -0.107 29.125 1.021 1 98.62 64 LEU B CA 1
ATOM 2708 C C . LEU B 1 64 ? -1.38 28.75 0.264 1 98.62 64 LEU B C 1
ATOM 2710 O O . LEU B 1 64 ? -1.611 29.25 -0.843 1 98.62 64 LEU B O 1
ATOM 2714 N N . VAL B 1 65 ? -2.182 27.891 0.8 1 98.88 65 VAL B N 1
ATOM 2715 C CA . VAL B 1 65 ? -3.457 27.531 0.191 1 98.88 65 VAL B CA 1
ATOM 2716 C C . VAL B 1 65 ? -4.324 28.781 0.028 1 98.88 65 VAL B C 1
ATOM 2718 O O . VAL B 1 65 ? -4.879 29.016 -1.047 1 98.88 65 VAL B O 1
ATOM 2721 N N . ARG B 1 66 ? -4.441 29.578 1.032 1 98.81 66 ARG B N 1
ATOM 2722 C CA . ARG B 1 66 ? -5.297 30.75 1.017 1 98.81 66 ARG B CA 1
ATOM 2723 C C . ARG B 1 66 ? -4.77 31.797 0.04 1 98.81 66 ARG B C 1
ATOM 2725 O O . ARG B 1 66 ? -5.543 32.594 -0.509 1 98.81 66 ARG B O 1
ATOM 2732 N N . GLU B 1 67 ? -3.52 31.75 -0.242 1 98.44 67 GLU B N 1
ATOM 2733 C CA . GLU B 1 67 ? -2.902 32.656 -1.208 1 98.44 67 GLU B CA 1
ATOM 2734 C C . GLU B 1 67 ? -3.021 32.125 -2.629 1 98.44 67 GLU B C 1
ATOM 2736 O O . GLU B 1 67 ? -2.592 32.75 -3.586 1 98.44 67 GLU B O 1
ATOM 2741 N N . GLY B 1 68 ? -3.504 30.938 -2.771 1 98.44 68 GLY B N 1
ATOM 2742 C CA . GLY B 1 68 ? -3.658 30.328 -4.082 1 98.44 68 GLY B CA 1
ATOM 2743 C C . GLY B 1 68 ? -2.371 29.734 -4.613 1 98.44 68 GLY B C 1
ATOM 2744 O O . GLY B 1 68 ? -2.244 29.484 -5.816 1 98.44 68 GLY B O 1
ATOM 2745 N N . PHE B 1 69 ? -1.436 29.484 -3.793 1 98.06 69 PHE B N 1
ATOM 2746 C CA . PHE B 1 69 ? -0.088 29.078 -4.184 1 98.06 69 PHE B CA 1
ATOM 2747 C C . PHE B 1 69 ? -0.117 27.781 -4.977 1 98.06 69 PHE B C 1
ATOM 2749 O O . PHE B 1 69 ? 0.586 27.641 -5.98 1 98.06 69 PHE B O 1
ATOM 2756 N N . TYR B 1 70 ? -0.906 26.812 -4.551 1 98.38 70 TYR B N 1
ATOM 2757 C CA . TYR B 1 70 ? -0.849 25.469 -5.109 1 98.38 70 TYR B CA 1
ATOM 2758 C C . TYR B 1 70 ? -1.705 25.375 -6.367 1 98.38 70 TYR B C 1
ATOM 2760 O O . TYR B 1 70 ? -1.588 24.406 -7.125 1 98.38 70 TYR B O 1
ATOM 2768 N N . ASP B 1 71 ? -2.574 26.359 -6.598 1 98.5 71 ASP B N 1
ATOM 2769 C CA . ASP B 1 71 ? -3.449 26.328 -7.766 1 98.5 71 ASP B CA 1
ATOM 2770 C C . ASP B 1 71 ? -2.639 26.344 -9.062 1 98.5 71 ASP B C 1
ATOM 2772 O O . ASP B 1 71 ? -1.808 27.219 -9.266 1 98.5 71 ASP B O 1
ATOM 2776 N N . GLY B 1 72 ? -2.855 25.328 -9.883 1 97.56 72 GLY B N 1
ATOM 2777 C CA . GLY B 1 72 ? -2.184 25.266 -11.172 1 97.56 72 GLY B CA 1
ATOM 2778 C C . GLY B 1 72 ? -0.874 24.5 -11.133 1 97.56 72 GLY B C 1
ATOM 2779 O O . GLY B 1 72 ? -0.284 24.219 -12.18 1 97.56 72 GLY B O 1
ATOM 2780 N N . LEU B 1 73 ? -0.437 24.172 -9.938 1 97.25 73 LEU B N 1
ATOM 2781 C CA . LEU B 1 73 ? 0.727 23.297 -9.844 1 97.25 73 LEU B CA 1
ATOM 2782 C C . LEU B 1 73 ? 0.346 21.859 -10.141 1 97.25 73 LEU B C 1
ATOM 2784 O O . LEU B 1 73 ? -0.718 21.594 -10.711 1 97.25 73 LEU B O 1
ATOM 2788 N N . SER B 1 74 ? 1.347 20.891 -9.922 1 98 74 SER B N 1
ATOM 2789 C CA . SER B 1 74 ? 1.109 19.516 -10.312 1 98 74 SER B CA 1
ATOM 2790 C C . SER B 1 74 ? 1.906 18.547 -9.438 1 98 74 SER B C 1
ATOM 2792 O O . SER B 1 74 ? 2.705 18.969 -8.602 1 98 74 SER B O 1
ATOM 2794 N N . PHE B 1 75 ? 1.611 17.328 -9.539 1 98.56 75 PHE B N 1
ATOM 2795 C CA . PHE B 1 75 ? 2.477 16.281 -9.039 1 98.56 75 PHE B CA 1
ATOM 2796 C C . PHE B 1 75 ? 3.607 15.992 -10.023 1 98.56 75 PHE B C 1
ATOM 2798 O O . PHE B 1 75 ? 3.395 15.344 -11.047 1 98.56 75 PHE B O 1
ATOM 2805 N N . TYR B 1 76 ? 4.816 16.359 -9.68 1 97.88 76 TYR B N 1
ATOM 2806 C CA . TYR B 1 76 ? 5.895 16.391 -10.664 1 97.88 76 TYR B CA 1
ATOM 2807 C C . TYR B 1 76 ? 6.84 15.203 -10.461 1 97.88 76 TYR B C 1
ATOM 2809 O O . TYR B 1 76 ? 7.676 14.914 -11.32 1 97.88 76 TYR B O 1
ATOM 2817 N N . ARG B 1 77 ? 6.762 14.5 -9.391 1 98.5 77 ARG B N 1
ATOM 2818 C CA . ARG B 1 77 ? 7.543 13.305 -9.086 1 98.5 77 ARG B CA 1
ATOM 2819 C C . ARG B 1 77 ? 6.68 12.234 -8.422 1 98.5 77 ARG B C 1
ATOM 2821 O O . ARG B 1 77 ? 6.258 12.398 -7.273 1 98.5 77 ARG B O 1
ATOM 2828 N N . VAL B 1 78 ? 6.398 11.242 -9.133 1 98.69 78 VAL B N 1
ATOM 2829 C CA . VAL B 1 78 ? 5.484 10.203 -8.656 1 98.69 78 VAL B CA 1
ATOM 2830 C C . VAL B 1 78 ? 6.133 8.828 -8.836 1 98.69 78 VAL B C 1
ATOM 2832 O O . VAL B 1 78 ? 6.395 8.398 -9.961 1 98.69 78 VAL B O 1
ATOM 2835 N N . ILE B 1 79 ? 6.438 8.156 -7.715 1 98.06 79 ILE B N 1
ATOM 2836 C CA . ILE B 1 79 ? 7.121 6.863 -7.699 1 98.06 79 ILE B CA 1
ATOM 2837 C C . ILE B 1 79 ? 6.141 5.766 -7.297 1 98.06 79 ILE B C 1
ATOM 2839 O O . ILE B 1 79 ? 5.641 5.75 -6.172 1 98.06 79 ILE B O 1
ATOM 2843 N N . GLU B 1 80 ? 5.848 4.809 -8.234 1 97.56 80 GLU B N 1
ATOM 2844 C CA . GLU B 1 80 ? 4.957 3.689 -7.941 1 97.56 80 GLU B CA 1
ATOM 2845 C C . GLU B 1 80 ? 5.418 2.924 -6.703 1 97.56 80 GLU B C 1
ATOM 2847 O O . GLU B 1 80 ? 6.598 2.602 -6.57 1 97.56 80 GLU B O 1
ATOM 2852 N N . GLY B 1 81 ? 4.438 2.697 -5.746 1 97.19 81 GLY B N 1
ATOM 2853 C CA . GLY B 1 81 ? 4.73 1.918 -4.555 1 97.19 81 GLY B CA 1
ATOM 2854 C C . GLY B 1 81 ? 5.398 2.729 -3.463 1 97.19 81 GLY B C 1
ATOM 2855 O O . GLY B 1 81 ? 5.828 2.178 -2.447 1 97.19 81 GLY B O 1
ATOM 2856 N N . PHE B 1 82 ? 5.496 4.062 -3.689 1 98.44 82 PHE B N 1
ATOM 2857 C CA . PHE B 1 82 ? 6.191 4.879 -2.701 1 98.44 82 PHE B CA 1
ATOM 2858 C C . PHE B 1 82 ? 5.41 6.152 -2.402 1 98.44 82 PHE B C 1
ATOM 2860 O O . PHE B 1 82 ? 4.586 6.18 -1.486 1 98.44 82 PHE B O 1
ATOM 2867 N N . VAL B 1 83 ? 5.582 7.246 -3.309 1 98.88 83 VAL B N 1
ATOM 2868 C CA . VAL B 1 83 ? 4.898 8.492 -2.986 1 98.88 83 VAL B CA 1
ATOM 2869 C C . VAL B 1 83 ? 4.527 9.227 -4.273 1 98.88 83 VAL B C 1
ATOM 2871 O O . VAL B 1 83 ? 5.094 8.953 -5.332 1 98.88 83 VAL B O 1
ATOM 2874 N N . ALA B 1 84 ? 3.531 10.086 -4.133 1 98.88 84 ALA B N 1
ATOM 2875 C CA . ALA B 1 84 ? 3.238 11.141 -5.102 1 98.88 84 ALA B CA 1
ATOM 2876 C C . ALA B 1 84 ? 3.596 12.516 -4.543 1 98.88 84 ALA B C 1
ATOM 2878 O O . ALA B 1 84 ? 2.986 12.977 -3.576 1 98.88 84 ALA B O 1
ATOM 2879 N N . GLN B 1 85 ? 4.551 13.117 -5.16 1 98.75 85 GLN B N 1
ATOM 2880 C CA . GLN B 1 85 ? 5.078 14.391 -4.676 1 98.75 85 GLN B CA 1
ATOM 2881 C C . GLN B 1 85 ? 4.676 15.539 -5.594 1 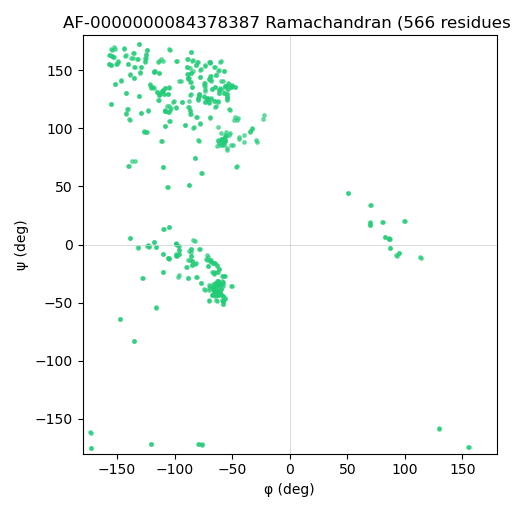98.75 85 GLN B C 1
ATOM 2883 O O . GLN B 1 85 ? 4.789 15.438 -6.816 1 98.75 85 GLN B O 1
ATOM 2888 N N . GLY B 1 86 ? 4.137 16.578 -4.984 1 98 86 GLY B N 1
ATOM 2889 C CA . GLY B 1 86 ? 3.719 17.766 -5.703 1 98 86 GLY B CA 1
ATOM 2890 C C . GLY B 1 86 ? 4.227 19.047 -5.074 1 98 86 GLY B C 1
ATOM 2891 O O . GLY B 1 86 ? 4.777 19.031 -3.975 1 98 86 GLY B O 1
ATOM 2892 N N . GLY B 1 87 ? 4.02 20.125 -5.754 1 96.62 87 GLY B N 1
ATOM 2893 C CA . GLY B 1 87 ? 4.5 21.438 -5.355 1 96.62 87 GLY B CA 1
ATOM 2894 C C . GLY B 1 87 ? 5.234 22.156 -6.469 1 96.62 87 GLY B C 1
ATOM 2895 O O . GLY B 1 87 ? 4.98 21.922 -7.648 1 96.62 87 GLY B O 1
ATOM 2896 N N . ASP B 1 88 ? 6.082 23.141 -6.094 1 95.19 88 ASP B N 1
ATOM 2897 C CA . ASP B 1 88 ? 6.77 23.953 -7.094 1 95.19 88 ASP B CA 1
ATOM 2898 C C . ASP B 1 88 ? 8.195 23.453 -7.32 1 95.19 88 ASP B C 1
ATOM 2900 O O . ASP B 1 88 ? 8.938 24.031 -8.117 1 95.19 88 ASP B O 1
ATOM 2904 N N . GLY B 1 89 ? 8.578 22.453 -6.66 1 92.19 89 GLY B N 1
ATOM 2905 C CA . GLY B 1 89 ? 9.891 21.859 -6.836 1 92.19 89 GLY B CA 1
ATOM 2906 C C . GLY B 1 89 ? 10.961 22.531 -5.984 1 92.19 89 GLY B C 1
ATOM 2907 O O . GLY B 1 89 ? 12.125 22.125 -6.012 1 92.19 89 GLY B O 1
ATOM 2908 N N . SER B 1 90 ? 10.625 23.438 -5.156 1 87.5 90 SER B N 1
ATOM 2909 C CA . SER B 1 90 ? 11.586 24.188 -4.359 1 87.5 90 SER B CA 1
ATOM 2910 C C . SER B 1 90 ? 12.32 23.281 -3.379 1 87.5 90 SER B C 1
ATOM 2912 O O . SER B 1 90 ? 13.508 23.484 -3.107 1 87.5 90 SER B O 1
ATOM 2914 N N . ASP B 1 91 ? 11.68 22.312 -2.898 1 87.19 91 ASP B N 1
ATOM 2915 C CA . ASP B 1 91 ? 12.258 21.469 -1.856 1 87.19 91 ASP B CA 1
ATOM 2916 C C . ASP B 1 91 ? 13.148 20.391 -2.459 1 87.19 91 ASP B C 1
ATOM 2918 O O . ASP B 1 91 ? 13.68 19.531 -1.737 1 87.19 91 ASP B O 1
ATOM 2922 N N . MET B 1 92 ? 13.328 20.406 -3.709 1 84.19 92 MET B N 1
ATOM 2923 C CA . MET B 1 92 ? 14.211 19.469 -4.387 1 84.19 92 MET B CA 1
ATOM 2924 C C . MET B 1 92 ? 15.516 20.141 -4.805 1 84.19 92 MET B C 1
ATOM 2926 O O . MET B 1 92 ? 16.297 19.578 -5.574 1 84.19 92 MET B O 1
ATOM 2930 N N . GLY B 1 93 ? 15.773 21.234 -4.297 1 79.12 93 GLY B N 1
ATOM 2931 C CA . GLY B 1 93 ? 17.031 21.922 -4.609 1 79.12 93 GLY B CA 1
ATOM 2932 C C . GLY B 1 93 ? 16.828 23.203 -5.383 1 79.12 93 GLY B C 1
ATOM 2933 O O . GLY B 1 93 ? 17.766 23.984 -5.562 1 79.12 93 GLY B O 1
ATOM 2934 N N . ASN B 1 94 ? 15.648 23.406 -5.84 1 71.94 94 ASN B N 1
ATOM 2935 C CA . ASN B 1 94 ? 15.375 24.703 -6.449 1 71.94 94 ASN B CA 1
ATOM 2936 C C . ASN B 1 94 ? 15.258 25.797 -5.398 1 71.94 94 ASN B C 1
ATOM 2938 O O . ASN B 1 94 ? 15.094 25.516 -4.211 1 71.94 94 ASN B O 1
ATOM 2942 N N . ALA B 1 95 ? 15.531 26.953 -5.824 1 71.38 95 ALA B N 1
ATOM 2943 C CA . ALA B 1 95 ? 15.445 28.078 -4.895 1 71.38 95 ALA B CA 1
ATOM 2944 C C . ALA B 1 95 ? 14.07 28.125 -4.234 1 71.38 95 ALA B C 1
ATOM 2946 O O . ALA B 1 95 ? 13.047 27.969 -4.902 1 71.38 95 ALA B O 1
ATOM 2947 N N . ASN B 1 96 ? 14.211 28.328 -2.887 1 72.88 96 ASN B N 1
ATOM 2948 C CA . ASN B 1 96 ? 12.953 28.344 -2.139 1 72.88 96 ASN B CA 1
ATOM 2949 C C . ASN B 1 96 ? 12.18 29.641 -2.385 1 72.88 96 ASN B C 1
ATOM 2951 O O . ASN B 1 96 ? 12.742 30.734 -2.314 1 72.88 96 ASN B O 1
ATOM 2955 N N . SER B 1 97 ? 11.008 29.375 -2.611 1 80.19 97 SER B N 1
ATOM 2956 C CA . SER B 1 97 ? 10.117 30.516 -2.842 1 80.19 97 SER B CA 1
ATOM 2957 C C . SER B 1 97 ? 9.492 31 -1.539 1 80.19 97 SER B C 1
ATOM 2959 O O . SER B 1 97 ? 8.984 32.125 -1.464 1 80.19 97 SER B O 1
ATOM 2961 N N . GLU B 1 98 ? 9.516 30.156 -0.565 1 92.69 98 GLU B N 1
ATOM 2962 C CA . GLU B 1 98 ? 8.898 30.391 0.734 1 92.69 98 GLU B CA 1
ATOM 2963 C C . GLU B 1 98 ? 9.852 30.047 1.874 1 92.69 98 GLU B C 1
ATOM 2965 O O . GLU B 1 98 ? 10.852 29.359 1.668 1 92.69 98 GLU B O 1
ATOM 2970 N N . PRO B 1 99 ? 9.586 30.609 3.086 1 94.88 99 PRO B N 1
ATOM 2971 C CA . PRO B 1 99 ? 10.43 30.266 4.234 1 94.88 99 PRO B CA 1
ATOM 2972 C C . PRO B 1 99 ? 10.461 28.766 4.508 1 94.88 99 PRO B C 1
ATOM 2974 O O . PRO B 1 99 ? 9.469 28.062 4.289 1 94.88 99 PRO B O 1
ATOM 2977 N N . THR B 1 100 ? 11.594 28.312 5.039 1 96 100 THR B N 1
ATOM 2978 C CA . THR B 1 100 ? 11.703 26.906 5.422 1 96 100 THR B CA 1
ATOM 2979 C C . THR B 1 100 ? 11.062 26.672 6.781 1 96 100 THR B C 1
ATOM 2981 O O . THR B 1 100 ? 10.867 27.594 7.562 1 96 100 THR B O 1
ATOM 2984 N N . ILE B 1 101 ? 10.656 25.438 6.953 1 97.12 101 ILE B N 1
ATOM 2985 C CA . ILE B 1 101 ? 10.023 24.984 8.188 1 97.12 101 ILE B CA 1
ATOM 2986 C C . ILE B 1 101 ? 10.953 24.031 8.93 1 97.12 101 ILE B C 1
ATOM 2988 O O . ILE B 1 101 ? 11.539 23.125 8.32 1 97.12 101 ILE B O 1
ATOM 2992 N N . LYS B 1 102 ? 11.094 24.312 10.219 1 96.5 102 LYS B N 1
ATOM 2993 C CA . LYS B 1 102 ? 11.883 23.391 11.039 1 96.5 102 LYS B CA 1
ATOM 2994 C C . LYS B 1 102 ? 11.281 21.984 11.031 1 96.5 102 LYS B C 1
ATOM 2996 O O . LYS B 1 102 ? 10.07 21.828 10.844 1 96.5 102 LYS B O 1
ATOM 3001 N N . GLY B 1 103 ? 12.164 21 11.352 1 98 103 GLY B N 1
ATOM 3002 C CA . GLY B 1 103 ? 11.695 19.625 11.469 1 98 103 GLY B CA 1
ATOM 3003 C C . GLY B 1 103 ? 10.711 19.422 12.602 1 98 103 GLY B C 1
ATOM 3004 O O . GLY B 1 103 ? 11.008 19.75 13.758 1 98 103 GLY B O 1
ATOM 3005 N N . GLU B 1 104 ? 9.484 19 12.258 1 98.69 104 GLU B N 1
ATOM 3006 C CA . GLU B 1 104 ? 8.453 18.578 13.203 1 98.69 104 GLU B CA 1
ATOM 3007 C C . GLU B 1 104 ? 8.211 17.078 13.117 1 98.69 104 GLU B C 1
ATOM 3009 O O . GLU B 1 104 ? 7.109 16.625 12.789 1 98.69 104 GLU B O 1
ATOM 3014 N N . PHE B 1 105 ? 9.289 16.344 13.539 1 98.75 105 PHE B N 1
ATOM 3015 C CA . PHE B 1 105 ? 9.367 14.914 13.242 1 98.75 105 PHE B CA 1
ATOM 3016 C C . PHE B 1 105 ? 8.68 14.102 14.328 1 98.75 105 PHE B C 1
ATOM 3018 O O . PHE B 1 105 ? 8.273 12.961 14.094 1 98.75 105 PHE B O 1
ATOM 3025 N N . GLU B 1 106 ? 8.648 14.57 15.516 1 98.38 106 GLU B N 1
ATOM 3026 C CA . GLU B 1 106 ? 8.078 13.945 16.719 1 98.38 106 GLU B CA 1
ATOM 3027 C C . GLU B 1 106 ? 7.68 14.992 17.75 1 98.38 106 GLU B C 1
ATOM 3029 O O . GLU B 1 106 ? 7.953 16.188 17.562 1 98.38 106 GLU B O 1
ATOM 3034 N N . ARG B 1 107 ? 6.969 14.57 18.703 1 98.25 107 ARG B N 1
ATOM 3035 C CA . ARG B 1 107 ? 6.617 15.461 19.812 1 98.25 107 ARG B CA 1
ATOM 3036 C C . ARG B 1 107 ? 6.777 14.75 21.156 1 98.25 107 ARG B C 1
ATOM 3038 O O . ARG B 1 107 ? 6.848 13.523 21.219 1 98.25 107 ARG B O 1
ATOM 3045 N N . LYS B 1 108 ? 6.785 15.594 22.156 1 97.94 108 LYS B N 1
ATOM 3046 C CA . LYS B 1 108 ? 6.805 15.047 23.516 1 97.94 108 LYS B CA 1
ATOM 3047 C C . LYS B 1 108 ? 5.492 14.344 23.828 1 97.94 108 LYS B C 1
ATOM 3049 O O . LYS B 1 108 ? 4.41 14.844 23.516 1 97.94 108 LYS B O 1
ATOM 3054 N N . LEU B 1 109 ? 5.676 13.219 24.375 1 97.19 109 LEU B N 1
ATOM 3055 C CA . LEU B 1 109 ? 4.512 12.484 24.859 1 97.19 109 LEU B CA 1
ATOM 3056 C C . LEU B 1 109 ? 3.939 13.141 26.109 1 97.19 109 LEU B C 1
ATOM 3058 O O . LEU B 1 109 ? 4.676 13.422 27.062 1 97.19 109 LEU B O 1
ATOM 3062 N N . THR B 1 110 ? 2.684 13.469 26.109 1 95.56 110 THR B N 1
ATOM 3063 C CA . THR B 1 110 ? 2.006 14.047 27.266 1 95.56 110 THR B CA 1
ATOM 3064 C C . THR B 1 110 ? 0.769 13.227 27.625 1 95.56 110 THR B C 1
ATOM 3066 O O . THR B 1 110 ? 0.223 12.516 26.781 1 95.56 110 THR B O 1
ATOM 3069 N N . ALA B 1 111 ? 0.29 13.352 28.781 1 92.69 111 ALA B N 1
ATOM 3070 C CA . ALA B 1 111 ? -0.885 12.625 29.266 1 92.69 111 ALA B CA 1
ATOM 3071 C C . ALA B 1 111 ? -2.139 13.055 28.5 1 92.69 111 ALA B C 1
ATOM 3073 O O . ALA B 1 111 ? -3.104 12.289 28.406 1 92.69 111 ALA B O 1
ATOM 3074 N N . SER B 1 112 ? -2.145 14.18 28 1 94.62 112 SER B N 1
ATOM 3075 C CA . SER B 1 112 ? -3.334 14.734 27.359 1 94.62 112 SER B CA 1
ATOM 3076 C C . SER B 1 112 ? -3.412 14.328 25.891 1 94.62 112 SER B C 1
ATOM 3078 O O . SER B 1 112 ? -4.441 14.531 25.25 1 94.62 112 SER B O 1
ATOM 3080 N N . LEU B 1 113 ? -2.324 13.805 25.344 1 96.44 113 LEU B N 1
ATOM 3081 C CA . LEU B 1 113 ? -2.354 13.359 23.953 1 96.44 113 LEU B CA 1
ATOM 3082 C C . LEU B 1 113 ? -3.223 12.117 23.797 1 96.44 113 LEU B C 1
ATOM 3084 O O . LEU B 1 113 ? -2.896 11.055 24.328 1 96.44 113 LEU B O 1
ATOM 3088 N N . PRO B 1 114 ? -4.406 12.258 23.141 1 96.88 114 PRO B N 1
ATOM 3089 C CA . PRO B 1 114 ? -5.223 11.055 22.969 1 96.88 114 PRO B CA 1
ATOM 3090 C C . PRO B 1 114 ? -4.492 9.961 22.188 1 96.88 114 PRO B C 1
ATOM 3092 O O . PRO B 1 114 ? -3.734 10.25 21.266 1 96.88 114 PRO B O 1
ATOM 3095 N N . PHE B 1 115 ? -4.707 8.758 22.641 1 97.81 115 PHE B N 1
ATOM 3096 C CA . PHE B 1 115 ? -4.043 7.629 22 1 97.81 115 PHE B CA 1
ATOM 3097 C C . PHE B 1 115 ? -4.824 6.34 22.219 1 97.81 115 PHE B C 1
ATOM 3099 O O . PHE B 1 115 ? -5.098 5.961 23.359 1 97.81 115 PHE B O 1
ATOM 3106 N N . THR B 1 116 ? -5.246 5.691 21.156 1 98.12 116 THR B N 1
ATOM 3107 C CA . THR B 1 116 ? -5.855 4.367 21.172 1 98.12 116 THR B CA 1
ATOM 3108 C C . THR B 1 116 ? -4.875 3.314 20.656 1 98.12 116 THR B C 1
ATOM 3110 O O . THR B 1 116 ? -4.531 3.309 19.469 1 98.12 116 THR B O 1
ATOM 3113 N N . SER B 1 117 ? -4.48 2.428 21.547 1 98.31 117 SER B N 1
ATOM 3114 C CA . SER B 1 117 ? -3.416 1.472 21.25 1 98.31 117 SER B CA 1
ATOM 3115 C C . SER B 1 117 ? -3.852 0.463 20.203 1 98.31 117 SER B C 1
ATOM 3117 O O . SER B 1 117 ? -4.988 -0.011 20.219 1 98.31 117 SER B O 1
ATOM 3119 N N . VAL B 1 118 ? -2.896 0.11 19.297 1 98.62 118 VAL B N 1
ATOM 3120 C CA . VAL B 1 118 ? -3.154 -0.894 18.281 1 98.62 118 VAL B CA 1
ATOM 3121 C C . VAL B 1 118 ? -2.242 -2.1 18.484 1 98.62 118 VAL B C 1
ATOM 3123 O O . VAL B 1 118 ? -2.717 -3.236 18.578 1 98.62 118 VAL B O 1
ATOM 3126 N N . GLN B 1 119 ? -0.935 -1.886 18.562 1 98.75 119 GLN B N 1
ATOM 3127 C CA . GLN B 1 119 ? 0.031 -2.979 18.609 1 98.75 119 GLN B CA 1
ATOM 3128 C C . GLN B 1 119 ? 1.191 -2.643 19.547 1 98.75 119 GLN B C 1
ATOM 3130 O O . GLN B 1 119 ? 1.788 -1.569 19.438 1 98.75 119 GLN B O 1
ATOM 3135 N N . LYS B 1 120 ? 1.52 -3.578 20.453 1 97.75 120 LYS B N 1
ATOM 3136 C CA . LYS B 1 120 ? 2.629 -3.445 21.391 1 97.75 120 LYS B CA 1
ATOM 3137 C C . LYS B 1 120 ? 3.338 -4.781 21.594 1 97.75 120 LYS B C 1
ATOM 3139 O O . LYS B 1 120 ? 2.762 -5.715 22.156 1 97.75 120 LYS B O 1
ATOM 3144 N N . PRO B 1 121 ? 4.707 -5.043 21.141 1 97.25 121 PRO B N 1
ATOM 3145 C CA . PRO B 1 121 ? 5.406 -4.062 20.312 1 97.25 121 PRO B CA 1
ATOM 3146 C C . PRO B 1 121 ? 5.004 -4.145 18.844 1 97.25 121 PRO B C 1
ATOM 3148 O O . PRO B 1 121 ? 4.359 -5.113 18.422 1 97.25 121 PRO B O 1
ATOM 3151 N N . ASP B 1 122 ? 5.184 -3.123 18.156 1 97.81 122 ASP B N 1
ATOM 3152 C CA . ASP B 1 122 ? 5.238 -3.098 16.703 1 97.81 122 ASP B CA 1
ATOM 3153 C C . ASP B 1 122 ? 6.668 -3.316 16.203 1 97.81 122 ASP B C 1
ATOM 3155 O O . ASP B 1 122 ? 7.629 -3.08 16.938 1 97.81 122 ASP B O 1
ATOM 3159 N N . MET B 1 123 ? 6.777 -3.713 14.961 1 97.25 123 MET B N 1
ATOM 3160 C CA . MET B 1 123 ? 8.102 -3.996 14.414 1 97.25 123 MET B CA 1
ATOM 3161 C C . MET B 1 123 ? 8.969 -2.742 14.406 1 97.25 123 MET B C 1
ATOM 3163 O O . MET B 1 123 ? 10.18 -2.822 14.586 1 97.25 123 MET B O 1
ATOM 3167 N N . PHE B 1 124 ? 8.352 -1.545 14.242 1 97.81 124 PHE B N 1
ATOM 3168 C CA . PHE B 1 124 ? 9.094 -0.315 14 1 97.81 124 PHE B CA 1
ATOM 3169 C C . PHE B 1 124 ? 9.102 0.566 15.242 1 97.81 124 PHE B C 1
ATOM 3171 O O . PHE B 1 124 ? 9.82 1.562 15.305 1 97.81 124 PHE B O 1
ATOM 3178 N N . ALA B 1 125 ? 8.312 0.262 16.219 1 98.44 125 ALA B N 1
ATOM 3179 C CA . ALA B 1 125 ? 8.133 1.147 17.359 1 98.44 125 ALA B CA 1
ATOM 3180 C C . ALA B 1 125 ? 7.73 0.36 18.609 1 98.44 125 ALA B C 1
ATOM 3182 O O . ALA B 1 125 ? 7.191 -0.744 18.5 1 98.44 125 ALA B O 1
ATOM 3183 N N . ALA B 1 126 ? 7.926 0.998 19.75 1 98.44 126 ALA B N 1
ATOM 3184 C CA . ALA B 1 126 ? 7.512 0.363 20.984 1 98.44 126 ALA B CA 1
ATOM 3185 C C . ALA B 1 126 ? 6.004 0.124 21.016 1 98.44 126 ALA B C 1
ATOM 3187 O O . ALA B 1 126 ? 5.539 -0.9 21.516 1 98.44 126 ALA B O 1
ATOM 3188 N N . GLU B 1 127 ? 5.281 1.11 20.516 1 98.75 127 GLU B N 1
ATOM 3189 C CA . GLU B 1 127 ? 3.828 0.997 20.453 1 98.75 127 GLU B CA 1
ATOM 3190 C C . GLU B 1 127 ? 3.256 1.821 19.297 1 98.75 127 GLU B C 1
ATOM 3192 O O . GLU B 1 127 ? 3.701 2.945 19.047 1 98.75 127 GLU B O 1
ATOM 3197 N N . THR B 1 128 ? 2.287 1.236 18.594 1 98.88 128 THR B N 1
ATOM 3198 C CA . THR B 1 128 ? 1.532 1.991 17.594 1 98.88 128 THR B CA 1
ATOM 3199 C C . THR B 1 128 ? 0.072 2.129 18.016 1 98.88 128 THR B C 1
ATOM 3201 O O . THR B 1 128 ? -0.419 1.353 18.844 1 98.88 128 THR B O 1
ATOM 3204 N N . GLY B 1 129 ? -0.577 3.113 17.5 1 98.75 129 GLY B N 1
ATOM 3205 C CA . GLY B 1 129 ? -1.979 3.406 17.734 1 98.75 129 GLY B CA 1
ATOM 3206 C C . GLY B 1 129 ? -2.518 4.523 16.859 1 98.75 129 GLY B C 1
ATOM 3207 O O . GLY B 1 129 ? -2.018 4.75 15.758 1 98.75 129 GLY B O 1
ATOM 3208 N N . PHE B 1 130 ? -3.6 5.027 17.297 1 98.69 130 PHE B N 1
ATOM 3209 C CA . PHE B 1 130 ? -4.176 6.203 16.672 1 98.69 130 PHE B CA 1
ATOM 3210 C C . PHE B 1 130 ? -4.25 7.367 17.641 1 98.69 130 PHE B C 1
ATOM 3212 O O . PHE B 1 130 ? -4.578 7.18 18.828 1 98.69 130 PHE B O 1
ATOM 3219 N N . SER B 1 131 ? -3.865 8.5 17.188 1 98.19 131 SER B N 1
ATOM 3220 C CA . SER B 1 131 ? -3.99 9.758 17.922 1 98.19 131 SER B CA 1
ATOM 3221 C C . SER B 1 131 ? -4.781 10.781 17.125 1 98.19 131 SER B C 1
ATOM 3223 O O . SER B 1 131 ? -4.348 11.219 16.047 1 98.19 131 SER B O 1
ATOM 3225 N N . ASP B 1 132 ? -5.934 11.156 17.625 1 95 132 ASP B N 1
ATOM 3226 C CA . ASP B 1 132 ? -6.805 12.125 16.969 1 95 132 ASP B CA 1
ATOM 3227 C C . ASP B 1 132 ? -7.043 11.75 15.508 1 95 132 ASP B C 1
ATOM 3229 O O . ASP B 1 132 ? -6.855 12.57 14.617 1 95 132 ASP B O 1
ATOM 3233 N N . GLY B 1 133 ? -7.297 10.492 15.289 1 97.12 133 GLY B N 1
ATOM 3234 C CA . GLY B 1 133 ? -7.699 10 13.984 1 97.12 133 GLY B CA 1
ATOM 3235 C C . GLY B 1 133 ? -6.527 9.648 13.094 1 97.12 133 GLY B C 1
ATOM 3236 O O . GLY B 1 133 ? -6.711 9.156 11.977 1 97.12 133 GLY B O 1
ATOM 3237 N N . PHE B 1 134 ? -5.305 9.883 13.555 1 98.62 134 PHE B N 1
ATOM 3238 C CA . PHE B 1 134 ? -4.113 9.641 12.75 1 98.62 134 PHE B CA 1
ATOM 3239 C C . PHE B 1 134 ? -3.35 8.43 13.266 1 98.62 134 PHE B C 1
ATOM 3241 O O . PHE B 1 134 ? -3.197 8.258 14.477 1 98.62 134 PHE B O 1
ATOM 3248 N N . ALA B 1 135 ? -2.916 7.543 12.352 1 98.88 135 ALA B N 1
ATOM 3249 C CA . ALA B 1 135 ? -1.975 6.496 12.75 1 98.88 135 ALA B CA 1
ATOM 3250 C C . ALA B 1 135 ? -0.712 7.102 13.359 1 98.88 135 ALA B C 1
ATOM 3252 O O . ALA B 1 135 ? -0.127 8.031 12.797 1 98.88 135 ALA B O 1
ATOM 3253 N N . ALA B 1 136 ? -0.346 6.586 14.492 1 98.88 136 ALA B N 1
ATOM 3254 C CA . ALA B 1 136 ? 0.752 7.152 15.266 1 98.88 136 ALA B CA 1
ATOM 3255 C C . ALA B 1 136 ? 1.553 6.055 15.961 1 98.88 136 ALA B C 1
ATOM 3257 O O . ALA B 1 136 ? 1.185 4.879 15.906 1 98.88 136 ALA B O 1
ATOM 3258 N N . ALA B 1 137 ? 2.662 6.457 16.484 1 98.88 137 ALA B N 1
ATOM 3259 C CA . ALA B 1 137 ? 3.502 5.621 17.344 1 98.88 137 ALA B CA 1
ATOM 3260 C C . ALA B 1 137 ? 4.023 6.41 18.531 1 98.88 137 ALA B C 1
ATOM 3262 O O . ALA B 1 137 ? 3.906 7.637 18.578 1 98.88 137 ALA B O 1
ATOM 3263 N N . ARG B 1 138 ? 4.426 5.633 19.531 1 98.69 138 ARG B N 1
ATOM 3264 C CA . ARG B 1 138 ? 5.027 6.281 20.688 1 98.69 138 ARG B CA 1
ATOM 3265 C C . ARG B 1 138 ? 6.043 5.363 21.359 1 98.69 138 ARG B C 1
ATOM 3267 O O . ARG B 1 138 ? 6.043 4.152 21.125 1 98.69 138 ARG B O 1
ATOM 3274 N N . ASP B 1 139 ? 6.941 5.926 22.031 1 98.19 139 ASP B N 1
ATOM 3275 C CA . ASP B 1 139 ? 7.891 5.262 22.922 1 98.19 139 ASP B CA 1
ATOM 3276 C C . ASP B 1 139 ? 7.828 5.855 24.328 1 98.19 139 ASP B C 1
ATOM 3278 O O . ASP B 1 139 ? 8.453 6.883 24.609 1 98.19 139 ASP B O 1
ATOM 3282 N N . PRO B 1 140 ? 7.09 5.207 25.172 1 96.88 140 PRO B N 1
ATOM 3283 C CA . PRO B 1 140 ? 6.938 5.742 26.531 1 96.88 140 PRO B CA 1
ATOM 3284 C C . PRO B 1 140 ? 8.273 5.895 27.25 1 96.88 140 PRO B C 1
ATOM 3286 O O . PRO B 1 140 ? 8.43 6.809 28.062 1 96.88 140 PRO B O 1
ATOM 3289 N N . ARG B 1 141 ? 9.188 5.066 26.984 1 97.25 141 ARG B N 1
ATOM 3290 C CA . ARG B 1 141 ? 10.492 5.168 27.641 1 97.25 141 ARG B CA 1
ATOM 3291 C C . ARG B 1 141 ? 11.227 6.434 27.203 1 97.25 141 ARG B C 1
ATOM 3293 O O . ARG B 1 141 ? 11.852 7.105 28.031 1 97.25 141 ARG B O 1
ATOM 3300 N N . GLU B 1 142 ? 11.062 6.781 25.922 1 97.06 142 GLU B N 1
ATOM 3301 C CA . GLU B 1 142 ? 11.695 7.988 25.391 1 97.06 142 GLU B CA 1
ATOM 3302 C C . GLU B 1 142 ? 10.828 9.219 25.656 1 97.06 142 GLU B C 1
ATOM 3304 O O . GLU B 1 142 ? 11.297 10.352 25.516 1 97.06 142 GLU B O 1
ATOM 3309 N N . GLY B 1 143 ? 9.586 9.016 25.953 1 98.06 143 GLY B N 1
ATOM 3310 C CA . GLY B 1 143 ? 8.656 10.117 26.156 1 98.06 143 GLY B CA 1
ATOM 3311 C C . GLY B 1 143 ? 8.32 10.852 24.875 1 98.06 143 GLY B C 1
ATOM 3312 O O . GLY B 1 143 ? 8.156 12.078 24.875 1 98.06 143 GLY B O 1
ATOM 3313 N N . THR B 1 144 ? 8.266 10.125 23.766 1 98.25 144 THR B N 1
ATOM 3314 C CA . THR B 1 144 ? 8.047 10.766 22.469 1 98.25 144 THR B CA 1
ATOM 3315 C C . THR B 1 144 ? 6.922 10.078 21.703 1 98.25 144 THR B C 1
ATOM 3317 O O . THR B 1 144 ? 6.629 8.906 21.938 1 98.25 144 THR B O 1
ATOM 3320 N N . ALA B 1 145 ? 6.188 10.812 20.922 1 98.81 145 ALA B N 1
ATOM 3321 C CA . ALA B 1 145 ? 5.168 10.336 19.984 1 98.81 145 ALA B CA 1
ATOM 3322 C C . ALA B 1 145 ? 5.367 10.93 18.594 1 98.81 145 ALA B C 1
ATOM 3324 O O . ALA B 1 145 ? 5.945 12.008 18.453 1 98.81 145 ALA B O 1
ATOM 3325 N N . TRP B 1 146 ? 4.934 10.242 17.609 1 98.81 146 TRP B N 1
ATOM 3326 C CA . TRP B 1 146 ? 5.043 10.703 16.219 1 98.81 146 TRP B CA 1
ATOM 3327 C C . TRP B 1 146 ? 3.963 10.078 15.352 1 98.81 146 TRP B C 1
ATOM 3329 O O . TRP B 1 146 ? 3.297 9.125 15.766 1 98.81 146 TRP B O 1
ATOM 3339 N N . LEU B 1 147 ? 3.701 10.633 14.211 1 98.88 147 LEU B N 1
ATOM 3340 C CA . LEU B 1 147 ? 2.801 10.047 13.219 1 98.88 147 LEU B CA 1
ATOM 3341 C C . LEU B 1 147 ? 3.543 9.055 12.328 1 98.88 147 LEU B C 1
ATOM 3343 O O . LEU B 1 147 ? 4.742 9.211 12.086 1 98.88 147 LEU B O 1
ATOM 3347 N N . THR B 1 148 ? 2.791 8.008 11.891 1 98.88 148 THR B N 1
ATOM 3348 C CA . THR B 1 148 ? 3.43 6.961 11.102 1 98.88 148 THR B CA 1
ATOM 3349 C C . THR B 1 148 ? 3.18 7.18 9.617 1 98.88 148 THR B C 1
ATOM 3351 O O . THR B 1 148 ? 2.201 7.824 9.234 1 98.88 148 THR B O 1
ATOM 3354 N N . HIS B 1 149 ? 4.027 6.625 8.789 1 98.81 149 HIS B N 1
ATOM 3355 C CA . HIS B 1 149 ? 4.004 6.836 7.344 1 98.81 149 HIS B CA 1
ATOM 3356 C C . HIS B 1 149 ? 3.082 5.836 6.656 1 98.81 149 HIS B C 1
ATOM 3358 O O . HIS B 1 149 ? 3.467 5.211 5.664 1 98.81 149 HIS B O 1
ATOM 3364 N N . CYS B 1 150 ? 1.875 5.691 7.094 1 98.81 150 CYS B N 1
ATOM 3365 C CA . CYS B 1 150 ? 0.887 4.812 6.477 1 98.81 150 CYS B CA 1
ATOM 3366 C C . CYS B 1 150 ? 0.445 5.352 5.125 1 98.81 150 CYS B C 1
ATOM 3368 O O . CYS B 1 150 ? 0.569 6.547 4.855 1 98.81 150 CYS B O 1
ATOM 3370 N N . PRO B 1 151 ? -0.068 4.43 4.246 1 98.75 151 PRO B N 1
ATOM 3371 C CA . PRO B 1 151 ? -0.645 4.93 2.994 1 98.75 151 PRO B CA 1
ATOM 3372 C C . PRO B 1 151 ? -1.666 6.043 3.219 1 98.75 151 PRO B C 1
ATOM 3374 O O . PRO B 1 151 ? -2.492 5.953 4.129 1 98.75 151 PRO B O 1
ATOM 3377 N N . GLY B 1 152 ? -1.527 7.117 2.363 1 98.69 152 GLY B N 1
ATOM 3378 C CA . GLY B 1 152 ? -2.443 8.242 2.477 1 98.69 152 GLY B CA 1
ATOM 3379 C C . GLY B 1 152 ? -1.904 9.367 3.342 1 98.69 152 GLY B C 1
ATOM 3380 O O . GLY B 1 152 ? -2.482 10.453 3.387 1 98.69 152 GLY B O 1
ATOM 3381 N N . THR B 1 153 ? -0.783 9.141 3.984 1 98.81 153 THR B N 1
ATOM 3382 C CA . THR B 1 153 ? -0.138 10.172 4.793 1 98.81 153 THR B CA 1
ATOM 3383 C C . THR B 1 153 ? 0.337 11.328 3.918 1 98.81 153 THR B C 1
ATOM 3385 O O . THR B 1 153 ? 0.887 11.109 2.836 1 98.81 153 THR B O 1
ATOM 3388 N N . LEU B 1 154 ? 0.079 12.508 4.387 1 98.94 154 LEU B N 1
ATOM 3389 C CA . LEU B 1 154 ? 0.567 13.75 3.799 1 98.94 154 LEU B CA 1
ATOM 3390 C C . LEU B 1 154 ? 1.765 14.281 4.574 1 98.94 154 LEU B C 1
ATOM 3392 O O . LEU B 1 154 ? 1.664 14.547 5.773 1 98.94 154 LEU B O 1
ATOM 3396 N N . ALA B 1 155 ? 2.902 14.477 3.865 1 98.94 155 ALA B N 1
ATOM 3397 C CA . ALA B 1 155 ? 4.129 14.953 4.5 1 98.94 155 ALA B CA 1
ATOM 3398 C C . ALA B 1 155 ? 4.883 15.906 3.582 1 98.94 155 ALA B C 1
ATOM 3400 O O . ALA B 1 155 ? 4.59 15.992 2.387 1 98.94 155 ALA B O 1
ATOM 3401 N N . MET B 1 156 ? 5.789 16.672 4.176 1 98.62 156 MET B N 1
ATOM 3402 C CA . MET B 1 156 ? 6.582 17.625 3.404 1 98.62 156 MET B CA 1
ATOM 3403 C C . MET B 1 156 ? 7.82 16.953 2.82 1 98.62 156 MET B C 1
ATOM 3405 O O . MET B 1 156 ? 8.453 16.125 3.479 1 98.62 156 MET B O 1
ATOM 3409 N N . ALA B 1 157 ? 8.125 17.312 1.581 1 97.75 157 ALA B N 1
ATOM 3410 C CA . ALA B 1 157 ? 9.453 17 1.057 1 97.75 157 ALA B CA 1
ATOM 3411 C C . ALA B 1 157 ? 10.523 17.828 1.755 1 97.75 157 ALA B C 1
ATOM 3413 O O . ALA B 1 157 ? 10.234 18.875 2.34 1 97.75 157 ALA B O 1
ATOM 3414 N N . ARG B 1 158 ? 11.727 17.281 1.686 1 96.12 158 ARG B N 1
ATOM 3415 C CA . ARG B 1 158 ? 12.859 18.031 2.217 1 96.12 158 ARG B CA 1
ATOM 3416 C C . ARG B 1 158 ? 14.164 17.578 1.577 1 96.12 158 ARG B C 1
ATOM 3418 O O . ARG B 1 158 ? 14.219 16.531 0.933 1 96.12 158 ARG B O 1
ATOM 3425 N N . LEU B 1 159 ? 15.164 18.422 1.742 1 94.56 159 LEU B N 1
ATOM 3426 C CA . LEU B 1 159 ? 16.516 18.016 1.396 1 94.56 159 LEU B CA 1
ATOM 3427 C C . LEU B 1 159 ? 17.125 17.141 2.49 1 94.56 159 LEU B C 1
ATOM 3429 O O . LEU B 1 159 ? 16.406 16.641 3.355 1 94.56 159 LEU B O 1
ATOM 3433 N N . ASN B 1 160 ? 18.406 16.859 2.373 1 94.62 160 ASN B N 1
ATOM 3434 C CA . ASN B 1 160 ? 19.062 15.984 3.35 1 94.62 160 ASN B CA 1
ATOM 3435 C C . ASN B 1 160 ? 19 16.578 4.754 1 94.62 160 ASN B C 1
ATOM 3437 O O . ASN B 1 160 ? 18.812 15.844 5.73 1 94.62 160 ASN B O 1
ATOM 3441 N N . GLU B 1 161 ? 19.078 17.844 4.766 1 94.38 161 GLU B N 1
ATOM 3442 C CA . GLU B 1 161 ? 19.047 18.516 6.062 1 94.38 161 GLU B CA 1
ATOM 3443 C C . GLU B 1 161 ? 17.625 18.578 6.621 1 94.38 161 GLU B C 1
ATOM 3445 O O . GLU B 1 161 ? 16.656 18.703 5.863 1 94.38 161 GLU B O 1
ATOM 3450 N N . ALA B 1 162 ? 17.391 18.594 7.973 1 95.31 162 ALA B N 1
ATOM 3451 C CA . ALA B 1 162 ? 16.109 18.453 8.648 1 95.31 162 ALA B CA 1
ATOM 3452 C C . ALA B 1 162 ? 15.234 19.688 8.43 1 95.31 162 ALA B C 1
ATOM 3454 O O . ALA B 1 162 ? 14.016 19.578 8.289 1 95.31 162 ALA B O 1
ATOM 3455 N N . ASP B 1 163 ? 15.789 20.875 8.359 1 96.19 163 ASP B N 1
ATOM 3456 C CA . ASP B 1 163 ? 15.039 22.125 8.414 1 96.19 163 ASP B CA 1
ATOM 3457 C C . ASP B 1 163 ? 14.969 22.781 7.035 1 96.19 163 ASP B C 1
ATOM 3459 O O . ASP B 1 163 ? 15.203 24 6.906 1 96.19 163 ASP B O 1
ATOM 3463 N N . THR B 1 164 ? 14.555 21.906 6.02 1 95.38 164 THR B N 1
ATOM 3464 C CA . THR B 1 164 ? 14.625 22.453 4.672 1 95.38 164 THR B CA 1
ATOM 3465 C C . THR B 1 164 ? 13.266 22.375 3.984 1 95.38 164 THR B C 1
ATOM 3467 O O . THR B 1 164 ? 13.109 22.812 2.842 1 95.38 164 THR B O 1
ATOM 3470 N N . SER B 1 165 ? 12.219 21.812 4.652 1 96.44 165 SER B N 1
ATOM 3471 C CA . SER B 1 165 ? 10.875 21.781 4.066 1 96.44 165 SER B CA 1
ATOM 3472 C C . SER B 1 165 ? 10.328 23.188 3.873 1 96.44 165 SER B C 1
ATOM 3474 O O . SER B 1 165 ? 10.602 24.078 4.68 1 96.44 165 SER B O 1
ATOM 3476 N N . SER B 1 166 ? 9.531 23.344 2.777 1 96.38 166 SER B N 1
ATOM 3477 C CA . SER B 1 166 ? 8.961 24.672 2.551 1 96.38 166 SER B CA 1
ATOM 3478 C C . SER B 1 166 ? 7.59 24.578 1.892 1 96.38 166 SER B C 1
ATOM 3480 O O . SER B 1 166 ? 6.57 24.844 2.527 1 96.38 166 SER B O 1
ATOM 3482 N N . THR B 1 167 ? 7.602 24.016 0.599 1 97.44 167 THR B N 1
ATOM 3483 C CA . THR B 1 167 ? 6.359 24.125 -0.155 1 97.44 167 THR B CA 1
ATOM 3484 C C . THR B 1 167 ? 5.934 22.75 -0.688 1 97.44 167 THR B C 1
ATOM 3486 O O . THR B 1 167 ? 4.746 22.516 -0.914 1 97.44 167 THR B O 1
ATOM 3489 N N . ASP B 1 168 ? 6.844 21.891 -0.936 1 97.94 168 ASP B N 1
ATOM 3490 C CA . ASP B 1 168 ? 6.539 20.641 -1.61 1 97.94 168 ASP B CA 1
ATOM 3491 C C . ASP B 1 168 ? 6.066 19.578 -0.614 1 97.94 168 ASP B C 1
ATOM 3493 O O . ASP B 1 168 ? 6.625 19.453 0.479 1 97.94 168 ASP B O 1
ATOM 3497 N N . PHE B 1 169 ? 5.023 18.891 -1.009 1 98.88 169 PHE B N 1
ATOM 3498 C CA . PHE B 1 169 ? 4.465 17.828 -0.171 1 98.88 169 PHE B CA 1
ATOM 3499 C C . PHE B 1 169 ? 4.41 16.516 -0.928 1 98.88 169 PHE B C 1
ATOM 3501 O O . PHE B 1 169 ? 4.633 16.469 -2.141 1 98.88 169 PHE B O 1
ATOM 3508 N N . TYR B 1 170 ? 4.172 15.422 -0.237 1 98.94 170 TYR B N 1
ATOM 3509 C CA . TYR B 1 170 ? 3.898 14.141 -0.881 1 98.94 170 TYR B CA 1
ATOM 3510 C C . TYR B 1 170 ? 2.799 13.383 -0.144 1 98.94 170 TYR B C 1
ATOM 3512 O O . TYR B 1 170 ? 2.529 13.656 1.028 1 98.94 170 TYR B O 1
ATOM 3520 N N . ILE B 1 171 ? 2.148 12.523 -0.851 1 98.94 171 ILE B N 1
ATOM 3521 C CA . ILE B 1 171 ? 1.197 11.547 -0.329 1 98.94 171 ILE B CA 1
ATOM 3522 C C . ILE B 1 171 ? 1.752 10.141 -0.51 1 98.94 171 ILE B C 1
ATOM 3524 O O . ILE B 1 171 ? 2.215 9.781 -1.597 1 98.94 171 ILE B O 1
ATOM 3528 N N . VAL B 1 172 ? 1.744 9.352 0.557 1 98.94 172 VAL B N 1
ATOM 3529 C CA . VAL B 1 172 ? 2.221 7.973 0.468 1 98.94 172 VAL B CA 1
ATOM 3530 C C . VAL B 1 172 ? 1.224 7.133 -0.325 1 98.94 172 VAL B C 1
ATOM 3532 O O . VAL B 1 172 ? 0.038 7.082 0.012 1 98.94 172 VAL B O 1
ATOM 3535 N N . ILE B 1 173 ? 1.699 6.43 -1.385 1 98.62 173 ILE B N 1
ATOM 3536 C CA . ILE B 1 173 ? 0.775 5.703 -2.248 1 98.62 173 ILE B CA 1
ATOM 3537 C C . ILE B 1 173 ? 1.149 4.223 -2.273 1 98.62 173 ILE B C 1
ATOM 3539 O O . ILE B 1 173 ? 0.482 3.418 -2.928 1 98.62 173 ILE B O 1
ATOM 3543 N N . GLY B 1 174 ? 2.176 3.842 -1.608 1 98.12 174 GLY B N 1
ATOM 3544 C CA . GLY B 1 174 ? 2.623 2.459 -1.568 1 98.12 174 GLY B CA 1
ATOM 3545 C C . GLY B 1 174 ? 2.643 1.879 -0.167 1 98.12 174 GLY B C 1
ATOM 3546 O O . GLY B 1 174 ? 2.074 2.459 0.759 1 98.12 174 GLY B O 1
ATOM 3547 N N . GLN B 1 175 ? 3.256 0.602 -0.085 1 98.44 175 GLN B N 1
ATOM 3548 C CA . GLN B 1 175 ? 3.518 0.006 1.221 1 98.44 175 GLN B CA 1
ATOM 3549 C C . GLN B 1 175 ? 4.191 1.004 2.156 1 98.44 175 GLN B C 1
ATOM 3551 O O . GLN B 1 175 ? 5.105 1.726 1.749 1 98.44 175 GLN B O 1
ATOM 3556 N N . ALA B 1 176 ? 3.699 1.028 3.365 1 98.75 176 ALA B N 1
ATOM 3557 C CA . ALA B 1 176 ? 4.133 2.041 4.324 1 98.75 176 ALA B CA 1
ATOM 3558 C C . ALA B 1 176 ? 5.652 2.076 4.438 1 98.75 176 ALA B C 1
ATOM 3560 O O . ALA B 1 176 ? 6.273 1.106 4.879 1 98.75 176 ALA B O 1
ATOM 3561 N N . PRO B 1 177 ? 6.254 3.217 4.051 1 98.56 177 PRO B N 1
ATOM 3562 C CA . PRO B 1 177 ? 7.699 3.346 4.258 1 98.56 177 PRO B CA 1
ATOM 3563 C C . PRO B 1 177 ? 8.055 3.77 5.68 1 98.56 177 PRO B C 1
ATOM 3565 O O . PRO B 1 177 ? 8.602 4.855 5.887 1 98.56 177 PRO B O 1
ATOM 3568 N N . ARG B 1 178 ? 7.953 2.891 6.594 1 98.56 178 ARG B N 1
ATOM 3569 C CA . ARG B 1 178 ? 8 3.178 8.023 1 98.56 178 ARG B CA 1
ATOM 3570 C C . ARG B 1 178 ? 9.398 3.613 8.445 1 98.56 178 ARG B C 1
ATOM 3572 O O . ARG B 1 178 ? 9.578 4.176 9.531 1 98.56 178 ARG B O 1
ATOM 3579 N N . TYR B 1 179 ? 10.383 3.391 7.598 1 98.12 179 TYR B N 1
ATOM 3580 C CA . TYR B 1 179 ? 11.727 3.869 7.895 1 98.12 179 TYR B CA 1
ATOM 3581 C C . TYR B 1 179 ? 11.781 5.391 7.887 1 98.12 179 TYR B C 1
ATOM 3583 O O . TYR B 1 179 ? 12.742 5.988 8.375 1 98.12 179 TYR B O 1
ATOM 3591 N N . LEU B 1 180 ? 10.82 6.039 7.344 1 98.62 180 LEU B N 1
ATOM 3592 C CA . LEU B 1 180 ? 10.773 7.496 7.297 1 98.62 180 LEU B CA 1
ATOM 3593 C C . LEU B 1 180 ? 10.148 8.062 8.57 1 98.62 180 LEU B C 1
ATOM 3595 O O . LEU B 1 180 ? 10.203 9.266 8.812 1 98.62 180 LEU B O 1
ATOM 3599 N N . ASP B 1 181 ? 9.555 7.164 9.422 1 98.62 181 ASP B N 1
ATOM 3600 C CA . ASP B 1 181 ? 9.047 7.637 10.711 1 98.62 181 ASP B CA 1
ATOM 3601 C C . ASP B 1 181 ? 10.109 8.453 11.445 1 98.62 181 ASP B C 1
ATOM 3603 O O . ASP B 1 181 ? 11.289 8.102 11.438 1 98.62 181 ASP B O 1
ATOM 3607 N N . ARG B 1 182 ? 9.625 9.609 12.047 1 98.38 182 ARG B N 1
ATOM 3608 C CA . ARG B 1 182 ? 10.438 10.484 12.883 1 98.38 182 ARG B CA 1
ATOM 3609 C C . ARG B 1 182 ? 11.484 11.227 12.055 1 98.38 182 ARG B C 1
ATOM 3611 O O . ARG B 1 182 ? 12.453 11.75 12.602 1 98.38 182 ARG B O 1
ATOM 3618 N N . ASN B 1 183 ? 11.32 11.273 10.75 1 98.69 183 ASN B N 1
ATOM 3619 C CA . ASN B 1 183 ? 12.328 11.938 9.922 1 98.69 183 ASN B CA 1
ATOM 3620 C C . ASN B 1 183 ? 11.695 12.906 8.93 1 98.69 183 ASN B C 1
ATOM 3622 O O . ASN B 1 183 ? 12.398 13.57 8.164 1 98.69 183 ASN B O 1
ATOM 3626 N N . MET B 1 184 ? 10.438 13 8.859 1 98.75 184 MET B N 1
ATOM 3627 C CA . MET B 1 184 ? 9.711 13.859 7.93 1 98.75 184 MET B CA 1
ATOM 3628 C C . MET B 1 184 ? 8.594 14.609 8.648 1 98.75 184 MET B C 1
ATOM 3630 O O . MET B 1 184 ? 8.039 14.117 9.633 1 98.75 184 MET B O 1
ATOM 3634 N N . ASN B 1 185 ? 8.219 15.789 8.148 1 98.75 185 ASN B N 1
ATOM 3635 C CA . ASN B 1 185 ? 7.066 16.516 8.664 1 98.75 185 ASN B CA 1
ATOM 3636 C C . ASN B 1 185 ? 5.754 15.953 8.141 1 98.75 185 ASN B C 1
ATOM 3638 O O . ASN B 1 185 ? 5.246 16.406 7.113 1 98.75 185 ASN B O 1
ATOM 3642 N N . ILE B 1 186 ? 5.219 14.992 8.867 1 98.94 186 ILE B N 1
ATOM 3643 C CA . ILE B 1 186 ? 3.867 14.539 8.562 1 98.94 186 ILE B CA 1
ATOM 3644 C C . ILE B 1 186 ? 2.852 15.523 9.133 1 98.94 186 ILE B C 1
ATOM 3646 O O . ILE B 1 186 ? 2.902 15.867 10.312 1 98.94 186 ILE B O 1
ATOM 3650 N N . PHE B 1 187 ? 1.9 15.977 8.234 1 98.94 187 PHE B N 1
ATOM 3651 C CA . PHE B 1 187 ? 1.038 17.047 8.719 1 98.94 187 PHE B CA 1
ATOM 3652 C C . PHE B 1 187 ? -0.406 16.812 8.289 1 98.94 187 PHE B C 1
ATOM 3654 O O . PHE B 1 187 ? -1.278 17.641 8.555 1 98.94 187 PHE B O 1
ATOM 3661 N N . GLY B 1 188 ? -0.685 15.672 7.664 1 98.94 188 GLY B N 1
ATOM 3662 C CA . GLY B 1 188 ? -2.043 15.359 7.25 1 98.94 188 GLY B CA 1
ATOM 3663 C C . GLY B 1 188 ? -2.193 13.953 6.707 1 98.94 188 GLY B C 1
ATOM 3664 O O . GLY B 1 188 ? -1.261 13.148 6.781 1 98.94 188 GLY B O 1
ATOM 3665 N N . ARG B 1 189 ? -3.408 13.688 6.23 1 98.88 189 ARG B N 1
ATOM 3666 C CA . ARG B 1 189 ? -3.738 12.406 5.625 1 98.88 189 ARG B CA 1
ATOM 3667 C C . ARG B 1 189 ? -4.91 12.539 4.66 1 98.88 189 ARG B C 1
ATOM 3669 O O . ARG B 1 189 ? -5.742 13.438 4.809 1 98.88 189 ARG B O 1
ATOM 3676 N N . VAL B 1 190 ? -4.977 11.656 3.717 1 98.88 190 VAL B N 1
ATOM 3677 C CA . VAL B 1 190 ? -6.148 11.531 2.861 1 98.88 190 VAL B CA 1
ATOM 3678 C C . VAL B 1 190 ? -7.285 10.859 3.639 1 98.88 190 VAL B C 1
ATOM 3680 O O . VAL B 1 190 ? -7.102 9.789 4.219 1 98.88 190 VAL B O 1
ATOM 3683 N N . VAL B 1 191 ? -8.414 11.492 3.645 1 98.38 191 VAL B N 1
ATOM 3684 C CA . VAL B 1 191 ? -9.539 10.883 4.348 1 98.38 191 VAL B CA 1
ATOM 3685 C C . VAL B 1 191 ? -10.578 10.406 3.338 1 98.38 191 VAL B C 1
ATOM 3687 O O . VAL B 1 191 ? -11.391 9.531 3.641 1 98.38 191 VAL B O 1
ATOM 3690 N N . LEU B 1 192 ? -10.602 10.977 2.156 1 97.56 192 LEU B N 1
ATOM 3691 C CA . LEU B 1 192 ? -11.406 10.539 1.021 1 97.56 192 LEU B CA 1
ATOM 3692 C C . LEU B 1 192 ? -10.68 10.805 -0.294 1 97.56 192 LEU B C 1
ATOM 3694 O O . LEU B 1 192 ? -10.031 11.844 -0.456 1 97.56 192 LEU B O 1
ATOM 3698 N N . GLY B 1 193 ? -10.828 9.82 -1.244 1 97.69 193 GLY B N 1
ATOM 3699 C CA . GLY B 1 193 ? -10.281 10.047 -2.57 1 97.69 193 GLY B CA 1
ATOM 3700 C C . GLY B 1 193 ? -8.938 9.375 -2.787 1 97.69 193 GLY B C 1
ATOM 3701 O O . GLY B 1 193 ? -8.18 9.766 -3.67 1 97.69 193 GLY B O 1
ATOM 3702 N N . MET B 1 194 ? -8.625 8.367 -1.981 1 98.06 194 MET B N 1
ATOM 3703 C CA . MET B 1 194 ? -7.363 7.664 -2.176 1 98.06 194 MET B CA 1
ATOM 3704 C C . MET B 1 194 ? -7.324 6.984 -3.539 1 98.06 194 MET B C 1
ATOM 3706 O O . MET B 1 194 ? -6.258 6.867 -4.148 1 98.06 194 MET B O 1
ATOM 3710 N N . ASP B 1 195 ? -8.492 6.555 -4.016 1 96.75 195 ASP B N 1
ATOM 3711 C CA . ASP B 1 195 ? -8.539 5.965 -5.352 1 96.75 195 ASP B CA 1
ATOM 3712 C C . ASP B 1 195 ? -8.125 6.977 -6.414 1 96.75 195 ASP B C 1
ATOM 3714 O O . ASP B 1 195 ? -7.484 6.617 -7.402 1 96.75 195 ASP B O 1
ATOM 3718 N N . ILE B 1 196 ? -8.461 8.25 -6.227 1 97.88 196 ILE B N 1
ATOM 3719 C CA . ILE B 1 196 ? -8.047 9.32 -7.129 1 97.88 196 ILE B CA 1
ATOM 3720 C C . ILE B 1 196 ? -6.539 9.523 -7.031 1 97.88 196 ILE B C 1
ATOM 3722 O O . ILE B 1 196 ? -5.859 9.648 -8.055 1 97.88 196 ILE B O 1
ATOM 3726 N N . VAL B 1 197 ? -6.031 9.508 -5.824 1 98.62 197 VAL B N 1
ATOM 3727 C CA . VAL B 1 197 ? -4.594 9.648 -5.613 1 98.62 197 VAL B CA 1
ATOM 3728 C C . VAL B 1 197 ? -3.852 8.508 -6.297 1 98.62 197 VAL B C 1
ATOM 3730 O O . VAL B 1 197 ? -2.82 8.727 -6.938 1 98.62 197 VAL B O 1
ATOM 3733 N N . GLN B 1 198 ? -4.371 7.309 -6.238 1 98.06 198 GLN B N 1
ATOM 3734 C CA . GLN B 1 198 ? -3.725 6.129 -6.797 1 98.06 198 GLN B CA 1
ATOM 3735 C C . GLN B 1 198 ? -3.697 6.184 -8.32 1 98.06 198 GLN B C 1
ATOM 3737 O O . GLN B 1 198 ? -2.934 5.457 -8.961 1 98.06 198 GLN B O 1
ATOM 3742 N N . ARG B 1 199 ? -4.453 7.074 -8.914 1 96.88 199 ARG B N 1
ATOM 3743 C CA . ARG B 1 199 ? -4.512 7.152 -10.375 1 96.88 199 ARG B CA 1
ATOM 3744 C C . ARG B 1 199 ? -3.557 8.219 -10.898 1 96.88 199 ARG B C 1
ATOM 3746 O O . ARG B 1 199 ? -3.424 8.391 -12.117 1 96.88 199 ARG B O 1
ATOM 3753 N N . ILE B 1 200 ? -2.924 8.945 -10.008 1 98.31 200 ILE B N 1
ATOM 3754 C CA . ILE B 1 200 ? -1.972 9.961 -10.445 1 98.31 200 ILE B CA 1
ATOM 3755 C C . ILE B 1 200 ? -0.906 9.32 -11.336 1 98.31 200 ILE B C 1
ATOM 3757 O O . ILE B 1 200 ? -0.401 8.242 -11.023 1 98.31 200 ILE B O 1
ATOM 3761 N N . ARG B 1 201 ? -0.605 10 -12.398 1 97.19 201 ARG B N 1
ATOM 3762 C CA . ARG B 1 201 ? 0.355 9.469 -13.359 1 97.19 201 ARG B CA 1
ATOM 3763 C C . ARG B 1 201 ? 1.727 9.281 -12.719 1 97.19 201 ARG B C 1
ATOM 3765 O O . ARG B 1 201 ? 2.232 10.18 -12.047 1 97.19 201 ARG B O 1
ATOM 3772 N N . ARG B 1 202 ? 2.287 8.102 -12.984 1 97.88 202 ARG B N 1
ATOM 3773 C CA . ARG B 1 202 ? 3.609 7.789 -12.445 1 97.88 202 ARG B CA 1
ATOM 3774 C C . ARG B 1 202 ? 4.707 8.242 -13.406 1 97.88 202 ARG B C 1
ATOM 3776 O O . ARG B 1 202 ? 4.5 8.289 -14.617 1 97.88 202 ARG B O 1
ATOM 3783 N N . GLY B 1 203 ? 5.809 8.648 -12.82 1 97.19 203 GLY B N 1
ATOM 3784 C CA . GLY B 1 203 ? 7.023 8.766 -13.617 1 97.19 203 GLY B CA 1
ATOM 3785 C C . GLY B 1 203 ? 7.785 7.457 -13.719 1 97.19 203 GLY B C 1
ATOM 3786 O O . GLY B 1 203 ? 7.551 6.527 -12.945 1 97.19 203 GLY B O 1
ATOM 3787 N N . ALA B 1 204 ? 8.742 7.457 -14.703 1 93.5 204 ALA B N 1
ATOM 3788 C CA . ALA B 1 204 ? 9.531 6.246 -14.898 1 93.5 204 ALA B CA 1
ATOM 3789 C C . ALA B 1 204 ? 10.492 6.027 -13.734 1 93.5 204 ALA B C 1
ATOM 3791 O O . ALA B 1 204 ? 11.078 6.98 -13.219 1 93.5 204 ALA B O 1
ATOM 3792 N N . ALA B 1 205 ? 10.633 4.75 -13.391 1 90.19 205 ALA B N 1
ATOM 3793 C CA . ALA B 1 205 ? 11.578 4.402 -12.328 1 90.19 205 ALA B CA 1
ATOM 3794 C C . ALA B 1 205 ? 12.992 4.844 -12.695 1 90.19 205 ALA B C 1
ATOM 3796 O O . ALA B 1 205 ? 13.75 5.301 -11.836 1 90.19 205 ALA B O 1
ATOM 3797 N N . SER B 1 206 ? 13.336 4.715 -13.906 1 89.62 206 SER B N 1
ATOM 3798 C CA . SER B 1 206 ? 14.664 5.062 -14.398 1 89.62 206 SER B CA 1
ATOM 3799 C C . SER B 1 206 ? 14.945 6.551 -14.227 1 89.62 206 SER B C 1
ATOM 3801 O O . SER B 1 206 ? 16.094 6.98 -14.242 1 89.62 206 SER B O 1
ATOM 3803 N N . GLU B 1 207 ? 13.898 7.281 -14.047 1 93.06 207 GLU B N 1
ATOM 3804 C CA . GLU B 1 207 ? 14.039 8.727 -13.883 1 93.06 207 GLU B CA 1
ATOM 3805 C C . GLU B 1 207 ? 13.734 9.148 -12.445 1 93.06 207 GLU B C 1
ATOM 3807 O O . GLU B 1 207 ? 13.406 10.312 -12.195 1 93.06 207 GLU B O 1
ATOM 3812 N N . GLY B 1 208 ? 13.664 8.188 -11.547 1 93.75 208 GLY B N 1
ATOM 3813 C CA . GLY B 1 208 ? 13.383 8.492 -10.156 1 93.75 208 GLY B CA 1
ATOM 3814 C C . GLY B 1 208 ? 11.961 8.969 -9.922 1 93.75 208 GLY B C 1
ATOM 3815 O O . GLY B 1 208 ? 11.703 9.711 -8.977 1 93.75 208 GLY B O 1
ATOM 3816 N N . GLY B 1 209 ? 11.102 8.695 -10.852 1 97.06 209 GLY B N 1
ATOM 3817 C CA . GLY B 1 209 ? 9.703 9.07 -10.711 1 97.06 209 GLY B CA 1
ATOM 3818 C C . GLY B 1 209 ? 9.414 10.477 -11.188 1 97.06 209 GLY B C 1
ATOM 3819 O O . GLY B 1 209 ? 8.281 10.961 -11.078 1 97.06 209 GLY B O 1
ATOM 3820 N N . MET B 1 210 ? 10.438 11.148 -11.758 1 97.56 210 MET B N 1
ATOM 3821 C CA . MET B 1 210 ? 10.258 12.516 -12.242 1 97.56 210 MET B CA 1
ATOM 3822 C C . MET B 1 210 ? 9.453 12.531 -13.539 1 97.56 210 MET B C 1
ATOM 3824 O O . MET B 1 210 ? 9.641 11.672 -14.406 1 97.56 210 MET B O 1
ATOM 3828 N N . LEU B 1 211 ? 8.578 13.477 -13.633 1 97.56 211 LEU B N 1
ATOM 3829 C CA . LEU B 1 211 ? 7.855 13.75 -14.875 1 97.56 211 LEU B CA 1
ATOM 3830 C C . LEU B 1 211 ? 8.336 15.047 -15.508 1 97.56 211 LEU B C 1
ATOM 3832 O O . LEU B 1 211 ? 7.863 16.125 -15.148 1 97.56 211 LEU B O 1
ATOM 3836 N N . SER B 1 212 ? 9.141 14.891 -16.5 1 94.31 212 SER B N 1
ATOM 3837 C CA . SER B 1 212 ? 9.82 16.047 -17.078 1 94.31 212 SER B CA 1
ATOM 3838 C C . SER B 1 212 ? 8.875 16.844 -17.969 1 94.31 212 SER B C 1
ATOM 3840 O O . SER B 1 212 ? 9 18.078 -18.062 1 94.31 212 SER B O 1
ATOM 3842 N N . GLU B 1 213 ? 7.984 16.156 -18.594 1 94.88 213 GLU B N 1
ATOM 3843 C CA . GLU B 1 213 ? 7.027 16.844 -19.453 1 94.88 213 GLU B CA 1
ATOM 3844 C C . GLU B 1 213 ? 5.812 17.328 -18.656 1 94.88 213 GLU B C 1
ATOM 3846 O O . GLU B 1 213 ? 4.973 16.516 -18.266 1 94.88 213 GLU B O 1
ATOM 3851 N N . THR B 1 214 ? 5.656 18.547 -18.578 1 93.06 214 THR B N 1
ATOM 3852 C CA . THR B 1 214 ? 4.66 19.156 -17.703 1 93.06 214 THR B CA 1
ATOM 3853 C C . THR B 1 214 ? 3.252 18.734 -18.109 1 93.06 214 THR B C 1
ATOM 3855 O O . THR B 1 214 ? 2.387 18.516 -17.266 1 93.06 214 THR B O 1
ATOM 3858 N N . ASP B 1 215 ? 3.035 18.578 -19.359 1 94 215 ASP B N 1
ATOM 3859 C CA . ASP B 1 215 ? 1.695 18.281 -19.875 1 94 215 ASP B CA 1
ATOM 3860 C C . ASP B 1 215 ? 1.267 16.859 -19.516 1 94 215 ASP B C 1
ATOM 3862 O O . ASP B 1 215 ? 0.091 16.516 -19.641 1 94 215 ASP B O 1
ATOM 3866 N N . THR B 1 216 ? 2.203 16.062 -19.016 1 95.69 216 THR B N 1
ATOM 3867 C CA . THR B 1 216 ? 1.88 14.695 -18.656 1 95.69 216 THR B CA 1
ATOM 3868 C C . THR B 1 216 ? 1.568 14.586 -17.156 1 95.69 216 THR B C 1
ATOM 3870 O O . THR B 1 216 ? 1.085 13.547 -16.703 1 95.69 216 THR B O 1
ATOM 3873 N N . ARG B 1 217 ? 1.808 15.656 -16.469 1 97.75 217 ARG B N 1
ATOM 3874 C CA . ARG B 1 217 ? 1.627 15.641 -15.016 1 97.75 217 ARG B CA 1
ATOM 3875 C C . ARG B 1 217 ? 0.151 15.75 -14.648 1 97.75 217 ARG B C 1
ATOM 3877 O O . ARG B 1 217 ? -0.633 16.359 -15.375 1 97.75 217 ARG B O 1
ATOM 3884 N N . THR B 1 218 ? -0.222 15.062 -13.586 1 98.38 218 THR B N 1
ATOM 3885 C CA . THR B 1 218 ? -1.535 15.32 -13.008 1 98.38 218 THR B CA 1
ATOM 3886 C C . THR B 1 218 ? -1.578 16.703 -12.367 1 98.38 218 THR B C 1
ATOM 3888 O O . THR B 1 218 ? -0.784 17 -11.469 1 98.38 218 THR B O 1
ATOM 3891 N N . ALA B 1 219 ? -2.52 17.484 -12.766 1 98.25 219 ALA B N 1
ATOM 3892 C CA . ALA B 1 219 ? -2.598 18.875 -12.336 1 98.25 219 ALA B CA 1
ATOM 3893 C C . ALA B 1 219 ? -3.379 19 -11.031 1 98.25 219 ALA B C 1
ATOM 3895 O O . ALA B 1 219 ? -4.355 18.281 -10.812 1 98.25 219 ALA B O 1
ATOM 3896 N N . ILE B 1 220 ? -2.922 19.906 -10.2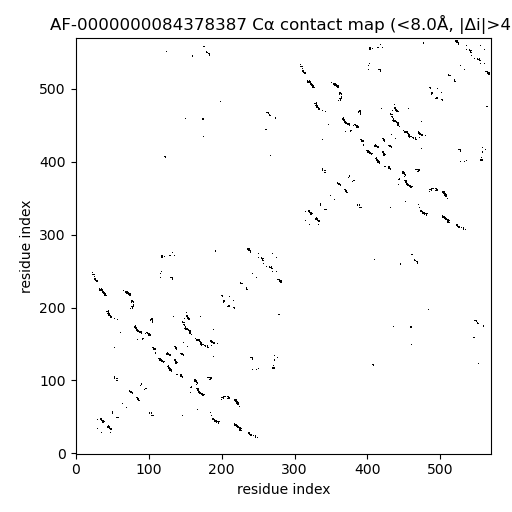27 1 98.62 220 ILE B N 1
ATOM 3897 C CA . ILE B 1 220 ? -3.695 20.406 -9.102 1 98.62 220 ILE B CA 1
ATOM 3898 C C . ILE B 1 220 ? -4.5 21.625 -9.523 1 98.62 220 ILE B C 1
ATOM 3900 O O . ILE B 1 220 ? -3.955 22.734 -9.617 1 98.62 220 ILE B O 1
ATOM 3904 N N . THR B 1 221 ? -5.742 21.422 -9.734 1 98.69 221 THR B N 1
ATOM 3905 C CA . THR B 1 221 ? -6.59 22.516 -10.203 1 98.69 221 THR B CA 1
ATOM 3906 C C . THR B 1 221 ? -6.781 23.547 -9.109 1 98.69 221 THR B C 1
ATOM 3908 O O . THR B 1 221 ? -6.645 24.75 -9.352 1 98.69 221 THR B O 1
ATOM 3911 N N . SER B 1 222 ? -7.109 23.062 -7.957 1 98.75 222 SER B N 1
ATOM 3912 C CA . SER B 1 222 ? -7.262 23.984 -6.828 1 98.75 222 SER B CA 1
ATOM 3913 C C . SER B 1 222 ? -7.086 23.25 -5.5 1 98.75 222 SER B C 1
ATOM 3915 O O . SER B 1 222 ? -7.234 22.031 -5.43 1 98.75 222 SER B O 1
ATOM 3917 N N . VAL B 1 223 ? -6.715 23.984 -4.508 1 98.94 223 VAL B N 1
ATOM 3918 C CA . VAL B 1 223 ? -6.688 23.562 -3.115 1 98.94 223 VAL B CA 1
ATOM 3919 C C . VAL B 1 223 ? -7.379 24.594 -2.24 1 98.94 223 VAL B C 1
ATOM 3921 O O . VAL B 1 223 ? -7.086 25.797 -2.342 1 98.94 223 VAL B O 1
ATOM 3924 N N . ARG B 1 224 ? -8.328 24.156 -1.425 1 98.94 224 ARG B N 1
ATOM 3925 C CA . ARG B 1 224 ? -9.086 25.062 -0.567 1 98.94 224 ARG B CA 1
ATOM 3926 C C . ARG B 1 224 ? -9.219 24.5 0.844 1 98.94 224 ARG B C 1
ATOM 3928 O O . ARG B 1 224 ? -9.398 23.297 1.023 1 98.94 224 ARG B O 1
ATOM 3935 N N . ILE B 1 225 ? -9.156 25.422 1.78 1 98.94 225 ILE B N 1
ATOM 3936 C CA . ILE B 1 225 ? -9.594 25.078 3.129 1 98.94 225 ILE B CA 1
ATOM 3937 C C . ILE B 1 225 ? -11.117 25.109 3.201 1 98.94 225 ILE B C 1
ATOM 3939 O O . ILE B 1 225 ? -11.742 26.109 2.811 1 98.94 225 ILE B O 1
ATOM 3943 N N . ALA B 1 226 ? -11.656 24.031 3.732 1 98.81 226 ALA B N 1
ATOM 3944 C CA . ALA B 1 226 ? -13.109 23.922 3.723 1 98.81 226 ALA B CA 1
ATOM 3945 C C . ALA B 1 226 ? -13.75 25.094 4.465 1 98.81 226 ALA B C 1
ATOM 3947 O O . ALA B 1 226 ? -14.82 25.578 4.086 1 98.81 226 ALA B O 1
ATOM 3948 N N . ALA B 1 227 ? -13.117 25.594 5.492 1 98.69 227 ALA B N 1
ATOM 3949 C CA . ALA B 1 227 ? -13.648 26.703 6.293 1 98.69 227 ALA B CA 1
ATOM 3950 C C . ALA B 1 227 ? -13.828 27.953 5.445 1 98.69 227 ALA B C 1
ATOM 3952 O O . ALA B 1 227 ? -14.578 28.859 5.816 1 98.69 227 ALA B O 1
ATOM 3953 N N . ASP B 1 228 ? -13.133 28 4.348 1 98.62 228 ASP B N 1
ATOM 3954 C CA . ASP B 1 228 ? -13.156 29.203 3.52 1 98.62 228 ASP B CA 1
ATOM 3955 C C . ASP B 1 228 ? -14.164 29.062 2.383 1 98.62 228 ASP B C 1
ATOM 3957 O O . ASP B 1 228 ? -14.289 29.953 1.542 1 98.62 228 ASP B O 1
ATOM 3961 N N . ILE B 1 229 ? -14.797 28 2.281 1 98 229 ILE B N 1
ATOM 3962 C CA . ILE B 1 229 ? -15.867 27.766 1.316 1 98 229 ILE B CA 1
ATOM 3963 C C . ILE B 1 229 ? -17.203 28.203 1.913 1 98 229 ILE B C 1
ATOM 3965 O O . ILE B 1 229 ? -17.469 27.969 3.096 1 98 229 ILE B O 1
ATOM 3969 N N . ALA B 1 230 ? -18.078 28.781 1.058 1 97.31 230 ALA B N 1
ATOM 3970 C CA . ALA B 1 230 ? -19.391 29.203 1.521 1 97.31 230 ALA B CA 1
ATOM 3971 C C . ALA B 1 230 ? -20.156 28.047 2.164 1 97.31 230 ALA B C 1
ATOM 3973 O O . ALA B 1 230 ? -20.125 26.922 1.661 1 97.31 230 ALA B O 1
ATOM 3974 N N . PRO B 1 231 ? -20.781 28.328 3.277 1 94.56 231 PRO B N 1
ATOM 3975 C CA . PRO B 1 231 ? -21.453 27.266 4.02 1 94.56 231 PRO B CA 1
ATOM 3976 C C . PRO B 1 231 ? -22.375 26.438 3.141 1 94.56 231 PRO B C 1
ATOM 3978 O O . PRO B 1 231 ? -22.469 25.219 3.305 1 94.56 231 PRO B O 1
ATOM 3981 N N . SER B 1 232 ? -23.016 27.031 2.207 1 94.44 232 SER B N 1
ATOM 3982 C CA . SER B 1 232 ? -23.984 26.328 1.364 1 94.44 232 SER B CA 1
ATOM 3983 C C . SER B 1 232 ? -23.297 25.359 0.417 1 94.44 232 SER B C 1
ATOM 3985 O O . SER B 1 232 ? -23.906 24.422 -0.089 1 94.44 232 SER B O 1
ATOM 3987 N N . GLU B 1 233 ? -22.016 25.547 0.215 1 95.81 233 GLU B N 1
ATOM 3988 C CA . GLU B 1 233 ? -21.266 24.734 -0.727 1 95.81 233 GLU B CA 1
ATOM 3989 C C . GLU B 1 233 ? -20.188 23.906 -0.01 1 95.81 233 GLU B C 1
ATOM 3991 O O . GLU B 1 233 ? -19.5 23.094 -0.634 1 95.81 233 GLU B O 1
ATOM 3996 N N . ARG B 1 234 ? -20.094 24.094 1.247 1 97.38 234 ARG B N 1
ATOM 3997 C CA . ARG B 1 234 ? -19.016 23.484 2.02 1 97.38 234 ARG B CA 1
ATOM 3998 C C . ARG B 1 234 ? -19.25 21.984 2.197 1 97.38 234 ARG B C 1
ATOM 4000 O O . ARG B 1 234 ? -20.281 21.578 2.727 1 97.38 234 ARG B O 1
ATOM 4007 N N . PRO B 1 235 ? -18.266 21.203 1.736 1 97.5 235 PRO B N 1
ATOM 4008 C CA . PRO B 1 235 ? -18.406 19.781 2.018 1 97.5 235 PRO B CA 1
ATOM 4009 C C . PRO B 1 235 ? -18.25 19.453 3.504 1 97.5 235 PRO B C 1
ATOM 4011 O O . PRO B 1 235 ? -17.5 20.125 4.215 1 97.5 235 PRO B O 1
ATOM 4014 N N . ALA B 1 236 ? -19.016 18.469 3.914 1 97.56 236 ALA B N 1
ATOM 4015 C CA . ALA B 1 236 ? -18.906 17.922 5.266 1 97.56 236 ALA B CA 1
ATOM 4016 C C . ALA B 1 236 ? -18.406 16.484 5.234 1 97.56 236 ALA B C 1
ATOM 4018 O O . ALA B 1 236 ? -18.969 15.633 4.547 1 97.56 236 ALA B O 1
ATOM 4019 N N . VAL B 1 237 ? -17.328 16.266 5.941 1 98 237 VAL B N 1
ATOM 4020 C CA . VAL B 1 237 ? -16.703 14.945 5.977 1 98 237 VAL B CA 1
ATOM 4021 C C . VAL B 1 237 ? -16.672 14.43 7.414 1 98 237 VAL B C 1
ATOM 4023 O O . VAL B 1 237 ? -16.406 15.195 8.352 1 98 237 VAL B O 1
ATOM 4026 N N . GLU B 1 238 ? -17.031 13.188 7.559 1 97.88 238 GLU B N 1
ATOM 4027 C CA . GLU B 1 238 ? -16.812 12.484 8.82 1 97.88 238 GLU B CA 1
ATOM 4028 C C . GLU B 1 238 ? -15.797 11.359 8.672 1 97.88 238 GLU B C 1
ATOM 4030 O O . GLU B 1 238 ? -15.656 10.789 7.586 1 97.88 238 GLU B O 1
ATOM 4035 N N . VAL B 1 239 ? -15.078 11.133 9.727 1 97.88 239 VAL B N 1
ATOM 4036 C CA . VAL B 1 239 ? -14.141 10.008 9.797 1 97.88 239 VAL B CA 1
ATOM 4037 C C . VAL B 1 239 ? -14.461 9.156 11.023 1 97.88 239 VAL B C 1
ATOM 4039 O O . VAL B 1 239 ? -15.172 9.594 11.93 1 97.88 239 VAL B O 1
ATOM 4042 N N . MET B 1 240 ? -13.914 7.949 11.023 1 97 240 MET B N 1
ATOM 4043 C CA . MET B 1 240 ? -14.102 7.113 12.203 1 97 240 MET B CA 1
ATOM 4044 C C . MET B 1 240 ? -13.516 7.785 13.445 1 97 240 MET B C 1
ATOM 4046 O O . MET B 1 240 ? -12.438 8.375 13.391 1 97 240 MET B O 1
ATOM 4050 N N . ASP B 1 241 ? -14.312 7.734 14.516 1 97.38 241 ASP B N 1
ATOM 4051 C CA . ASP B 1 241 ? -13.828 8.242 15.797 1 97.38 241 ASP B CA 1
ATOM 4052 C C . ASP B 1 241 ? -12.883 7.242 16.453 1 97.38 241 ASP B C 1
ATOM 4054 O O . ASP B 1 241 ? -13.32 6.289 17.109 1 97.38 241 ASP B O 1
ATOM 4058 N N . THR B 1 242 ? -11.617 7.5 16.406 1 97.94 242 THR B N 1
ATOM 4059 C CA . THR B 1 242 ? -10.609 6.539 16.859 1 97.94 242 THR B CA 1
ATOM 4060 C C . THR B 1 242 ? -10.508 6.523 18.375 1 97.94 242 THR B C 1
ATOM 4062 O O . THR B 1 242 ? -9.773 5.719 18.953 1 97.94 242 THR B O 1
ATOM 4065 N N . ASP B 1 243 ? -11.242 7.395 19.031 1 96.31 243 ASP B N 1
ATOM 4066 C CA . ASP B 1 243 ? -11.258 7.41 20.5 1 96.31 243 ASP B CA 1
ATOM 4067 C C . ASP B 1 243 ? -12.484 6.676 21.047 1 96.31 243 ASP B C 1
ATOM 4069 O O . ASP B 1 243 ? -12.648 6.547 22.25 1 96.31 243 ASP B O 1
ATOM 4073 N N . SER B 1 244 ? -13.289 6.145 20.203 1 96.56 244 SER B N 1
ATOM 4074 C CA . SER B 1 244 ? -14.547 5.539 20.609 1 96.56 244 SER B CA 1
ATOM 4075 C C . SER B 1 244 ? -14.352 4.094 21.062 1 96.56 244 SER B C 1
ATOM 4077 O O . SER B 1 244 ? -13.383 3.445 20.672 1 96.56 244 SER B O 1
ATOM 4079 N N . ALA B 1 245 ? -15.312 3.643 21.828 1 96.06 245 ALA B N 1
ATOM 4080 C CA . ALA B 1 245 ? -15.336 2.24 22.234 1 96.06 245 ALA B CA 1
ATOM 4081 C C . ALA B 1 245 ? -15.547 1.325 21.031 1 96.06 245 ALA B C 1
ATOM 4083 O O . ALA B 1 245 ? -14.984 0.227 20.984 1 96.06 245 ALA B O 1
ATOM 4084 N N . ALA B 1 246 ? -16.328 1.823 20.156 1 95.88 246 ALA B N 1
ATOM 4085 C CA . ALA B 1 246 ? -16.578 1.037 18.953 1 95.88 246 ALA B CA 1
ATOM 4086 C C . ALA B 1 246 ? -15.289 0.802 18.172 1 95.88 246 ALA B C 1
ATOM 4088 O O . ALA B 1 246 ? -15.055 -0.296 17.656 1 95.88 246 ALA B O 1
ATOM 4089 N N . PHE B 1 247 ? -14.477 1.81 18.047 1 97.19 247 PHE B N 1
ATOM 4090 C CA . PHE B 1 247 ? -13.203 1.681 17.344 1 97.19 247 PHE B CA 1
ATOM 4091 C C . PHE B 1 247 ? -12.281 0.703 18.078 1 97.19 247 PHE B C 1
ATOM 4093 O O . PHE B 1 247 ? -11.648 -0.145 17.438 1 97.19 247 PHE B O 1
ATOM 4100 N N . ALA B 1 248 ? -12.227 0.766 19.344 1 96.69 248 ALA B N 1
ATOM 4101 C CA . ALA B 1 248 ? -11.414 -0.148 20.141 1 96.69 248 ALA B CA 1
ATOM 4102 C C . ALA B 1 248 ? -11.867 -1.593 19.953 1 96.69 248 ALA B C 1
ATOM 4104 O O . ALA B 1 248 ? -11.039 -2.502 19.859 1 96.69 248 ALA B O 1
ATOM 4105 N N . ALA B 1 249 ? -13.133 -1.746 19.938 1 96.44 249 ALA B N 1
ATOM 4106 C CA . ALA B 1 249 ? -13.672 -3.086 19.719 1 96.44 249 ALA B CA 1
ATOM 4107 C C . ALA B 1 249 ? -13.297 -3.621 18.344 1 96.44 249 ALA B C 1
ATOM 4109 O O . ALA B 1 249 ? -12.977 -4.805 18.188 1 96.44 249 ALA B O 1
ATOM 4110 N N . MET B 1 250 ? -13.336 -2.75 17.391 1 96.19 250 MET B N 1
ATOM 4111 C CA . MET B 1 250 ? -12.938 -3.143 16.047 1 96.19 250 MET B CA 1
ATOM 4112 C C . MET B 1 250 ? -11.477 -3.57 16.016 1 96.19 250 MET B C 1
ATOM 4114 O O . MET B 1 250 ? -11.133 -4.57 15.383 1 96.19 250 MET B O 1
ATOM 4118 N N . LEU B 1 251 ? -10.617 -2.812 16.688 1 97.69 251 LEU B N 1
ATOM 4119 C CA . LEU B 1 251 ? -9.203 -3.168 16.75 1 97.69 251 LEU B CA 1
ATOM 4120 C C . LEU B 1 251 ? -9.023 -4.559 17.344 1 97.69 251 LEU B C 1
ATOM 4122 O O . LEU B 1 251 ? -8.227 -5.355 16.844 1 97.69 251 LEU B O 1
ATOM 4126 N N . GLU B 1 252 ? -9.734 -4.828 18.391 1 96.88 252 GLU B N 1
ATOM 4127 C CA . GLU B 1 252 ? -9.633 -6.125 19.047 1 96.88 252 GLU B CA 1
ATOM 4128 C C . GLU B 1 252 ? -10.078 -7.254 18.125 1 96.88 252 GLU B C 1
ATOM 4130 O O . GLU B 1 252 ? -9.422 -8.297 18.047 1 96.88 252 GLU B O 1
ATOM 4135 N N . SER B 1 253 ? -11.125 -6.992 17.453 1 95.5 253 SER B N 1
ATOM 4136 C CA . SER B 1 253 ? -11.633 -7.992 16.516 1 95.5 253 SER B CA 1
ATOM 4137 C C . SER B 1 253 ? -10.648 -8.242 15.375 1 95.5 253 SER B C 1
ATOM 4139 O O . SER B 1 253 ? -10.492 -9.375 14.922 1 95.5 253 SER B O 1
ATOM 4141 N N . ARG B 1 254 ? -9.961 -7.234 14.969 1 96.62 254 ARG B N 1
ATOM 4142 C CA . ARG B 1 254 ? -9.031 -7.344 13.852 1 96.62 254 ARG B CA 1
ATOM 4143 C C . ARG B 1 254 ? -7.703 -7.945 14.305 1 96.62 254 ARG B C 1
ATOM 4145 O O . ARG B 1 254 ? -6.977 -8.539 13.5 1 96.62 254 ARG B O 1
ATOM 4152 N N . ARG B 1 255 ? -7.418 -7.738 15.5 1 96.88 255 ARG B N 1
ATOM 4153 C CA . ARG B 1 255 ? -6.207 -8.336 16.047 1 96.88 255 ARG B CA 1
ATOM 4154 C C . ARG B 1 255 ? -6.391 -9.836 16.281 1 96.88 255 ARG B C 1
ATOM 4156 O O . ARG B 1 255 ? -5.469 -10.617 16.047 1 96.88 255 ARG B O 1
ATOM 4163 N N . HIS B 1 256 ? -7.578 -10.18 16.734 1 96.12 256 HIS B N 1
ATOM 4164 C CA . HIS B 1 256 ? -7.918 -11.562 17.031 1 96.12 256 HIS B CA 1
ATOM 4165 C C . HIS B 1 256 ? -8.945 -12.109 16.031 1 96.12 256 HIS B C 1
ATOM 4167 O O . HIS B 1 256 ? -10.148 -12.109 16.328 1 96.12 256 HIS B O 1
ATOM 4173 N N . ARG B 1 257 ? -8.438 -12.641 14.992 1 94.38 257 ARG B N 1
ATOM 4174 C CA . ARG B 1 257 ? -9.32 -13.117 13.93 1 94.38 257 ARG B CA 1
ATOM 4175 C C . ARG B 1 257 ? -9.781 -14.547 14.211 1 94.38 257 ARG B C 1
ATOM 4177 O O . ARG B 1 257 ? -9 -15.492 14.102 1 94.38 257 ARG B O 1
ATOM 4184 N N . VAL B 1 258 ? -11.07 -14.703 14.477 1 92.5 258 VAL B N 1
ATOM 4185 C CA . VAL B 1 258 ? -11.586 -16 14.898 1 92.5 258 VAL B CA 1
ATOM 4186 C C . VAL B 1 258 ? -12.602 -16.516 13.891 1 92.5 258 VAL B C 1
ATOM 4188 O O . VAL B 1 258 ? -13.148 -17.609 14.047 1 92.5 258 VAL B O 1
ATOM 4191 N N . HIS B 1 259 ? -12.836 -15.844 12.852 1 93.62 259 HIS B N 1
ATOM 4192 C CA . HIS B 1 259 ? -13.82 -16.234 11.844 1 93.62 259 HIS B CA 1
ATOM 4193 C C . HIS B 1 259 ? -13.438 -17.562 11.195 1 93.62 259 HIS B C 1
ATOM 4195 O O . HIS B 1 259 ? -12.25 -17.844 10.992 1 93.62 259 HIS B O 1
ATOM 4201 N N . GLU B 1 260 ? -14.438 -18.328 10.781 1 95.12 260 GLU B N 1
ATOM 4202 C CA . GLU B 1 260 ? -14.234 -19.656 10.219 1 95.12 260 GLU B CA 1
ATOM 4203 C C . GLU B 1 260 ? -13.469 -19.578 8.898 1 95.12 260 GLU B C 1
ATOM 4205 O O . GLU B 1 260 ? -12.898 -20.578 8.453 1 95.12 260 GLU B O 1
ATOM 4210 N N . PHE B 1 261 ? -13.406 -18.469 8.336 1 96.19 261 PHE B N 1
ATOM 4211 C CA . PHE B 1 26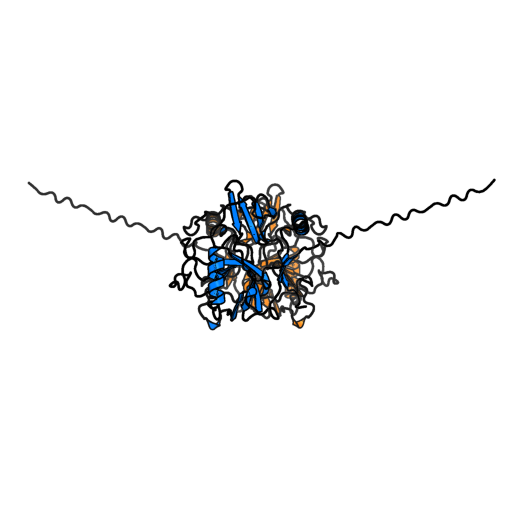1 ? -12.672 -18.25 7.098 1 96.19 261 PHE B CA 1
ATOM 4212 C C . PHE B 1 261 ? -11.203 -18.625 7.262 1 96.19 261 PHE B C 1
ATOM 4214 O O . PHE B 1 261 ? -10.57 -19.109 6.324 1 96.19 261 PHE B O 1
ATOM 4221 N N . PHE B 1 262 ? -10.719 -18.359 8.422 1 97.5 262 PHE B N 1
ATOM 4222 C CA . PHE B 1 262 ? -9.305 -18.578 8.68 1 97.5 262 PHE B CA 1
ATOM 4223 C C . PHE B 1 262 ? -9.039 -20.031 9.047 1 97.5 262 PHE B C 1
ATOM 4225 O O . PHE B 1 262 ? -9.258 -20.438 10.188 1 97.5 262 PHE B O 1
ATOM 4232 N N . GLN B 1 263 ? -8.539 -20.719 8.008 1 95.19 263 GLN B N 1
ATOM 4233 C CA . GLN B 1 263 ? -8.156 -22.109 8.234 1 95.19 263 GLN B CA 1
ATOM 4234 C C . GLN B 1 263 ? -6.91 -22.203 9.117 1 95.19 263 GLN B C 1
ATOM 4236 O O . GLN B 1 263 ? -6.746 -23.172 9.867 1 95.19 263 GLN B O 1
ATOM 4241 N N . HIS B 1 264 ? -6.031 -21.312 8.914 1 95.88 264 HIS B N 1
ATOM 4242 C CA . HIS B 1 264 ? -4.938 -21.031 9.844 1 95.88 264 HIS B CA 1
ATOM 4243 C C . HIS B 1 264 ? -5.176 -19.719 10.586 1 95.88 264 HIS B C 1
ATOM 4245 O O . HIS B 1 264 ? -5.266 -18.656 9.977 1 95.88 264 HIS B O 1
ATOM 4251 N N . THR B 1 265 ? -5.27 -19.859 11.906 1 96.5 265 THR B N 1
ATOM 4252 C CA . THR B 1 265 ? -5.496 -18.641 12.688 1 96.5 265 THR B CA 1
ATOM 4253 C C . THR B 1 265 ? -4.305 -17.703 12.57 1 96.5 265 THR B C 1
ATOM 4255 O O . THR B 1 265 ? -3.174 -18.078 12.891 1 96.5 265 THR B O 1
ATOM 4258 N N . PRO B 1 266 ? -4.539 -16.484 12.125 1 96.81 266 PRO B N 1
ATOM 4259 C CA . PRO B 1 266 ? -3.436 -15.523 12.023 1 96.81 266 PRO B CA 1
ATOM 4260 C C . PRO B 1 266 ? -2.844 -15.164 13.383 1 96.81 266 PRO B C 1
ATOM 4262 O O . PRO B 1 266 ? -3.533 -15.242 14.406 1 96.81 266 PRO B O 1
ATOM 4265 N N . ALA B 1 267 ? -1.507 -14.773 13.328 1 94.81 267 ALA B N 1
ATOM 4266 C CA . ALA B 1 267 ? -0.914 -14.219 14.539 1 94.81 267 ALA B CA 1
ATOM 4267 C C . ALA B 1 267 ? -1.75 -13.062 15.078 1 94.81 267 ALA B C 1
ATOM 4269 O O . ALA B 1 267 ? -2.273 -12.25 14.312 1 94.81 267 ALA B O 1
ATOM 4270 N N . PRO B 1 268 ? -1.932 -12.992 16.422 1 97.38 268 PRO B N 1
ATOM 4271 C CA . PRO B 1 268 ? -2.75 -11.922 17 1 97.38 268 PRO B CA 1
ATOM 4272 C C . PRO B 1 268 ? -2.021 -10.586 17.047 1 97.38 268 PRO B C 1
ATOM 4274 O O . PRO B 1 268 ? -1.771 -10.047 18.125 1 97.38 268 PRO B O 1
ATOM 4277 N N . VAL B 1 269 ? -1.636 -10.062 15.93 1 98.38 269 VAL B N 1
ATOM 4278 C CA . VAL B 1 269 ? -0.974 -8.773 15.75 1 98.38 269 VAL B CA 1
ATOM 4279 C C . VAL B 1 269 ? -1.754 -7.926 14.75 1 98.38 269 VAL B C 1
ATOM 4281 O O . VAL B 1 269 ? -2.572 -8.445 13.992 1 98.38 269 VAL B O 1
ATOM 4284 N N . LEU B 1 270 ? -1.547 -6.676 14.844 1 98.38 270 LEU B N 1
ATOM 4285 C CA . LEU B 1 270 ? -2.254 -5.758 13.961 1 98.38 270 LEU B CA 1
ATOM 4286 C C . LEU B 1 270 ? -1.339 -4.621 13.516 1 98.38 270 LEU B C 1
ATOM 4288 O O . LEU B 1 270 ? -0.803 -3.887 14.352 1 98.38 270 LEU B O 1
ATOM 4292 N N . ASP B 1 271 ? -1.103 -4.586 12.188 1 98.5 271 ASP B N 1
ATOM 4293 C CA . ASP B 1 271 ? -0.382 -3.467 11.586 1 98.5 271 ASP B CA 1
ATOM 4294 C C . ASP B 1 271 ? -1.225 -2.193 11.617 1 98.5 271 ASP B C 1
ATOM 4296 O O . ASP B 1 271 ? -2.312 -2.148 11.039 1 98.5 271 ASP B O 1
ATOM 4300 N N . VAL B 1 272 ? -0.721 -1.164 12.242 1 98.75 272 VAL B N 1
ATOM 4301 C CA . VAL B 1 272 ? -1.469 0.08 12.383 1 98.75 272 VAL B CA 1
ATOM 4302 C C . VAL B 1 272 ? -1.842 0.623 11.008 1 98.75 272 VAL B C 1
ATOM 4304 O O . VAL B 1 272 ? -2.896 1.241 10.836 1 98.75 272 VAL B O 1
ATOM 4307 N N . CYS B 1 273 ? -1.062 0.308 9.984 1 98.62 273 CYS B N 1
ATOM 4308 C CA . CYS B 1 273 ? -1.283 0.853 8.648 1 98.62 273 CYS B CA 1
ATOM 4309 C C . CYS B 1 273 ? -2.293 0.012 7.875 1 98.62 273 CYS B C 1
ATOM 4311 O O . CYS B 1 273 ? -2.676 0.365 6.758 1 98.62 273 CYS B O 1
ATOM 4313 N N . GLN B 1 274 ? -2.732 -1.058 8.438 1 96.94 274 GLN B N 1
ATOM 4314 C CA . GLN B 1 274 ? -3.766 -1.886 7.824 1 96.94 274 GLN B CA 1
ATOM 4315 C C . GLN B 1 274 ? -5.137 -1.589 8.422 1 96.94 274 GLN B C 1
ATOM 4317 O O . GLN B 1 274 ? -6.156 -2.092 7.938 1 96.94 274 GLN B O 1
ATOM 4322 N N . VAL B 1 275 ? -5.148 -0.813 9.453 1 97 275 VAL B N 1
ATOM 4323 C CA . VAL B 1 275 ? -6.418 -0.5 10.102 1 97 275 VAL B CA 1
ATOM 4324 C C . VAL B 1 275 ? -7.23 0.443 9.219 1 97 275 VAL B C 1
ATOM 4326 O O . VAL B 1 275 ? -6.734 1.487 8.789 1 97 275 VAL B O 1
ATOM 4329 N N . PRO B 1 276 ? -8.422 0.03 8.922 1 86.12 276 PRO B N 1
ATOM 4330 C CA . PRO B 1 276 ? -9.273 0.955 8.164 1 86.12 276 PRO B CA 1
ATOM 4331 C C . PRO B 1 276 ? -9.539 2.26 8.914 1 86.12 276 PRO B C 1
ATOM 4333 O O . PRO B 1 276 ? -9.734 2.25 10.133 1 86.12 276 PRO B O 1
ATOM 4336 N N . ASN B 1 277 ? -9.367 3.268 8.344 1 83.81 277 ASN B N 1
ATOM 4337 C CA . ASN B 1 277 ? -9.703 4.594 8.852 1 83.81 277 ASN B CA 1
ATOM 4338 C C . ASN B 1 277 ? -10.406 5.438 7.789 1 83.81 277 ASN B C 1
ATOM 4340 O O . ASN B 1 277 ? -9.875 6.457 7.348 1 83.81 277 ASN B O 1
ATOM 4344 N N . ALA B 1 278 ? -11.648 5.062 7.535 1 84.19 278 ALA B N 1
ATOM 4345 C CA . ALA B 1 278 ? -12.422 5.527 6.383 1 84.19 278 ALA B CA 1
ATOM 4346 C C . ALA B 1 278 ? -13.078 6.875 6.672 1 84.19 278 ALA B C 1
ATOM 4348 O O . ALA B 1 278 ? -13.344 7.211 7.828 1 84.19 278 ALA B O 1
ATOM 4349 N N . GLY B 1 279 ? -13.227 7.625 5.668 1 94.69 279 GLY B N 1
ATOM 4350 C CA . GLY B 1 279 ? -14.047 8.82 5.68 1 94.69 279 GLY B CA 1
ATOM 4351 C C . GLY B 1 279 ? -15.312 8.68 4.855 1 94.69 279 GLY B C 1
ATOM 4352 O O . GLY B 1 279 ? -15.422 7.781 4.02 1 94.69 279 GLY B O 1
ATOM 4353 N N . ARG B 1 280 ? -16.266 9.5 5.172 1 94.88 280 ARG B N 1
ATOM 4354 C CA . ARG B 1 280 ? -17.484 9.57 4.359 1 94.88 280 ARG B CA 1
ATOM 4355 C C . ARG B 1 280 ? -17.938 11.016 4.184 1 94.88 280 ARG B C 1
ATOM 4357 O O . ARG B 1 280 ? -17.703 11.852 5.051 1 94.88 280 ARG B O 1
ATOM 4364 N N . LEU B 1 281 ? -18.484 11.258 3.041 1 94.94 281 LEU B N 1
ATOM 4365 C CA . LEU B 1 281 ? -19.078 12.562 2.73 1 94.94 281 LEU B CA 1
ATOM 4366 C C . LEU B 1 281 ? -20.531 12.625 3.191 1 94.94 281 LEU B C 1
ATOM 4368 O O . LEU B 1 281 ? -21.297 11.695 2.965 1 94.94 281 LEU B O 1
ATOM 4372 N N . LEU B 1 282 ? -20.812 13.656 3.908 1 91.56 282 LEU B N 1
ATOM 4373 C CA . LEU B 1 282 ? -22.203 13.844 4.332 1 91.56 282 LEU B CA 1
ATOM 4374 C C . LEU B 1 282 ? -22.984 14.633 3.287 1 91.56 282 LEU B C 1
ATOM 4376 O O . LEU B 1 282 ? -22.453 15.578 2.689 1 91.56 282 LEU B O 1
ATOM 4380 N N . SER B 1 283 ? -24.016 13.953 2.754 1 72.31 283 SER B N 1
ATOM 4381 C CA . SER B 1 283 ? -24.859 14.633 1.782 1 72.31 283 SER B CA 1
ATOM 4382 C C . SER B 1 283 ? -25.406 15.938 2.344 1 72.31 283 SER B C 1
ATOM 4384 O O . SER B 1 283 ? -25.672 16.047 3.543 1 72.31 283 SER B O 1
ATOM 4386 N N . ALA B 1 284 ? -25.172 17.047 1.639 1 53.84 284 ALA B N 1
ATOM 4387 C CA . ALA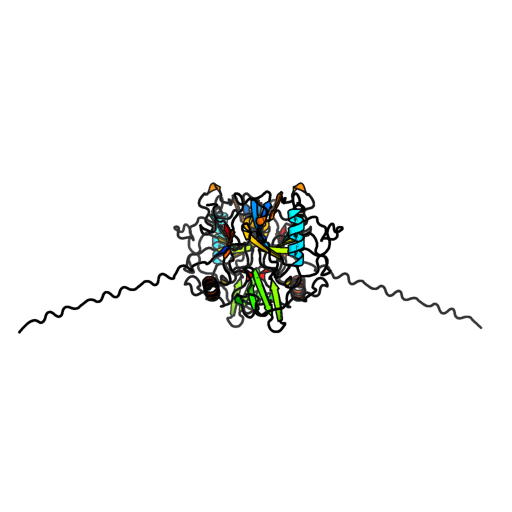 B 1 284 ? -25.797 18.312 1.994 1 53.84 284 ALA B CA 1
ATOM 4388 C C . ALA B 1 284 ? -27.281 18.125 2.287 1 53.84 284 ALA B C 1
ATOM 4390 O O . ALA B 1 284 ? -27.969 17.344 1.604 1 53.84 284 ALA B O 1
ATOM 4391 N N . ASN B 1 285 ? -27.641 18.219 3.635 1 40.06 285 ASN B N 1
ATOM 4392 C CA . ASN B 1 285 ? -29.078 18.422 3.838 1 40.06 285 ASN B CA 1
ATOM 4393 C C . ASN B 1 285 ? -29.609 19.547 2.947 1 40.06 285 ASN B C 1
ATOM 4395 O O . ASN B 1 285 ? -28.938 20.547 2.729 1 40.06 285 ASN B O 1
#

Organism: NCBI:txid1548547

Foldseek 3Di:
DPPPPPPPPPPPPPPPPPPPPPLDFDKDWQDLQQWKWWAWPQGIWIKGWACPQPVPVSVQQQVCQVVFQQAFWFQFFFAPQWKGKTWDCCQVPNPDPFAWAAASQKDFADPPFDWDWQFAPDPLARTWTDTQLFTKGDDVVVRIIGGFQFAFWKWFRHDPDRGGGGTMIIGTLHHGPRVCRSRTGTTMGTQDCSVVVNPWDFDDVVVNRGDPDRVNTITGNHMDRLVPDDPQPRWIKMKGDRNDPSNSVVSQCVLFPDDPVCPPGDHSHDDSSPRDIHMDIDPRD/DPPPPPPPPPPPPPPPPPPPPPLDFDKDWQDLQQWKWWAWPQGIWIKGWACPQPVPVSVQQQVCQVVFQQAFWFQFFFAPQWKGKTWDCCQVPNPDPFAWAAASQKDFADPPFDWDWQFAPDPLARTWTDTQLFTKGDDVVVRIIGGFQFAFWKWFHHDPDRGGGGTMIIGTLHHGPRVCRSRTGTTMGTQDCSVVVNPWDFDDVVVNRGDPDRVNTITGNHMDRLVPDDPQPRWIKMKGDRNDPSVSVVSQCVLFPDDPVCPPGDHSHDDSSPDDIHMDIDPRD

Sequence (570 aa):
MRMKTLLLLLSCSFWATHVHAQDETEWRAVDPERLVVMTLDAGVVFLELNSTFAPATVTQFKRLVREGFYDGLSFYRVIEGFVAQGGDGSDMGNANSEPTIKGEFERKLTASLPFTSVQKPDMFAAETGFSDGFAAARDPREGTAWLTHCPGTLAMARLNEADTSSTDFYIVIGQAPRYLDRNMNIFGRVVLGMDIVQRIRRGAASEGGMLSETDTRTAITSVRIAADIAPSERPAVEVMDTDSAAFAAMLESRRHRVHEFFQHTPAPVLDVCQVPNAGRLLSANMRMKTLLLLLSCSFWATHVHAQDETEWRAVDPERLVVMTLDAGVVFLELNSTFAPATVTQFKRLVREGFYDGLSFYRVIEGFVAQGGDGSDMGNANSEPTIKGEFERKLTASLPFTSVQKPDMFAAETGFSDGFAAARDPREGTAWLTHCPGTLAMARLNEADTSSTDFYIVIGQAPRYLDRNMNIFGRVVLGMDIVQRIRRGAASEGGMLSETDTRTAITSVRIAADIAPSERPAVEVMDTDSAAFAAMLESRRHRVHEFFQHTPAPVLDVCQVPNAGRLLSAN

Radius of gyration: 26.88 Å; Cα contacts (8 Å, |Δi|>4): 1294; chains: 2; bounding box: 139×75×73 Å